Protein AF-A0A6C0JRA5-F1 (afdb_monomer_lite)

Foldseek 3Di:
DDPPPDPPFDAAQNFGWDADPPQRWTWLCSLCVSLVHDVVVQCPDPVNVVVLVVCCVVVVHDSVVQWDWDDPDPPDIIITGDPVVSLVSNVVSDVVVVVVVVQQVLCCVQPVHADPPPRDDPVVSVVSVVVVVVVVVVVVVVVVVVVVVVVVVVVVVVVVVLVVQAQADDFAWKKWKKFQDPDDDDKGWIFIDIDRGVVVVVVVVCVVRLRIATDWMKHFPCNVVLVVVLLVVQVVQADPPPSGTGTDDDPVVSVVVSVVVCVVVVTDMDIDDPVSSVSNNVSRPPPPDPPPPPVPPPDDPDDDDDDDDDDDDDDDQDFAFAPAPPAPDSVSRGHGQVQFDQDPVDPVRTDNHGPVSVVVCVVCVLPPVLVPPDDDDPVFWDAASADPAPDSVSRTGGQVQFDADPVDPSRTDNHGPVRVVCVVQPPVPVPDPPPDDDQDPDDPPVFWAAAPPPRDIGGQVQFDADPPDPSRTDNHGPVSVVVVVVD

pLDDT: mean 78.83, std 16.72, range [27.39, 95.75]

InterPro domains:
  IPR017880 KilA, N-terminal [PS51301] (6-108)
  IPR018004 KilA/APSES-type HTH, DNA-binding [PF04383] (13-108)
  IPR018004 KilA/APSES-type HTH, DNA-binding [SM01252] (14-111)
  IPR018306 Bacteriophage T5, Orf172 DNA-binding [PF10544] (174-262)
  IPR036887 HTH APSES-type DNA-binding domain superfamily [SSF54616] (12-109)

Sequence (487 aa):
MSIITTKETLCIDDITITSRKLDGYVNATQLCQAGKRLFSTYFRRKRTKDFFNELSLQAQICTSTFVKFEQKTSRNKVTWVHPQVAINIAQWISPKFDLMVSRWIYELMLFGNVTLGKERSNEELEEKLKDANKMIETLNEKLSTMNIEYKKLRKCHRGVLKRKSVHYFKKGKCFYIISNTQEINHDTRVKIGISTDINTRLKNHRTAMPYLKLHYLVFLDKFTLLENIMKEHFNPNLDPNNHEFISGISIQDIIKKVKECIHFIKSPYTEETYDELTKYNVDTNTEEVNDTIIDEELVEEKEEILEQPVIPEPIEEYIKRCAGKFHETEEDRMLDSSMFHKNRACKDGFATYCKECASKARYKDKNNLERKKLEYDREKFKYCPGTTHACPEDRIISLDDFHSNKAAKDGKSPYCKECIGVRKYGEKRKKRKIVYKDPPKNVNSDIHKWCSTCENVLERKMFHNSNSSNDGLQNRCKKCAKNKRLK

Organism: NCBI:txid1070528

Secondary structure (DSSP, 8-state):
---------EEETTEEE-B-TTT--EEHHHHHHHTT--HHHHHT-HHHHHHHHHHHHHHT--GGGSEEEEESSSS-EEEEE-HHHHHHHHHHH-HHHHHHHHHHHHHHHHHS---TTSPPPHHHHHHHHHHHHHHHHHHHHHHHHHHHHHHHHHHHHHHHHHHHS---PPPSSEEEEEEE---SSS---EEEEEES-HHHHHHHHHHH-TTEEEEEEEEETTHHHHHHHHHHHTGGGB-TTTSS-B-SS-HHHHHHHHHHHHHHHT--EEEPPHHHHHHHHHHHH--SSSSSSSSSTT--------------------EEE---TT-SSSGGGEEEGGGEEE-TTSTTSEEEEEHHHHHHHHHHHHHHHHHTS----TTTEEE---TT-SSSGGGEEEGGGEEE-TTSTTSEEEEEHHHHHHHHHGGGGGG-----PPPPSS--TTTEEE-TTT--EEEGGGEEE-TTSTTSEEEEEHHHHHHHH--

Radius of gyration: 43.38 Å; chains: 1; bounding box: 88×84×123 Å

Structure (mmCIF, N/CA/C/O backbone):
data_AF-A0A6C0JRA5-F1
#
_entry.id   AF-A0A6C0JRA5-F1
#
loop_
_atom_site.group_PDB
_atom_site.id
_atom_site.type_symbol
_atom_site.label_atom_id
_atom_site.label_alt_id
_atom_site.label_comp_id
_atom_site.label_asym_id
_atom_site.label_entity_id
_atom_site.label_seq_id
_atom_site.pdbx_PDB_ins_code
_atom_site.Cartn_x
_atom_site.Cartn_y
_atom_site.Cartn_z
_atom_site.occupancy
_atom_site.B_iso_or_equiv
_atom_site.auth_seq_id
_atom_site.auth_comp_id
_atom_site.auth_asym_id
_atom_site.auth_atom_id
_atom_site.pdbx_PDB_model_num
ATOM 1 N N . MET A 1 1 ? 5.735 -0.028 -72.565 1.00 34.50 1 MET A N 1
ATOM 2 C CA . MET A 1 1 ? 5.889 0.053 -71.096 1.00 34.50 1 MET A CA 1
ATOM 3 C C . MET A 1 1 ? 7.371 0.125 -70.789 1.00 34.50 1 MET A C 1
ATOM 5 O O . MET A 1 1 ? 8.037 -0.900 -70.749 1.00 34.50 1 MET A O 1
ATOM 9 N N . SER A 1 2 ? 7.902 1.337 -70.679 1.00 27.41 2 SER A N 1
ATOM 10 C CA . SER A 1 2 ? 9.341 1.568 -70.558 1.00 27.41 2 SER A CA 1
ATOM 11 C C . SER A 1 2 ? 9.651 1.931 -69.112 1.00 27.41 2 SER A C 1
ATOM 13 O O . SER A 1 2 ? 9.692 3.104 -68.760 1.00 27.41 2 SER A O 1
ATOM 15 N N . ILE A 1 3 ? 9.817 0.921 -68.256 1.00 27.39 3 ILE A N 1
ATOM 16 C CA . ILE A 1 3 ? 10.357 1.133 -66.910 1.00 27.39 3 ILE A CA 1
ATOM 17 C C . ILE A 1 3 ? 11.875 1.194 -67.065 1.00 27.39 3 ILE A C 1
ATOM 19 O O . ILE A 1 3 ? 12.572 0.182 -67.014 1.00 27.39 3 ILE A O 1
ATOM 23 N N . ILE A 1 4 ? 12.377 2.403 -67.308 1.00 30.47 4 ILE A N 1
ATOM 24 C CA . ILE A 1 4 ? 13.790 2.727 -67.142 1.00 30.47 4 ILE A CA 1
ATOM 25 C C . ILE A 1 4 ? 14.061 2.636 -65.637 1.00 30.47 4 ILE A C 1
ATOM 27 O O . ILE A 1 4 ? 13.825 3.579 -64.892 1.00 30.47 4 ILE A O 1
ATOM 31 N N . THR A 1 5 ? 14.494 1.469 -65.168 1.00 30.81 5 THR A N 1
ATOM 32 C CA . THR A 1 5 ? 15.070 1.321 -63.829 1.00 30.81 5 THR A CA 1
ATOM 33 C C . THR A 1 5 ? 16.542 1.686 -63.947 1.00 30.81 5 THR A C 1
ATOM 35 O O . THR A 1 5 ? 17.372 0.880 -64.376 1.00 30.81 5 THR A O 1
ATOM 38 N N . THR A 1 6 ? 16.875 2.933 -63.624 1.00 35.34 6 THR A N 1
ATOM 39 C CA . THR A 1 6 ? 18.259 3.345 -63.398 1.00 35.34 6 THR A CA 1
ATOM 40 C C . THR A 1 6 ? 18.841 2.452 -62.305 1.00 35.34 6 THR A C 1
ATOM 42 O O . THR A 1 6 ? 18.384 2.458 -61.167 1.00 35.34 6 THR A O 1
ATOM 45 N N . LYS A 1 7 ? 19.818 1.617 -62.673 1.00 49.47 7 LYS A N 1
ATOM 46 C CA . LYS A 1 7 ? 20.645 0.857 -61.731 1.00 49.47 7 LYS A CA 1
ATOM 47 C C . LYS A 1 7 ? 21.381 1.855 -60.840 1.00 49.47 7 LYS A C 1
ATOM 49 O O . LYS A 1 7 ? 22.411 2.387 -61.243 1.00 49.47 7 LYS A O 1
ATOM 54 N N . GLU A 1 8 ? 20.878 2.082 -59.638 1.00 58.09 8 GLU A N 1
ATOM 55 C CA . GLU A 1 8 ? 21.639 2.749 -58.588 1.00 58.09 8 GLU A CA 1
ATOM 56 C C . GLU A 1 8 ? 22.733 1.782 -58.123 1.00 58.09 8 GLU A C 1
ATOM 58 O O . GLU A 1 8 ? 22.492 0.790 -57.436 1.00 58.09 8 GLU A O 1
ATOM 63 N N . THR A 1 9 ? 23.956 2.001 -58.596 1.00 63.50 9 THR A N 1
ATOM 64 C CA . THR A 1 9 ? 25.136 1.306 -58.085 1.00 63.50 9 THR A CA 1
ATOM 65 C C . THR A 1 9 ? 25.465 1.856 -56.702 1.00 63.50 9 THR A C 1
ATOM 67 O O . THR A 1 9 ? 25.752 3.044 -56.570 1.00 63.50 9 THR A O 1
ATOM 70 N N . LEU A 1 10 ? 25.455 1.000 -55.678 1.00 71.69 10 LEU A N 1
ATOM 71 C CA . LEU A 1 10 ? 25.857 1.375 -54.323 1.00 71.69 10 LEU A CA 1
ATOM 72 C C . LEU A 1 10 ? 27.374 1.606 -54.287 1.00 71.69 10 LEU A C 1
ATOM 74 O O . LEU A 1 10 ? 28.141 0.662 -54.467 1.00 71.69 10 LEU A O 1
ATOM 78 N N . CYS A 1 11 ? 27.805 2.844 -54.054 1.00 73.38 11 CYS A N 1
ATOM 79 C CA . CYS A 1 11 ? 29.212 3.201 -53.875 1.00 73.38 11 CYS A CA 1
ATOM 80 C C . CYS A 1 11 ? 29.456 3.616 -52.419 1.00 73.38 11 CYS A C 1
ATOM 82 O O . CYS A 1 11 ? 28.719 4.445 -51.889 1.00 73.38 11 CYS A O 1
ATOM 84 N N . ILE A 1 12 ? 30.463 3.030 -51.770 1.00 76.00 12 ILE A N 1
ATOM 85 C CA . ILE A 1 12 ? 30.872 3.361 -50.398 1.00 76.00 12 ILE A CA 1
ATOM 86 C C . ILE A 1 12 ? 32.375 3.631 -50.423 1.00 76.00 12 ILE A C 1
ATOM 88 O O . ILE A 1 12 ? 33.129 2.745 -50.819 1.00 76.00 12 ILE A O 1
ATOM 92 N N . ASP A 1 13 ? 32.797 4.831 -50.011 1.00 69.81 13 ASP A N 1
ATOM 93 C CA . ASP A 1 13 ? 34.204 5.269 -49.992 1.00 69.81 13 ASP A CA 1
ATOM 94 C C . ASP A 1 13 ? 34.949 4.941 -51.305 1.00 69.81 13 ASP A C 1
ATOM 96 O O . ASP A 1 13 ? 35.993 4.291 -51.306 1.00 69.81 13 ASP A O 1
ATOM 100 N N . ASP A 1 14 ? 34.352 5.344 -52.434 1.00 77.69 14 ASP A N 1
ATOM 101 C CA . ASP A 1 14 ? 34.830 5.129 -53.812 1.00 77.69 14 ASP A CA 1
ATOM 102 C C . ASP A 1 14 ? 34.884 3.662 -54.287 1.00 77.69 14 ASP A C 1
ATOM 104 O O . ASP A 1 14 ? 35.374 3.361 -55.379 1.00 77.69 14 ASP A O 1
ATOM 108 N N . ILE A 1 15 ? 34.320 2.728 -53.515 1.00 82.88 15 ILE A N 1
ATOM 109 C CA . ILE A 1 15 ? 34.200 1.316 -53.887 1.00 82.88 15 ILE A CA 1
ATOM 110 C C . ILE A 1 15 ? 32.766 1.000 -54.303 1.00 82.88 15 ILE A C 1
ATOM 112 O O . ILE A 1 15 ? 31.824 1.096 -53.517 1.00 82.88 15 ILE A O 1
ATOM 116 N N . THR A 1 16 ? 32.601 0.532 -55.541 1.00 85.88 16 THR A N 1
ATOM 117 C CA . THR A 1 16 ? 31.311 0.029 -56.028 1.00 85.88 16 THR A CA 1
ATOM 118 C C . THR A 1 16 ? 31.016 -1.351 -55.438 1.00 85.88 16 THR A C 1
ATOM 120 O O . THR A 1 16 ? 31.698 -2.335 -55.742 1.00 85.88 16 THR A O 1
ATOM 123 N N . ILE A 1 17 ? 29.974 -1.431 -54.614 1.00 86.62 17 ILE A N 1
ATOM 124 C CA . ILE A 1 17 ? 29.488 -2.664 -54.001 1.00 86.62 17 ILE A CA 1
ATOM 125 C C . ILE A 1 17 ? 28.576 -3.391 -54.986 1.00 86.62 17 ILE A C 1
ATOM 127 O O . ILE A 1 17 ? 27.546 -2.880 -55.427 1.00 86.62 17 ILE A O 1
ATOM 131 N N . THR A 1 18 ? 28.947 -4.621 -55.318 1.00 88.44 18 THR A N 1
ATOM 132 C CA . THR A 1 18 ? 28.170 -5.479 -56.213 1.00 88.44 18 THR A CA 1
ATOM 133 C C . THR A 1 18 ? 27.188 -6.349 -55.432 1.00 88.44 18 THR A C 1
ATOM 135 O O . THR A 1 18 ? 27.516 -6.907 -54.381 1.00 88.44 18 THR A O 1
ATOM 138 N N . SER A 1 19 ? 25.977 -6.495 -55.971 1.00 87.88 19 SER A N 1
ATOM 139 C CA . SER A 1 19 ? 24.965 -7.440 -55.497 1.00 87.88 19 SER A CA 1
ATOM 140 C C . SER A 1 19 ? 24.523 -8.367 -56.630 1.00 87.88 19 SER A C 1
ATOM 142 O O . SER A 1 19 ? 24.493 -7.990 -57.808 1.00 87.88 19 SER A O 1
ATOM 144 N N . ARG A 1 20 ? 24.206 -9.619 -56.293 1.00 86.19 20 ARG A N 1
ATOM 145 C CA . ARG A 1 20 ? 23.697 -10.596 -57.260 1.00 86.19 20 ARG A CA 1
ATOM 146 C C . ARG A 1 20 ? 22.209 -10.372 -57.476 1.00 86.19 20 ARG A C 1
ATOM 148 O O . ARG A 1 20 ? 21.428 -10.417 -56.537 1.00 86.19 20 ARG A O 1
ATOM 155 N N . LYS A 1 21 ? 21.805 -10.202 -58.735 1.00 82.25 21 LYS A N 1
ATOM 156 C CA . LYS A 1 21 ? 20.399 -9.966 -59.100 1.00 82.25 21 LYS A CA 1
ATOM 157 C C . LYS A 1 21 ? 19.461 -11.138 -58.790 1.00 82.25 21 LYS A C 1
ATOM 159 O O . LYS A 1 21 ? 18.274 -10.906 -58.625 1.00 82.25 21 LYS A O 1
ATOM 164 N N . LEU A 1 22 ? 19.978 -12.370 -58.763 1.00 83.19 22 LEU A N 1
ATOM 165 C CA . LEU A 1 22 ? 19.162 -13.579 -58.596 1.00 83.19 22 LEU A CA 1
ATOM 166 C C . LEU A 1 22 ? 18.752 -13.827 -57.141 1.00 83.19 22 LEU A C 1
ATOM 168 O O . LEU A 1 22 ? 17.602 -14.153 -56.889 1.00 83.19 22 LEU A O 1
ATOM 172 N N . ASP A 1 23 ? 19.685 -13.688 -56.195 1.00 82.50 23 ASP A N 1
ATOM 173 C CA . ASP A 1 23 ? 19.454 -14.024 -54.783 1.00 82.50 23 ASP A CA 1
ATOM 174 C C . ASP A 1 23 ? 19.709 -12.858 -53.818 1.00 82.50 23 ASP A C 1
ATOM 176 O O . ASP A 1 23 ? 19.620 -13.021 -52.605 1.00 82.50 23 ASP A O 1
ATOM 180 N N . GLY A 1 24 ? 20.046 -11.676 -54.339 1.00 85.62 24 GLY A N 1
ATOM 181 C CA . GLY A 1 24 ? 20.269 -10.468 -53.547 1.00 85.62 24 GLY A CA 1
ATOM 182 C C . GLY A 1 24 ? 21.561 -10.468 -52.730 1.00 85.62 24 GLY A C 1
ATOM 183 O O . GLY A 1 24 ? 21.814 -9.500 -52.018 1.00 85.62 24 GLY A O 1
ATOM 184 N N . TYR A 1 25 ? 22.403 -11.506 -52.815 1.00 90.62 25 TYR A N 1
ATOM 185 C CA . TYR A 1 25 ? 23.621 -11.569 -52.003 1.00 90.62 25 TYR A CA 1
ATOM 186 C C . TYR A 1 25 ? 24.569 -10.432 -52.359 1.00 90.62 25 TYR A C 1
ATOM 188 O O . TYR A 1 25 ? 24.763 -10.095 -53.530 1.00 90.62 25 TYR A O 1
ATOM 196 N N . VAL A 1 26 ? 25.207 -9.891 -51.331 1.00 91.19 26 VAL A N 1
ATOM 197 C CA . VAL A 1 26 ? 26.078 -8.724 -51.423 1.00 91.19 26 VAL A CA 1
ATOM 198 C C . VAL A 1 26 ? 27.531 -9.159 -51.287 1.00 91.19 26 VAL A C 1
ATOM 200 O O . VAL A 1 26 ? 27.852 -10.085 -50.539 1.00 91.19 26 VAL A O 1
ATOM 203 N N . ASN A 1 27 ? 28.425 -8.508 -52.023 1.00 91.12 27 ASN A N 1
ATOM 204 C CA . ASN A 1 27 ? 29.853 -8.774 -51.951 1.00 91.12 27 ASN A CA 1
ATOM 205 C C . ASN A 1 27 ? 30.446 -8.223 -50.640 1.00 91.12 27 ASN A C 1
ATOM 207 O O . ASN A 1 27 ? 30.704 -7.025 -50.498 1.00 91.12 27 ASN A O 1
ATOM 211 N N . ALA A 1 28 ? 30.687 -9.110 -49.672 1.00 90.19 28 ALA A N 1
ATOM 212 C CA . ALA A 1 28 ? 31.256 -8.755 -48.375 1.00 90.19 28 ALA A CA 1
ATOM 213 C C . ALA A 1 28 ? 32.722 -8.326 -48.468 1.00 90.19 28 ALA A C 1
ATOM 215 O O . ALA A 1 28 ? 33.164 -7.525 -47.646 1.00 90.19 28 ALA A O 1
ATOM 216 N N . THR A 1 29 ? 33.477 -8.831 -49.450 1.00 89.12 29 THR A N 1
ATOM 217 C CA . THR A 1 29 ? 34.874 -8.431 -49.653 1.00 89.12 29 THR A CA 1
ATOM 218 C C . THR A 1 29 ? 34.956 -6.948 -50.007 1.00 89.12 29 THR A C 1
ATOM 220 O O . THR A 1 29 ? 35.738 -6.230 -49.393 1.00 89.12 29 THR A O 1
ATOM 223 N N . GLN A 1 30 ? 34.100 -6.477 -50.919 1.00 89.25 30 GLN A N 1
ATOM 224 C CA . GLN A 1 30 ? 34.016 -5.060 -51.296 1.00 89.25 30 GLN A CA 1
ATOM 225 C C . GLN A 1 30 ? 33.528 -4.181 -50.135 1.00 89.25 30 GLN A C 1
ATOM 227 O O . GLN A 1 30 ? 34.113 -3.133 -49.878 1.00 89.25 30 GLN A O 1
ATOM 232 N N . LEU A 1 31 ? 32.524 -4.635 -49.371 1.00 87.94 31 LEU A N 1
ATOM 233 C CA . LEU A 1 31 ? 32.051 -3.926 -48.171 1.00 87.94 31 LEU A CA 1
ATOM 234 C C . LEU A 1 31 ? 33.162 -3.765 -47.125 1.00 87.94 31 LEU A C 1
ATOM 236 O O . LEU A 1 31 ? 33.385 -2.685 -46.585 1.00 87.94 31 LEU A O 1
ATOM 240 N N . CYS A 1 32 ? 33.882 -4.849 -46.843 1.00 89.88 32 CYS A N 1
ATOM 241 C CA . CYS A 1 32 ? 34.978 -4.853 -45.881 1.00 89.88 32 CYS A CA 1
ATOM 242 C C . CYS A 1 32 ? 36.166 -3.999 -46.359 1.00 89.88 32 CYS A C 1
ATOM 244 O O . CYS A 1 32 ? 36.786 -3.321 -45.540 1.00 89.88 32 CYS A O 1
ATOM 246 N N . GLN A 1 33 ? 36.448 -3.981 -47.668 1.00 88.50 33 GLN A N 1
ATOM 247 C CA . GLN A 1 33 ? 37.444 -3.090 -48.272 1.00 88.50 33 GLN A CA 1
ATOM 248 C C . GLN A 1 33 ? 37.078 -1.616 -48.080 1.00 88.50 33 GLN A C 1
ATOM 250 O O . GLN A 1 33 ? 37.944 -0.851 -47.661 1.00 88.50 33 GLN A O 1
ATOM 255 N N . ALA A 1 34 ? 35.810 -1.244 -48.294 1.00 86.75 34 ALA A N 1
ATOM 256 C CA . ALA A 1 34 ? 35.339 0.128 -48.086 1.00 86.75 34 ALA A CA 1
ATOM 257 C C . ALA A 1 34 ? 35.546 0.548 -46.623 1.00 86.75 34 ALA A C 1
ATOM 259 O O . ALA A 1 34 ? 36.132 1.581 -46.324 1.00 86.75 34 ALA A O 1
ATOM 260 N N . GLY A 1 35 ? 35.218 -0.353 -45.695 1.00 85.56 35 GLY A N 1
ATOM 261 C CA . GLY A 1 35 ? 35.467 -0.180 -44.267 1.00 85.56 35 GLY A CA 1
ATOM 262 C C . GLY A 1 35 ? 36.916 -0.342 -43.794 1.00 85.56 35 GLY A C 1
ATOM 263 O O . GLY A 1 35 ? 37.145 -0.324 -42.583 1.00 85.56 35 GLY A O 1
ATOM 264 N N . LYS A 1 36 ? 37.882 -0.581 -44.696 1.00 89.44 36 LYS A N 1
ATOM 265 C CA . LYS A 1 36 ? 39.301 -0.869 -44.394 1.00 89.44 36 LYS A CA 1
ATOM 266 C C . LYS A 1 36 ? 39.497 -1.960 -43.327 1.00 89.44 36 LYS A C 1
ATOM 268 O O . LYS A 1 36 ? 40.380 -1.876 -42.472 1.00 89.44 36 LYS A O 1
ATOM 273 N N . ARG A 1 37 ? 38.660 -3.000 -43.351 1.00 89.12 37 ARG A N 1
ATOM 274 C CA . ARG A 1 37 ? 38.669 -4.118 -42.392 1.00 89.12 37 ARG A CA 1
ATOM 275 C C . ARG A 1 37 ? 38.666 -5.460 -43.112 1.00 89.12 37 ARG A C 1
ATOM 277 O O . ARG A 1 37 ? 38.261 -5.574 -44.259 1.00 89.12 37 ARG A O 1
ATOM 284 N N . LEU A 1 38 ? 39.117 -6.509 -42.427 1.00 89.12 38 LEU A N 1
ATOM 285 C CA . LEU A 1 38 ? 39.116 -7.870 -42.968 1.00 89.12 38 LEU A CA 1
ATOM 286 C C . LEU A 1 38 ? 37.845 -8.622 -42.562 1.00 89.12 38 LEU A C 1
ATOM 288 O O . LEU A 1 38 ? 37.486 -8.641 -41.383 1.00 89.12 38 LEU A O 1
ATOM 292 N N . PHE A 1 39 ? 37.222 -9.323 -43.513 1.00 89.25 39 PHE A N 1
ATOM 293 C CA . PHE A 1 39 ? 36.049 -10.168 -43.253 1.00 89.25 39 PHE A CA 1
ATOM 294 C C . PHE A 1 39 ? 36.337 -11.278 -42.228 1.00 89.25 39 PHE A C 1
ATOM 296 O O . PHE A 1 39 ? 35.494 -11.587 -41.392 1.00 89.25 39 PHE A O 1
ATOM 303 N N . SER A 1 40 ? 37.551 -11.838 -42.217 1.00 88.62 40 SER A N 1
ATOM 304 C CA . SER A 1 40 ? 37.968 -12.827 -41.210 1.00 88.62 40 SER A CA 1
ATOM 305 C C . SER A 1 40 ? 37.873 -12.284 -39.778 1.00 88.62 40 SER A C 1
ATOM 307 O O . SER A 1 40 ? 37.494 -13.010 -38.858 1.00 88.62 40 SER A O 1
ATOM 309 N N . THR A 1 41 ? 38.152 -10.991 -39.587 1.00 90.44 41 THR A N 1
ATOM 310 C CA . THR A 1 41 ? 38.029 -10.312 -38.292 1.00 90.44 41 THR A CA 1
ATOM 311 C C . THR A 1 41 ? 36.575 -10.143 -37.867 1.00 90.44 41 THR A C 1
ATOM 313 O O . THR A 1 41 ? 36.303 -10.205 -36.670 1.00 90.44 41 THR A O 1
ATOM 316 N N . TYR A 1 42 ? 35.653 -9.945 -38.810 1.00 90.75 42 TYR A N 1
ATOM 317 C CA . TYR A 1 42 ? 34.213 -9.951 -38.542 1.00 90.75 42 TYR A CA 1
ATOM 318 C C . TYR A 1 42 ? 33.749 -11.354 -38.154 1.00 90.75 42 TYR A C 1
ATOM 320 O O . TYR A 1 42 ? 33.233 -11.559 -37.060 1.00 90.75 42 TYR A O 1
ATOM 328 N N . PHE A 1 43 ? 34.031 -12.334 -39.010 1.00 90.38 43 PHE A N 1
ATOM 329 C CA . PHE A 1 43 ? 33.517 -13.695 -38.888 1.00 90.38 43 PHE A CA 1
ATOM 330 C C . PHE A 1 43 ? 33.959 -14.408 -37.597 1.00 90.38 43 PHE A C 1
ATOM 332 O O . PHE A 1 43 ? 33.220 -15.214 -37.039 1.00 90.38 43 PHE A O 1
ATOM 339 N N . ARG A 1 44 ? 35.150 -14.089 -37.068 1.00 91.62 44 ARG A N 1
ATOM 340 C CA . ARG A 1 44 ? 35.657 -14.698 -35.824 1.00 91.62 44 ARG A CA 1
ATOM 341 C C . ARG A 1 44 ? 35.024 -14.155 -34.536 1.00 91.62 44 ARG A C 1
ATOM 343 O O . ARG A 1 44 ? 35.209 -14.766 -33.485 1.00 91.62 44 ARG A O 1
ATOM 350 N N . ARG A 1 45 ? 34.343 -13.002 -34.570 1.00 93.19 45 ARG A N 1
ATOM 351 C CA . ARG A 1 45 ? 33.820 -12.345 -33.359 1.00 93.19 45 ARG A CA 1
ATOM 352 C C . ARG A 1 45 ? 32.687 -13.155 -32.741 1.00 93.19 45 ARG A C 1
ATOM 354 O O . ARG A 1 45 ? 31.804 -13.620 -33.452 1.00 93.19 45 ARG A O 1
ATOM 361 N N . LYS A 1 46 ? 32.667 -13.231 -31.404 1.00 94.00 46 LYS A N 1
ATOM 362 C CA . LYS A 1 46 ? 31.583 -13.879 -30.650 1.00 94.00 46 LYS A CA 1
ATOM 363 C C . LYS A 1 46 ? 30.211 -13.298 -31.024 1.00 94.00 46 LYS A C 1
ATOM 365 O O . LYS A 1 46 ? 29.378 -14.035 -31.521 1.00 94.00 46 LYS A O 1
ATOM 370 N N . ARG A 1 47 ? 30.054 -11.967 -30.952 1.00 92.88 47 ARG A N 1
ATOM 371 C CA . ARG A 1 47 ? 28.815 -11.257 -31.342 1.00 92.88 47 ARG A CA 1
ATOM 372 C C . ARG A 1 47 ? 28.325 -11.619 -32.748 1.00 92.88 47 ARG A C 1
ATOM 374 O O . ARG A 1 47 ? 27.127 -11.696 -32.975 1.00 92.88 47 ARG A O 1
ATOM 381 N N . THR A 1 48 ? 29.245 -11.826 -33.689 1.00 92.62 48 THR A N 1
ATOM 382 C CA . THR A 1 48 ? 28.892 -12.245 -35.046 1.00 92.62 48 THR A CA 1
ATOM 383 C C . THR A 1 48 ? 28.375 -13.680 -35.041 1.00 92.62 48 THR A C 1
ATOM 385 O O . THR A 1 48 ? 27.313 -13.924 -35.585 1.00 92.62 48 THR A O 1
ATOM 388 N N . LYS A 1 49 ? 29.054 -14.623 -34.381 1.00 92.44 49 LYS A N 1
ATOM 389 C CA . LYS A 1 49 ? 28.558 -16.005 -34.261 1.00 92.44 49 LYS A CA 1
ATOM 390 C C . LYS A 1 49 ? 27.169 -16.067 -33.619 1.00 92.44 49 LYS A C 1
ATOM 392 O O . LYS A 1 49 ? 26.302 -16.757 -34.142 1.00 92.44 49 LYS A O 1
ATOM 397 N N . ASP A 1 50 ? 26.956 -15.292 -32.559 1.00 93.81 50 ASP A N 1
ATOM 398 C CA . ASP A 1 50 ? 25.664 -15.199 -31.875 1.00 93.81 50 ASP A CA 1
ATOM 399 C C . ASP A 1 50 ? 24.579 -14.663 -32.832 1.00 93.81 50 ASP A C 1
ATOM 401 O O . ASP A 1 50 ? 23.529 -15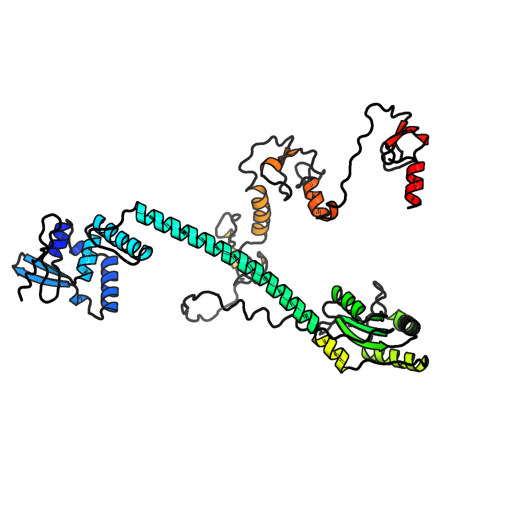.279 -32.982 1.00 93.81 50 ASP A O 1
ATOM 405 N N . PHE A 1 51 ? 24.870 -13.592 -33.586 1.00 93.56 51 PHE A N 1
ATOM 406 C CA . PHE A 1 51 ? 23.968 -13.061 -34.619 1.00 93.56 51 PHE A CA 1
ATOM 407 C C . PHE A 1 51 ? 23.615 -14.093 -35.702 1.00 93.56 51 PHE A C 1
ATOM 409 O O . PHE A 1 51 ? 22.467 -14.169 -36.127 1.00 93.56 51 PHE A O 1
ATOM 416 N N . PHE A 1 52 ? 24.581 -14.895 -36.155 1.00 92.06 52 PHE A N 1
ATOM 417 C CA . PHE A 1 52 ? 24.335 -15.939 -37.153 1.00 92.06 52 PHE A CA 1
ATOM 418 C C . PHE A 1 52 ? 23.431 -17.056 -36.618 1.00 92.06 52 PHE A C 1
ATOM 420 O O . PHE A 1 52 ? 22.595 -17.554 -37.370 1.00 92.06 52 PHE A O 1
ATOM 427 N N . ASN A 1 53 ? 23.590 -17.440 -35.349 1.00 92.06 53 ASN A N 1
ATOM 428 C CA . ASN A 1 53 ? 22.733 -18.436 -34.708 1.00 92.06 53 ASN A CA 1
ATOM 429 C C . ASN A 1 53 ? 21.291 -17.927 -34.604 1.00 92.06 53 ASN A C 1
ATOM 431 O O . ASN A 1 53 ? 20.378 -18.614 -35.052 1.00 92.06 53 ASN A O 1
ATOM 435 N N . GLU A 1 54 ? 21.097 -16.700 -34.117 1.00 93.38 54 GLU A N 1
ATOM 436 C CA . GLU A 1 54 ? 19.770 -16.072 -34.041 1.00 93.38 54 GLU A CA 1
ATOM 437 C C . GLU A 1 54 ? 19.121 -15.941 -35.419 1.00 93.38 54 GLU A C 1
ATOM 439 O O . GLU A 1 54 ? 17.963 -16.308 -35.620 1.00 93.38 54 GLU A O 1
ATOM 444 N N . LEU A 1 55 ? 19.891 -15.492 -36.414 1.00 91.06 55 LEU A N 1
ATOM 445 C CA . LEU A 1 55 ? 19.389 -15.369 -37.776 1.00 91.06 55 LEU A CA 1
ATOM 446 C C . LEU A 1 55 ? 19.007 -16.729 -38.379 1.00 91.06 55 LEU A C 1
ATOM 448 O O . LEU A 1 55 ? 18.022 -16.825 -39.107 1.00 91.06 55 LEU A O 1
ATOM 452 N N . SER A 1 56 ? 19.766 -17.783 -38.070 1.00 92.00 56 SER A N 1
ATOM 453 C CA . SER A 1 56 ? 19.467 -19.154 -38.495 1.00 92.00 56 SER A CA 1
ATOM 454 C C . SER A 1 56 ? 18.158 -19.658 -37.895 1.00 92.00 56 SER A C 1
ATOM 456 O O . SER A 1 56 ? 17.341 -20.221 -38.624 1.00 92.00 56 SER A O 1
ATOM 458 N N . LEU A 1 57 ? 17.941 -19.401 -36.601 1.00 91.81 57 LEU A N 1
ATOM 459 C CA . LEU A 1 57 ? 16.722 -19.773 -35.884 1.00 91.81 57 LEU A CA 1
ATOM 460 C C . LEU A 1 57 ? 15.494 -19.056 -36.453 1.00 91.81 57 LEU A C 1
ATOM 462 O O . LEU A 1 57 ? 14.499 -19.705 -36.768 1.00 91.81 57 LEU A O 1
ATOM 466 N N . GLN A 1 58 ? 15.577 -17.736 -36.647 1.00 89.56 58 GLN A N 1
ATOM 467 C CA . GLN A 1 58 ? 14.461 -16.935 -37.159 1.00 89.56 58 GLN A CA 1
ATOM 468 C C . GLN A 1 58 ? 14.126 -17.242 -38.620 1.00 89.56 58 GLN A C 1
ATOM 470 O O . GLN A 1 58 ? 12.956 -17.349 -38.977 1.00 89.56 58 GLN A O 1
ATOM 475 N N . ALA A 1 59 ? 15.142 -17.376 -39.475 1.00 84.69 59 ALA A N 1
ATOM 476 C CA . ALA A 1 59 ? 14.935 -17.625 -40.898 1.00 84.69 59 ALA A CA 1
ATOM 477 C C . ALA A 1 59 ? 14.683 -19.107 -41.225 1.00 84.69 59 ALA A C 1
ATOM 479 O O . ALA A 1 59 ? 14.353 -19.409 -42.368 1.00 84.69 59 ALA A O 1
ATOM 480 N N . GLN A 1 60 ? 14.871 -20.022 -40.262 1.00 86.88 60 GLN A N 1
ATOM 481 C CA . GLN A 1 60 ? 14.846 -21.481 -40.456 1.00 86.88 60 GLN A CA 1
ATOM 482 C C . GLN A 1 60 ? 15.794 -21.959 -41.573 1.00 86.88 60 GLN A C 1
ATOM 484 O O . GLN A 1 60 ? 15.519 -22.910 -42.304 1.00 86.88 60 GLN A O 1
ATOM 489 N N . ILE A 1 61 ? 16.940 -21.289 -41.714 1.00 86.50 61 ILE A N 1
ATOM 490 C CA . ILE A 1 61 ? 17.951 -21.572 -42.739 1.00 86.50 61 ILE A CA 1
ATOM 491 C C . ILE A 1 61 ? 19.271 -21.902 -42.049 1.00 86.50 61 ILE A C 1
ATOM 493 O O . ILE A 1 61 ? 19.664 -21.236 -41.095 1.00 86.50 61 ILE A O 1
ATOM 497 N N . CYS A 1 62 ? 19.996 -22.905 -42.552 1.00 84.44 62 CYS A N 1
ATOM 498 C CA . CYS A 1 62 ? 21.316 -23.278 -42.037 1.00 84.44 62 CYS A CA 1
ATOM 499 C C . CYS A 1 62 ? 22.316 -22.114 -42.131 1.00 84.44 62 CYS A C 1
ATOM 501 O O . CYS A 1 62 ? 22.433 -21.480 -43.184 1.00 84.44 62 CYS A O 1
ATOM 503 N N . THR A 1 63 ? 23.112 -21.905 -41.076 1.00 81.56 63 THR A N 1
ATOM 504 C CA . THR A 1 63 ? 24.138 -20.843 -40.986 1.00 81.56 63 THR A CA 1
ATOM 505 C C . THR A 1 63 ? 25.135 -20.839 -42.148 1.00 81.56 63 THR A C 1
ATOM 507 O O . THR A 1 63 ? 25.590 -19.775 -42.570 1.00 81.56 63 THR A O 1
ATOM 510 N N . SER A 1 64 ? 25.437 -22.013 -42.710 1.00 82.12 64 SER A N 1
ATOM 511 C CA . SER A 1 64 ? 26.299 -22.193 -43.886 1.00 82.12 64 SER A CA 1
ATOM 512 C C . SER A 1 64 ? 25.756 -21.529 -45.155 1.00 82.12 64 SER A C 1
ATOM 514 O O . SER A 1 64 ? 26.524 -21.230 -46.064 1.00 82.12 64 SER A O 1
ATOM 516 N N . THR A 1 65 ? 24.452 -21.254 -45.221 1.00 87.31 65 THR A N 1
ATOM 517 C CA . THR A 1 65 ? 23.810 -20.625 -46.382 1.00 87.31 65 THR A CA 1
ATOM 518 C C . THR A 1 65 ? 24.104 -19.129 -46.437 1.00 87.31 65 THR A C 1
ATOM 520 O O . THR A 1 65 ? 24.223 -18.564 -47.520 1.00 87.31 65 THR A O 1
ATOM 523 N N . PHE A 1 66 ? 24.277 -18.481 -45.280 1.00 87.81 66 PHE A N 1
ATOM 524 C CA . PHE A 1 66 ? 24.411 -17.028 -45.177 1.00 87.81 66 PHE A CA 1
ATOM 525 C C . PHE A 1 66 ? 25.715 -16.465 -45.756 1.00 87.81 66 PHE A C 1
ATOM 527 O O . PHE A 1 66 ? 25.774 -15.266 -46.041 1.00 87.81 66 PHE A O 1
ATOM 534 N N . VAL A 1 67 ? 26.744 -17.300 -45.941 1.00 89.50 67 VAL A N 1
ATOM 535 C CA . VAL A 1 67 ? 28.033 -16.925 -46.537 1.00 89.50 67 VAL A CA 1
ATOM 536 C C . VAL A 1 67 ? 28.395 -17.922 -47.630 1.00 89.50 67 VAL A C 1
ATOM 538 O O . VAL A 1 67 ? 28.514 -19.114 -47.371 1.00 89.50 67 VAL A O 1
ATOM 541 N N . LYS A 1 68 ? 28.632 -17.436 -48.848 1.00 88.25 68 LYS A N 1
ATOM 542 C CA . LYS A 1 68 ? 29.081 -18.245 -49.985 1.00 88.25 68 LYS A CA 1
ATOM 543 C C . LYS A 1 68 ? 30.452 -17.764 -50.440 1.00 88.25 68 LYS A C 1
ATOM 545 O O . LYS A 1 68 ? 30.656 -16.574 -50.676 1.00 88.25 68 LYS A O 1
ATOM 550 N N . PHE A 1 69 ? 31.387 -18.694 -50.579 1.00 86.19 69 PHE A N 1
ATOM 551 C CA . PHE A 1 69 ? 32.724 -18.411 -51.089 1.00 86.19 69 PHE A CA 1
ATOM 552 C C . PHE A 1 69 ? 32.782 -18.766 -52.571 1.00 86.19 69 PHE A C 1
ATOM 554 O O . PHE A 1 69 ? 32.455 -19.886 -52.954 1.00 86.19 69 PHE A O 1
ATOM 561 N N . GLU A 1 70 ? 33.204 -17.819 -53.403 1.00 83.25 70 GLU A N 1
ATOM 562 C CA . GLU A 1 70 ? 33.423 -18.037 -54.830 1.00 83.25 70 GLU A CA 1
ATOM 563 C C . GLU A 1 70 ? 34.906 -17.821 -55.141 1.00 83.25 70 GLU A C 1
ATOM 565 O O . GLU A 1 70 ? 35.489 -16.786 -54.800 1.00 83.25 70 GLU A O 1
ATOM 570 N N . GLN A 1 71 ? 35.532 -18.807 -55.779 1.00 73.12 71 GLN A N 1
ATOM 571 C CA . GLN A 1 71 ? 36.926 -18.732 -56.193 1.00 73.12 71 GLN A CA 1
ATOM 572 C C . GLN A 1 71 ? 36.988 -18.604 -57.714 1.00 73.12 71 GLN A C 1
ATOM 574 O O . GLN A 1 71 ? 36.669 -19.550 -58.425 1.00 73.12 71 GLN A O 1
ATOM 579 N N . LYS A 1 72 ? 37.394 -17.429 -58.212 1.00 61.59 72 LYS A N 1
ATOM 580 C CA . LYS A 1 72 ? 37.527 -17.188 -59.661 1.00 61.59 72 LYS A CA 1
ATOM 581 C C . LYS A 1 72 ? 38.930 -17.512 -60.190 1.00 61.59 72 LYS A C 1
ATOM 583 O O . LYS A 1 72 ? 39.060 -17.921 -61.334 1.00 61.59 72 LYS A O 1
ATOM 588 N N . THR A 1 73 ? 39.972 -17.372 -59.361 1.00 59.50 73 THR A N 1
ATOM 589 C CA . THR A 1 73 ? 41.374 -17.770 -59.635 1.00 59.50 73 THR A CA 1
ATOM 590 C C . THR A 1 73 ? 42.111 -18.094 -58.322 1.00 59.50 73 THR A C 1
ATOM 592 O O . THR A 1 73 ? 41.574 -17.869 -57.235 1.00 59.50 73 THR A O 1
ATOM 595 N N . SER A 1 74 ? 43.359 -18.588 -58.377 1.00 58.25 74 SER A N 1
ATOM 596 C CA . SER A 1 74 ? 44.172 -18.909 -57.183 1.00 58.25 74 SER A CA 1
ATOM 597 C C . SER A 1 74 ? 44.389 -17.723 -56.226 1.00 58.25 74 SER A C 1
ATOM 599 O O . SER A 1 74 ? 44.615 -17.942 -55.037 1.00 58.25 74 SER A O 1
ATOM 601 N N . ARG A 1 75 ? 44.258 -16.476 -56.711 1.00 57.31 75 ARG A N 1
ATOM 602 C CA . ARG A 1 75 ? 44.455 -15.238 -55.931 1.00 57.31 75 ARG A CA 1
ATOM 603 C C . ARG A 1 75 ? 43.178 -14.435 -55.641 1.00 57.31 75 ARG A C 1
ATOM 605 O O . ARG A 1 75 ? 43.218 -13.578 -54.767 1.00 57.31 75 ARG A O 1
ATOM 612 N N . ASN A 1 76 ? 42.046 -14.724 -56.294 1.00 61.91 76 ASN A N 1
ATOM 613 C CA . ASN A 1 76 ? 40.807 -13.947 -56.137 1.00 61.91 76 ASN A CA 1
ATOM 614 C C . ASN A 1 76 ? 39.689 -14.781 -55.497 1.00 61.91 76 ASN A C 1
ATOM 616 O O . ASN A 1 76 ? 38.913 -15.447 -56.190 1.00 61.91 76 ASN A O 1
ATOM 620 N N . LYS A 1 77 ? 39.608 -14.716 -54.162 1.00 79.75 77 LYS A N 1
ATOM 621 C CA . LYS A 1 77 ? 38.488 -15.243 -53.367 1.00 79.75 77 LYS A CA 1
ATOM 622 C C . LYS A 1 77 ? 37.489 -14.120 -53.092 1.00 79.75 77 LYS A C 1
ATOM 624 O O . LYS A 1 77 ? 37.853 -13.101 -52.504 1.00 79.75 77 LYS A O 1
ATOM 629 N N . VAL A 1 78 ? 36.240 -14.309 -53.505 1.00 85.94 78 VAL A N 1
ATOM 630 C CA . VAL A 1 78 ? 35.142 -13.370 -53.250 1.00 85.94 78 VAL A CA 1
ATOM 631 C C . VAL A 1 78 ? 34.189 -13.992 -52.243 1.00 85.94 78 VAL A C 1
ATOM 633 O O . VAL A 1 78 ? 33.796 -15.151 -52.379 1.00 85.94 78 VAL A O 1
ATOM 636 N N . THR A 1 79 ? 33.820 -13.215 -51.229 1.00 91.06 79 THR A N 1
ATOM 637 C CA . THR A 1 79 ? 32.857 -13.632 -50.213 1.00 91.06 79 THR A CA 1
ATOM 638 C C . THR A 1 79 ? 31.524 -12.949 -50.480 1.00 91.06 79 THR A C 1
ATOM 640 O O . THR A 1 79 ? 31.436 -11.721 -50.472 1.00 91.06 79 THR A O 1
ATOM 643 N N . TRP A 1 80 ? 30.482 -13.745 -50.683 1.00 91.81 80 TRP A N 1
ATOM 644 C CA . TRP A 1 80 ? 29.104 -13.296 -50.847 1.00 91.81 80 TRP A CA 1
ATOM 645 C C . TRP A 1 80 ? 28.325 -13.549 -49.564 1.00 91.81 80 TRP A C 1
ATOM 647 O O . TRP A 1 80 ? 28.412 -14.637 -49.001 1.00 91.81 80 TRP A O 1
ATOM 657 N N . VAL A 1 81 ? 27.537 -12.575 -49.117 1.00 93.25 81 VAL A N 1
ATOM 658 C CA . VAL A 1 81 ? 26.745 -12.687 -47.886 1.00 93.25 81 VAL A CA 1
ATOM 659 C C . VAL A 1 81 ? 25.280 -12.341 -48.109 1.00 93.25 81 VAL A C 1
ATOM 661 O O . VAL A 1 81 ? 24.941 -11.555 -48.995 1.00 93.25 81 VAL A O 1
ATOM 664 N N . HIS A 1 82 ? 24.418 -12.920 -47.279 1.00 91.88 82 HIS A N 1
ATOM 665 C CA . HIS A 1 82 ? 22.994 -12.599 -47.228 1.00 91.88 82 HIS A CA 1
ATOM 666 C C . HIS A 1 82 ? 22.756 -11.098 -46.922 1.00 91.88 82 HIS A C 1
ATOM 668 O O . HIS A 1 82 ? 23.523 -10.526 -46.142 1.00 91.88 82 HIS A O 1
ATOM 674 N N . PRO A 1 83 ? 21.701 -10.441 -47.451 1.00 90.06 83 PRO A N 1
ATOM 675 C CA . PRO A 1 83 ? 21.444 -9.009 -47.230 1.00 90.06 83 PRO A CA 1
ATOM 676 C C . PRO A 1 83 ? 21.411 -8.565 -45.761 1.00 90.06 83 PRO A C 1
ATOM 678 O O . PRO A 1 83 ? 22.005 -7.549 -45.410 1.00 90.06 83 PRO A O 1
ATOM 681 N N . GLN A 1 84 ? 20.788 -9.342 -44.871 1.00 90.19 84 GLN A N 1
ATOM 682 C CA . GLN A 1 84 ? 20.759 -9.016 -43.435 1.00 90.19 84 GLN A CA 1
ATOM 683 C C . GLN A 1 84 ? 22.156 -9.076 -42.798 1.00 90.19 84 GLN A C 1
ATOM 685 O O . GLN A 1 84 ? 22.500 -8.244 -41.960 1.00 90.19 84 GLN A O 1
ATOM 690 N N . VAL A 1 85 ? 22.997 -10.014 -43.245 1.00 92.31 85 VAL A N 1
ATOM 691 C CA . VAL A 1 85 ? 24.405 -10.085 -42.834 1.00 92.31 85 VAL A CA 1
ATOM 692 C C . VAL A 1 85 ? 25.179 -8.898 -43.405 1.00 92.31 85 VAL A C 1
ATOM 694 O O . VAL A 1 85 ? 26.000 -8.317 -42.703 1.00 92.31 85 VAL A O 1
ATOM 697 N N . ALA A 1 86 ? 24.893 -8.480 -44.641 1.00 91.44 86 ALA A N 1
ATOM 698 C CA . ALA A 1 86 ? 25.506 -7.301 -45.249 1.00 91.44 86 ALA A CA 1
ATOM 699 C C . ALA A 1 86 ? 25.211 -6.020 -44.448 1.00 91.44 86 ALA A C 1
ATOM 701 O O . ALA A 1 86 ? 26.128 -5.242 -44.197 1.00 91.44 86 ALA A O 1
ATOM 702 N N . ILE A 1 87 ? 23.970 -5.837 -43.983 1.00 91.50 87 ILE A N 1
ATOM 703 C CA . ILE A 1 87 ? 23.574 -4.711 -43.120 1.00 91.50 87 ILE A CA 1
ATOM 704 C C . ILE A 1 87 ? 24.315 -4.761 -41.776 1.00 91.50 87 ILE A C 1
ATOM 706 O O . ILE A 1 87 ? 24.813 -3.738 -41.303 1.00 91.50 87 ILE A O 1
ATOM 710 N N . ASN A 1 88 ? 24.441 -5.945 -41.171 1.00 93.88 88 ASN A N 1
ATOM 711 C CA . ASN A 1 88 ? 25.192 -6.110 -39.926 1.00 93.88 88 ASN A CA 1
ATOM 712 C C . ASN A 1 88 ? 26.697 -5.828 -40.109 1.00 93.88 88 ASN A C 1
ATOM 714 O O . ASN A 1 88 ? 27.319 -5.186 -39.262 1.00 93.88 88 ASN A O 1
ATOM 718 N N . ILE A 1 89 ? 27.282 -6.250 -41.235 1.00 92.31 89 ILE A N 1
ATOM 719 C CA . ILE A 1 89 ? 28.660 -5.904 -41.609 1.00 92.31 89 ILE A CA 1
ATOM 720 C C . ILE A 1 89 ? 28.790 -4.393 -41.802 1.00 92.31 89 ILE A C 1
ATOM 722 O O . ILE A 1 89 ? 29.751 -3.822 -41.298 1.00 92.31 89 ILE A O 1
ATOM 726 N N . ALA A 1 90 ? 27.836 -3.745 -42.478 1.00 90.31 90 ALA A N 1
ATOM 727 C CA . ALA A 1 90 ? 27.834 -2.301 -42.705 1.00 90.31 90 ALA A CA 1
ATOM 728 C C . ALA A 1 90 ? 27.842 -1.505 -41.384 1.00 90.31 90 ALA A C 1
ATOM 730 O O . ALA A 1 90 ? 28.644 -0.583 -41.227 1.00 90.31 90 ALA A O 1
ATOM 731 N N . GLN A 1 91 ? 27.027 -1.912 -40.404 1.00 91.69 91 GLN A N 1
ATOM 732 C CA . GLN A 1 91 ? 27.051 -1.358 -39.040 1.00 91.69 91 GLN A CA 1
ATOM 733 C C . GLN A 1 91 ? 28.411 -1.586 -38.369 1.00 91.69 91 GLN A C 1
ATOM 735 O O . GLN A 1 91 ? 29.008 -0.681 -37.794 1.00 91.69 91 GLN A O 1
ATOM 740 N N . TRP A 1 92 ? 28.965 -2.793 -38.501 1.00 92.50 92 TRP A N 1
ATOM 741 C CA . TRP A 1 92 ? 30.251 -3.125 -37.896 1.00 92.50 92 TRP A CA 1
ATOM 742 C C . TRP A 1 92 ? 31.434 -2.330 -38.473 1.00 92.50 92 TRP A C 1
ATOM 744 O O . TRP A 1 92 ? 32.347 -1.956 -37.723 1.00 92.50 92 TRP A O 1
ATOM 754 N N . ILE A 1 93 ? 31.474 -2.116 -39.791 1.00 90.00 93 ILE A N 1
ATOM 755 C CA . ILE A 1 93 ? 32.595 -1.435 -40.451 1.00 90.00 93 ILE A CA 1
ATOM 756 C C . ILE A 1 93 ? 32.582 0.078 -40.229 1.00 90.00 93 ILE A C 1
ATOM 758 O O . ILE A 1 93 ? 33.659 0.664 -40.133 1.00 90.00 93 ILE A O 1
ATOM 762 N N . SER A 1 94 ? 31.401 0.692 -40.104 1.00 87.88 94 SER A N 1
ATOM 763 C CA . SER A 1 94 ? 31.241 2.141 -39.992 1.00 87.88 94 SER A CA 1
ATOM 764 C C . SER A 1 94 ? 30.456 2.510 -38.732 1.00 87.88 94 SER A C 1
ATOM 766 O O . SER A 1 94 ? 29.227 2.443 -38.734 1.00 87.88 94 SER A O 1
ATOM 768 N N . PRO A 1 95 ? 31.137 2.985 -37.670 1.00 88.69 95 PRO A N 1
ATOM 769 C CA . PRO A 1 95 ? 30.466 3.499 -36.476 1.00 88.69 95 PRO A CA 1
ATOM 770 C C . PRO A 1 95 ? 29.484 4.638 -36.784 1.00 88.69 95 PRO A C 1
ATOM 772 O O . PRO A 1 95 ? 28.459 4.772 -36.127 1.00 88.69 95 PRO A O 1
ATOM 775 N N . LYS A 1 96 ? 29.768 5.447 -37.817 1.00 86.88 96 LYS A N 1
ATOM 776 C CA . LYS A 1 96 ? 28.860 6.506 -38.277 1.00 86.88 96 LYS A CA 1
ATOM 777 C C . LYS A 1 96 ? 27.544 5.920 -38.792 1.00 86.88 96 LYS A C 1
ATOM 779 O O . LYS A 1 96 ? 26.484 6.437 -38.460 1.00 86.88 96 LYS A O 1
ATOM 784 N N . PHE A 1 97 ? 27.608 4.843 -39.573 1.00 86.31 97 PHE A N 1
ATOM 785 C CA . PHE A 1 97 ? 26.413 4.162 -40.066 1.00 86.31 97 PHE A CA 1
ATOM 786 C C . PHE A 1 97 ? 25.654 3.447 -38.938 1.00 86.31 97 PHE A C 1
ATOM 788 O O . PHE A 1 97 ? 24.432 3.522 -38.891 1.00 86.31 97 PHE A O 1
ATOM 795 N N . ASP A 1 98 ? 26.363 2.831 -37.989 1.00 88.06 98 ASP A N 1
ATOM 796 C CA . ASP A 1 98 ? 25.773 2.207 -36.792 1.00 88.06 98 ASP A CA 1
ATOM 797 C C . ASP A 1 98 ? 24.929 3.203 -35.969 1.00 88.06 98 ASP A C 1
ATOM 799 O O . ASP A 1 98 ? 23.781 2.936 -35.601 1.00 88.06 98 ASP A O 1
ATOM 803 N N . LEU A 1 99 ? 25.460 4.414 -35.770 1.00 87.69 99 LEU A N 1
ATOM 804 C CA . LEU A 1 99 ? 24.731 5.510 -35.130 1.00 87.69 99 LEU A CA 1
ATOM 805 C C . LEU A 1 99 ? 23.529 5.982 -35.957 1.00 87.69 99 LEU A C 1
ATOM 807 O O . LEU A 1 99 ? 22.481 6.275 -35.386 1.00 87.69 99 LEU A O 1
ATOM 811 N N . MET A 1 100 ? 23.641 6.029 -37.289 1.00 86.19 100 MET A N 1
ATOM 812 C CA . MET A 1 100 ? 22.509 6.390 -38.153 1.00 86.19 100 MET A CA 1
ATOM 813 C C . MET A 1 100 ? 21.363 5.382 -38.053 1.00 86.19 100 MET A C 1
ATOM 815 O O . MET A 1 100 ? 20.214 5.796 -37.918 1.00 86.19 100 MET A O 1
ATOM 819 N N . VAL A 1 101 ? 21.666 4.079 -38.054 1.00 86.75 101 VAL A N 1
ATOM 820 C CA . VAL A 1 101 ? 20.657 3.021 -37.882 1.00 86.75 101 VAL A CA 1
ATOM 821 C C . VAL A 1 101 ? 19.979 3.146 -36.519 1.00 86.75 101 VAL A C 1
ATOM 823 O O . VAL A 1 101 ? 18.754 3.088 -36.436 1.00 86.75 101 VAL A O 1
ATOM 826 N N . SER A 1 102 ? 20.757 3.395 -35.462 1.00 89.06 102 SER A N 1
ATOM 827 C CA . SER A 1 102 ? 20.216 3.628 -34.118 1.00 89.06 102 SER A CA 1
ATOM 828 C C . SER A 1 102 ? 19.278 4.840 -34.091 1.00 89.06 102 SER A C 1
ATOM 830 O O . SER A 1 102 ? 18.192 4.775 -33.518 1.00 89.06 102 SER A O 1
ATOM 832 N N . ARG A 1 103 ? 19.650 5.932 -34.769 1.00 87.94 103 ARG A N 1
ATOM 833 C CA . ARG A 1 103 ? 18.824 7.141 -34.873 1.00 87.94 103 ARG A CA 1
ATOM 834 C C . ARG A 1 103 ? 17.517 6.897 -35.624 1.00 87.94 103 ARG A C 1
ATOM 836 O O . ARG A 1 103 ? 16.481 7.376 -35.176 1.00 87.94 103 ARG A O 1
ATOM 843 N N . TRP A 1 104 ? 17.539 6.125 -36.712 1.00 90.38 104 TRP A N 1
ATOM 844 C CA . TRP A 1 104 ? 16.311 5.738 -37.413 1.00 90.38 104 TRP A CA 1
ATOM 845 C C . TRP A 1 104 ? 15.360 4.964 -36.496 1.00 90.38 104 TRP A C 1
ATOM 847 O O . TRP A 1 104 ? 14.158 5.196 -36.524 1.00 90.38 104 TRP A O 1
ATOM 857 N N . ILE A 1 105 ? 15.881 4.090 -35.632 1.00 90.81 105 ILE A N 1
ATOM 858 C CA . ILE A 1 105 ? 15.048 3.372 -34.658 1.00 90.81 105 ILE A CA 1
ATOM 859 C C . ILE A 1 105 ? 14.413 4.350 -33.658 1.00 90.81 105 ILE A C 1
ATOM 861 O O . ILE A 1 105 ? 13.210 4.267 -33.419 1.00 90.81 105 ILE A O 1
ATOM 865 N N . TYR A 1 106 ? 15.174 5.307 -33.117 1.00 89.38 106 TYR A N 1
ATOM 866 C CA . TYR A 1 106 ? 14.624 6.331 -32.217 1.00 89.38 106 TYR A CA 1
ATOM 867 C C . TYR A 1 106 ? 13.542 7.183 -32.884 1.00 89.38 106 TYR A C 1
ATOM 869 O O . TYR A 1 106 ? 12.486 7.418 -32.297 1.00 89.38 106 TYR A O 1
ATOM 877 N N . GLU A 1 107 ? 13.772 7.616 -34.120 1.00 91.19 107 GLU A N 1
ATOM 878 C CA . GLU A 1 107 ? 12.788 8.375 -34.888 1.00 91.19 107 GLU A CA 1
ATOM 879 C C . GLU A 1 107 ? 11.518 7.547 -35.147 1.00 91.19 107 GLU A C 1
ATOM 881 O O . GLU A 1 107 ? 10.406 8.035 -34.947 1.00 91.19 107 GLU A O 1
ATOM 886 N N . LEU A 1 108 ? 11.665 6.262 -35.484 1.00 91.44 108 LEU A N 1
ATOM 887 C CA . LEU A 1 108 ? 10.540 5.345 -35.647 1.00 91.44 108 LEU A CA 1
ATOM 888 C C . LEU A 1 108 ? 9.734 5.192 -34.349 1.00 91.44 108 LEU A C 1
ATOM 890 O O . LEU A 1 108 ? 8.508 5.208 -34.395 1.00 91.44 108 LEU A O 1
ATOM 894 N N . MET A 1 109 ? 10.395 5.079 -33.195 1.00 88.88 109 MET A N 1
ATOM 895 C CA . MET A 1 109 ? 9.718 4.972 -31.897 1.00 88.88 109 MET A CA 1
ATOM 896 C C . MET A 1 109 ? 8.955 6.248 -31.523 1.00 88.88 109 MET A C 1
ATOM 898 O O . MET A 1 109 ? 7.875 6.164 -30.944 1.00 88.88 109 MET A O 1
ATOM 902 N N . LEU A 1 110 ? 9.505 7.422 -31.842 1.00 88.94 110 LEU A N 1
ATOM 903 C CA . LEU A 1 110 ? 8.917 8.712 -31.469 1.00 88.94 110 LEU A CA 1
ATOM 904 C C . LEU A 1 110 ? 7.828 9.188 -32.442 1.00 88.94 110 LEU A C 1
ATOM 906 O O . LEU A 1 110 ? 6.877 9.845 -32.019 1.00 88.94 110 LEU A O 1
ATOM 910 N N . PHE A 1 111 ? 7.954 8.874 -33.734 1.00 87.44 111 PHE A N 1
ATOM 911 C CA . PHE A 1 111 ? 7.094 9.422 -34.791 1.00 87.44 111 PHE A CA 1
ATOM 912 C C . PHE A 1 111 ? 6.350 8.361 -35.609 1.00 87.44 111 PHE A C 1
ATOM 914 O O . PHE A 1 111 ? 5.472 8.709 -36.398 1.00 87.44 111 PHE A O 1
ATOM 921 N N . GLY A 1 112 ? 6.691 7.079 -35.461 1.00 89.50 112 GLY A N 1
ATOM 922 C CA . GLY A 1 112 ? 6.074 5.970 -36.194 1.00 89.50 112 GLY A CA 1
ATOM 923 C C . GLY A 1 112 ? 6.553 5.804 -37.641 1.00 89.50 112 GLY A C 1
ATOM 924 O O . GLY A 1 112 ? 6.069 4.914 -38.336 1.00 89.50 112 GLY A O 1
ATOM 925 N N . ASN A 1 113 ? 7.495 6.626 -38.120 1.00 88.75 113 ASN A N 1
ATOM 926 C CA . ASN A 1 113 ? 8.093 6.506 -39.454 1.00 88.75 113 ASN A CA 1
ATOM 927 C C . ASN A 1 113 ? 9.508 7.101 -39.524 1.00 88.75 113 ASN A C 1
ATOM 929 O O . ASN A 1 113 ? 9.882 7.920 -38.690 1.00 88.75 113 ASN A O 1
ATOM 933 N N . VAL A 1 114 ? 10.257 6.699 -40.558 1.00 89.38 114 VAL A N 1
ATOM 934 C CA . VAL A 1 114 ? 11.559 7.265 -40.948 1.00 89.38 114 VAL A CA 1
ATOM 935 C C . VAL A 1 114 ? 11.574 7.436 -42.464 1.00 89.38 114 VAL A C 1
ATOM 937 O O . VAL A 1 114 ? 11.241 6.502 -43.197 1.00 89.38 114 VAL A O 1
ATOM 940 N N . THR A 1 115 ? 12.004 8.600 -42.945 1.00 87.69 115 THR A N 1
ATOM 941 C CA . THR A 1 115 ? 12.232 8.854 -44.375 1.00 87.69 115 THR A CA 1
ATOM 942 C C . THR A 1 115 ? 13.717 9.046 -44.657 1.00 87.69 115 THR A C 1
ATOM 944 O O . THR A 1 115 ? 14.310 10.029 -44.218 1.00 87.69 115 THR A O 1
ATOM 947 N N . LEU A 1 116 ? 14.315 8.116 -45.409 1.00 82.06 116 LEU A N 1
ATOM 948 C CA . LEU A 1 116 ? 15.735 8.165 -45.776 1.00 82.06 116 LEU A CA 1
ATOM 949 C C . LEU A 1 116 ? 16.055 9.447 -46.567 1.00 82.06 116 LEU A C 1
ATOM 951 O O . LEU A 1 116 ? 15.326 9.803 -47.494 1.00 82.06 116 LEU A O 1
ATOM 955 N N . GLY A 1 117 ? 17.132 10.143 -46.194 1.00 80.62 117 GLY A N 1
ATOM 956 C CA . GLY A 1 117 ? 17.548 11.420 -46.791 1.00 80.62 117 GLY A CA 1
ATOM 957 C C . GLY A 1 117 ? 16.753 12.647 -46.325 1.00 80.62 117 GLY A C 1
ATOM 958 O O . GLY A 1 117 ? 17.045 13.766 -46.746 1.00 80.62 117 GLY A O 1
ATOM 959 N N . LYS A 1 118 ? 15.746 12.447 -45.470 1.00 86.62 118 LYS A N 1
ATOM 960 C CA . LYS A 1 118 ? 15.000 13.493 -44.759 1.00 86.62 118 LYS A CA 1
ATOM 961 C C . LYS A 1 118 ? 14.913 13.135 -43.276 1.00 86.62 118 LYS A C 1
ATOM 963 O O . LYS A 1 118 ? 13.845 13.219 -42.678 1.00 86.62 118 LYS A O 1
ATOM 968 N N . GLU A 1 119 ? 16.018 12.644 -42.719 1.00 85.94 119 GLU A N 1
ATOM 969 C CA . GLU A 1 119 ? 16.100 12.304 -41.304 1.00 85.94 119 GLU A CA 1
ATOM 970 C C . GLU A 1 119 ? 15.937 13.556 -40.443 1.00 85.94 119 GLU A C 1
ATOM 972 O O . GLU A 1 119 ? 16.491 14.614 -40.758 1.00 85.94 119 GLU A O 1
ATOM 977 N N . ARG A 1 120 ? 15.223 13.408 -39.328 1.00 85.56 120 ARG A N 1
ATOM 978 C CA . ARG A 1 120 ? 15.024 14.493 -38.364 1.00 85.56 120 ARG A CA 1
ATOM 979 C C . ARG A 1 120 ? 16.321 14.879 -37.656 1.00 85.56 120 ARG A C 1
ATOM 981 O O . ARG A 1 120 ? 17.247 14.065 -37.516 1.00 85.56 120 ARG A O 1
ATOM 988 N N . SER A 1 121 ? 16.397 16.137 -37.224 1.00 87.38 121 SER A N 1
ATOM 989 C CA . SER A 1 121 ? 17.551 16.620 -36.462 1.00 87.38 121 SER A CA 1
ATOM 990 C C . SER A 1 121 ? 17.548 16.032 -35.049 1.00 87.38 121 SER A C 1
ATOM 992 O O . SER A 1 121 ? 16.514 15.607 -34.535 1.00 87.38 121 SER A O 1
ATOM 994 N N . ASN A 1 122 ? 18.712 15.996 -34.397 1.00 86.06 122 ASN A N 1
ATOM 995 C CA . ASN A 1 122 ? 18.776 15.511 -33.018 1.00 86.06 122 ASN A CA 1
ATOM 996 C C . ASN A 1 122 ? 17.983 16.422 -32.069 1.00 86.06 122 ASN A C 1
ATOM 998 O O . ASN A 1 122 ? 17.360 15.908 -31.144 1.00 86.06 122 ASN A O 1
ATOM 1002 N N . GLU A 1 123 ? 17.944 17.737 -32.324 1.00 88.75 123 GLU A N 1
ATOM 1003 C CA . GLU A 1 123 ? 17.149 18.660 -31.510 1.00 88.75 123 GLU A CA 1
ATOM 1004 C C . GLU A 1 123 ? 15.648 18.331 -31.586 1.00 88.75 123 GLU A C 1
ATOM 1006 O O . GLU A 1 123 ? 14.976 18.297 -30.557 1.00 88.75 123 GLU A O 1
ATOM 1011 N N . GLU A 1 124 ? 15.132 18.007 -32.779 1.00 88.69 124 GLU A N 1
ATOM 1012 C CA . GLU A 1 124 ? 13.724 17.626 -32.975 1.00 88.69 124 GLU A CA 1
ATOM 1013 C C . GLU A 1 124 ? 13.362 16.327 -32.233 1.00 88.69 124 GLU A C 1
ATOM 1015 O O . GLU A 1 124 ? 12.267 16.2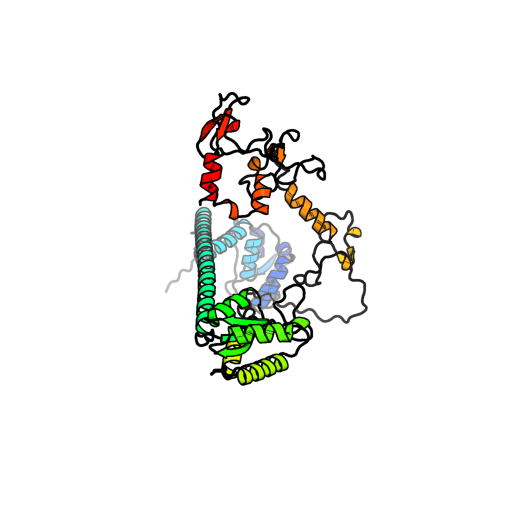00 -31.673 1.00 88.69 124 GLU A O 1
ATOM 1020 N N . LEU A 1 125 ? 14.276 15.348 -32.213 1.00 88.62 125 LEU A N 1
ATOM 1021 C CA . LEU A 1 125 ? 14.086 14.098 -31.470 1.00 88.62 125 LEU A CA 1
ATOM 1022 C C . LEU A 1 125 ? 14.077 14.350 -29.953 1.00 88.62 125 LEU A C 1
ATOM 1024 O O . LEU A 1 125 ? 13.221 13.819 -29.240 1.00 88.62 125 LEU A O 1
ATOM 1028 N N . GLU A 1 126 ? 15.011 15.164 -29.458 1.00 90.69 126 GLU A N 1
ATOM 1029 C CA . GLU A 1 126 ? 15.140 15.501 -28.035 1.00 90.69 126 GLU A CA 1
ATOM 1030 C C . GLU A 1 126 ? 13.938 16.298 -27.514 1.00 90.69 126 GLU A C 1
ATOM 1032 O O . GLU A 1 126 ? 13.445 16.029 -26.413 1.00 90.69 126 GLU A O 1
ATOM 1037 N N . GLU A 1 127 ? 13.418 17.236 -28.308 1.00 93.06 127 GLU A N 1
ATOM 1038 C CA . GLU A 1 127 ? 12.221 18.005 -27.966 1.00 93.06 127 GLU A CA 1
ATOM 1039 C C . GLU A 1 127 ? 10.997 17.092 -27.809 1.00 93.06 127 GLU A C 1
ATOM 1041 O O . GLU A 1 127 ? 10.306 17.139 -26.787 1.00 93.06 127 GLU A O 1
ATOM 1046 N N . LYS A 1 128 ? 10.777 16.170 -28.756 1.00 91.12 128 LYS A N 1
ATOM 1047 C CA . LYS A 1 128 ? 9.672 15.206 -28.661 1.00 91.12 128 LYS A CA 1
ATOM 1048 C C . LYS A 1 128 ? 9.796 14.253 -27.485 1.00 91.12 128 LYS A C 1
ATOM 1050 O O . LYS A 1 128 ? 8.791 13.940 -26.845 1.00 91.12 128 LYS A O 1
ATOM 1055 N N . LEU A 1 129 ? 11.010 13.802 -27.184 1.00 91.75 129 LEU A N 1
ATOM 1056 C CA . LEU A 1 129 ? 11.264 12.962 -26.018 1.00 91.75 129 LEU A CA 1
ATOM 1057 C C . LEU A 1 129 ? 10.918 13.709 -24.719 1.00 91.75 129 LEU A C 1
ATOM 1059 O O . LEU A 1 129 ? 10.298 13.146 -23.815 1.00 91.75 129 LEU A O 1
ATOM 1063 N N . LYS A 1 130 ? 11.269 14.996 -24.635 1.00 93.19 130 LYS A N 1
ATOM 1064 C CA . LYS A 1 130 ? 10.938 15.855 -23.493 1.00 93.19 130 LYS A CA 1
ATOM 1065 C C . LYS A 1 130 ? 9.428 16.046 -23.335 1.00 93.19 130 LYS A C 1
ATOM 1067 O O . LYS A 1 130 ? 8.924 15.942 -22.215 1.00 93.19 130 LYS A O 1
ATOM 1072 N N . ASP A 1 131 ? 8.708 16.265 -24.432 1.00 92.94 131 ASP A N 1
ATOM 1073 C CA . ASP A 1 131 ? 7.245 16.368 -24.424 1.00 92.94 131 ASP A CA 1
ATOM 1074 C C . ASP A 1 131 ? 6.578 15.071 -23.949 1.00 92.94 131 ASP A C 1
ATOM 1076 O O . ASP A 1 131 ? 5.680 15.105 -23.103 1.00 92.94 131 ASP A O 1
ATOM 1080 N N . ALA A 1 132 ? 7.044 13.921 -24.447 1.00 90.62 132 ALA A N 1
ATOM 1081 C CA . ALA A 1 132 ? 6.539 12.613 -24.042 1.00 90.62 132 ALA A CA 1
ATOM 1082 C C . ALA A 1 132 ? 6.758 12.360 -22.542 1.00 90.62 132 ALA A C 1
ATOM 1084 O O . ALA A 1 132 ? 5.829 11.959 -21.838 1.00 90.62 132 ALA A O 1
ATOM 1085 N N . ASN A 1 133 ? 7.950 12.669 -22.026 1.00 92.81 133 ASN A N 1
ATOM 1086 C CA . ASN A 1 133 ? 8.260 12.526 -20.603 1.00 92.81 133 ASN A CA 1
ATOM 1087 C C . ASN A 1 133 ? 7.373 13.419 -19.730 1.00 92.81 133 ASN A C 1
ATOM 1089 O O . ASN A 1 133 ? 6.805 12.951 -18.744 1.00 92.81 133 ASN A O 1
ATOM 1093 N N . LYS A 1 134 ? 7.164 14.676 -20.133 1.00 95.50 134 LYS A N 1
ATOM 1094 C CA . LYS A 1 134 ? 6.255 15.590 -19.432 1.00 95.50 134 LYS A CA 1
ATOM 1095 C C . LYS A 1 134 ? 4.819 15.057 -19.415 1.00 95.50 134 LYS A C 1
ATOM 1097 O O . LYS A 1 134 ? 4.129 15.152 -18.401 1.00 95.50 134 LYS A O 1
ATOM 1102 N N . MET A 1 135 ? 4.354 14.468 -20.517 1.00 94.50 135 MET A N 1
ATOM 1103 C CA . MET A 1 135 ? 3.029 13.848 -20.573 1.00 94.50 135 MET A CA 1
ATOM 1104 C C . MET A 1 135 ? 2.918 12.662 -19.604 1.00 94.50 135 MET A C 1
ATOM 1106 O O . MET A 1 135 ? 1.933 12.574 -18.867 1.00 94.50 135 MET A O 1
ATOM 1110 N N . ILE A 1 136 ? 3.936 11.802 -19.543 1.00 95.06 136 ILE A N 1
ATOM 1111 C CA . ILE A 1 136 ? 4.002 10.675 -18.601 1.00 95.06 136 ILE A CA 1
ATOM 1112 C C . ILE A 1 136 ? 3.953 11.164 -17.148 1.00 95.06 136 ILE A C 1
ATOM 1114 O O . ILE A 1 136 ? 3.178 10.632 -16.354 1.00 95.06 136 ILE A O 1
ATOM 1118 N N . GLU A 1 137 ? 4.714 12.204 -16.801 1.00 94.81 137 GLU A N 1
ATOM 1119 C CA . GLU A 1 137 ? 4.687 12.804 -15.460 1.00 94.81 137 GLU A CA 1
ATOM 1120 C C . GLU A 1 137 ? 3.274 13.269 -15.086 1.00 94.81 137 GLU A C 1
ATOM 1122 O O . GLU A 1 137 ? 2.743 12.869 -14.047 1.00 94.81 137 GLU A O 1
ATOM 1127 N N . THR A 1 138 ? 2.605 14.014 -15.973 1.00 95.25 138 THR A N 1
ATOM 1128 C CA . THR A 1 138 ? 1.231 14.480 -15.711 1.00 95.25 138 THR A CA 1
ATOM 1129 C C . THR A 1 138 ? 0.218 13.338 -15.583 1.00 95.25 138 THR A C 1
ATOM 1131 O O . THR A 1 138 ? -0.731 13.433 -14.800 1.00 95.25 138 THR A O 1
ATOM 1134 N N . LEU A 1 139 ? 0.389 12.246 -16.334 1.00 95.00 139 LEU A N 1
ATOM 1135 C CA . LEU A 1 139 ? -0.458 11.055 -16.230 1.00 95.00 139 LEU A CA 1
ATOM 1136 C C . LEU A 1 139 ? -0.242 10.331 -14.899 1.00 95.00 139 LEU A C 1
ATOM 1138 O O . LEU A 1 139 ? -1.216 9.959 -14.245 1.00 95.00 139 LEU A O 1
ATOM 1142 N N . ASN A 1 140 ? 1.009 10.193 -14.461 1.00 92.62 140 ASN A N 1
ATOM 1143 C CA . ASN A 1 140 ? 1.348 9.572 -13.182 1.00 92.62 140 ASN A CA 1
ATOM 1144 C C . ASN A 1 140 ? 0.789 10.365 -11.995 1.00 92.62 140 ASN A C 1
ATOM 1146 O O . ASN A 1 140 ? 0.237 9.778 -11.061 1.00 92.62 140 ASN A O 1
ATOM 1150 N N . GLU A 1 141 ? 0.845 11.696 -12.051 1.00 93.56 141 GLU A N 1
ATOM 1151 C CA . GLU A 1 141 ? 0.213 12.553 -11.047 1.00 93.56 141 GLU A CA 1
ATOM 1152 C C . GLU A 1 141 ? -1.305 12.335 -10.994 1.00 93.56 141 GLU A C 1
ATOM 1154 O O . GLU A 1 141 ? -1.852 12.111 -9.910 1.00 93.56 141 GLU A O 1
ATOM 1159 N N . LYS A 1 142 ? -1.988 12.304 -12.147 1.00 95.38 142 LYS A N 1
ATOM 1160 C CA . LYS A 1 142 ? -3.434 12.017 -12.227 1.00 95.38 142 LYS A CA 1
ATOM 1161 C C . LYS A 1 142 ? -3.792 10.624 -11.705 1.00 95.38 142 LYS A C 1
ATOM 1163 O O . LYS A 1 142 ? -4.785 10.468 -10.999 1.00 95.38 142 LYS A O 1
ATOM 1168 N N . LEU A 1 143 ? -2.989 9.607 -12.011 1.00 94.25 143 LEU A N 1
ATOM 1169 C CA . LEU A 1 143 ? -3.192 8.257 -11.479 1.00 94.25 143 LEU A CA 1
ATOM 1170 C C . LEU A 1 143 ? -3.034 8.231 -9.957 1.00 94.25 143 LEU A C 1
ATOM 1172 O O . LEU A 1 143 ? -3.816 7.584 -9.259 1.00 94.25 143 LEU A O 1
ATOM 1176 N N . SER A 1 144 ? -2.064 8.972 -9.416 1.00 88.56 144 SER A N 1
ATOM 1177 C CA . SER A 1 144 ? -1.848 9.049 -7.970 1.00 88.56 144 SER A CA 1
ATOM 1178 C C . SER A 1 144 ? -3.049 9.660 -7.234 1.00 88.56 144 SER A C 1
ATOM 1180 O O . SER A 1 144 ? -3.478 9.131 -6.204 1.00 88.56 144 SER A O 1
ATOM 1182 N N . THR A 1 145 ? -3.645 10.724 -7.781 1.00 91.69 145 THR A N 1
ATOM 1183 C CA . THR A 1 145 ? -4.801 11.398 -7.175 1.00 91.69 145 THR A CA 1
ATOM 1184 C C . THR A 1 145 ? -6.055 10.533 -7.258 1.00 91.69 145 THR A C 1
ATOM 1186 O O . THR A 1 145 ? -6.726 10.344 -6.239 1.00 91.69 145 THR A O 1
ATOM 1189 N N . MET A 1 146 ? -6.304 9.913 -8.415 1.00 91.00 146 MET A N 1
ATOM 1190 C CA . MET A 1 146 ? -7.389 8.947 -8.617 1.00 91.00 146 MET A CA 1
ATOM 1191 C C . MET A 1 146 ? -7.296 7.764 -7.645 1.00 91.00 146 MET A C 1
ATOM 1193 O O . MET A 1 146 ? -8.286 7.386 -7.020 1.00 91.00 146 MET A O 1
ATOM 1197 N N . ASN A 1 147 ? -6.095 7.217 -7.437 1.00 86.00 147 ASN A N 1
ATOM 1198 C CA . ASN A 1 147 ? -5.877 6.111 -6.503 1.00 86.00 147 ASN A CA 1
ATOM 1199 C C . ASN A 1 147 ? -6.196 6.494 -5.049 1.00 86.00 147 ASN A C 1
ATOM 1201 O O . ASN A 1 147 ? -6.760 5.697 -4.292 1.00 86.00 147 ASN A O 1
ATOM 1205 N N . ILE A 1 148 ? -5.858 7.719 -4.637 1.00 88.56 148 ILE A N 1
ATOM 1206 C CA . ILE A 1 148 ? -6.197 8.230 -3.302 1.00 88.56 148 ILE A CA 1
ATOM 1207 C C . ILE A 1 148 ? -7.714 8.377 -3.152 1.00 88.56 148 ILE A C 1
ATOM 1209 O O . ILE A 1 148 ? -8.269 8.018 -2.109 1.00 88.56 148 ILE A O 1
ATOM 1213 N N . GLU A 1 149 ? -8.390 8.903 -4.170 1.00 90.88 149 GLU A N 1
ATOM 1214 C CA . GLU A 1 149 ? -9.842 9.073 -4.166 1.00 90.88 149 GLU A CA 1
ATOM 1215 C C . GLU A 1 149 ? -10.574 7.729 -4.112 1.00 90.88 149 GLU A C 1
ATOM 1217 O O . GLU A 1 149 ? -11.433 7.529 -3.249 1.00 90.88 149 GLU A O 1
ATOM 1222 N N . TYR A 1 150 ? -10.152 6.763 -4.927 1.00 88.50 150 TYR A N 1
ATOM 1223 C CA . TYR A 1 150 ? -10.702 5.411 -4.925 1.00 88.50 150 TYR A CA 1
ATOM 1224 C C . TYR A 1 150 ? -10.574 4.735 -3.553 1.00 88.50 150 TYR A C 1
ATOM 1226 O O . TYR A 1 150 ? -11.546 4.186 -3.028 1.00 88.50 150 TYR A O 1
ATOM 1234 N N . LYS A 1 151 ? -9.409 4.850 -2.894 1.00 83.81 151 LYS A N 1
ATOM 1235 C CA . LYS A 1 151 ? -9.209 4.335 -1.526 1.00 83.81 151 LYS A CA 1
ATOM 1236 C C . LYS A 1 151 ? -10.184 4.961 -0.522 1.00 83.81 151 LYS A C 1
ATOM 1238 O O . LYS A 1 151 ? -10.724 4.256 0.336 1.00 83.81 151 LYS A O 1
ATOM 1243 N N . LYS A 1 152 ? -10.441 6.271 -0.622 1.00 86.12 152 LYS A N 1
ATOM 1244 C CA . LYS A 1 152 ? -11.424 6.962 0.233 1.00 86.12 152 LYS A CA 1
ATOM 1245 C C . LYS A 1 152 ? -12.840 6.457 -0.039 1.00 86.12 152 LYS A C 1
ATOM 1247 O O . LYS A 1 152 ? -13.549 6.120 0.911 1.00 86.12 152 LYS A O 1
ATOM 1252 N N . LEU A 1 153 ? -13.230 6.357 -1.309 1.00 90.00 153 LEU A N 1
ATOM 1253 C CA . LEU A 1 153 ? -14.552 5.885 -1.712 1.00 90.00 153 LEU A CA 1
ATOM 1254 C C . LEU A 1 153 ? -14.800 4.448 -1.240 1.00 90.00 153 LEU A C 1
ATOM 1256 O O . LEU A 1 153 ? -15.830 4.181 -0.623 1.00 90.00 153 LEU A O 1
ATOM 1260 N N . ARG A 1 154 ? -13.825 3.547 -1.418 1.00 81.81 154 ARG A N 1
ATOM 1261 C CA . ARG A 1 154 ? -13.891 2.150 -0.954 1.00 81.81 154 ARG A CA 1
ATOM 1262 C C . ARG A 1 154 ? -14.106 2.066 0.559 1.00 81.81 154 ARG A C 1
ATOM 1264 O O . ARG A 1 154 ? -14.958 1.305 1.023 1.00 81.81 154 ARG A O 1
ATOM 1271 N N . LYS A 1 155 ? -13.403 2.893 1.343 1.00 78.38 155 LYS A N 1
ATOM 1272 C CA . LYS A 1 155 ? -13.592 2.976 2.803 1.00 78.38 155 LYS A CA 1
ATOM 1273 C C . LYS A 1 155 ? -14.998 3.459 3.174 1.00 78.38 155 LYS A C 1
ATOM 1275 O O . LYS A 1 155 ? -15.629 2.877 4.058 1.00 78.38 155 LYS A O 1
ATOM 1280 N N . CYS A 1 156 ? -15.499 4.496 2.503 1.00 79.69 156 CYS A N 1
ATOM 1281 C CA . CYS A 1 156 ? -16.858 4.998 2.706 1.00 79.69 156 CYS A CA 1
ATOM 1282 C C . CYS A 1 156 ? -17.907 3.937 2.357 1.00 79.69 156 CYS A C 1
ATOM 1284 O O . CYS A 1 156 ? -18.797 3.684 3.167 1.00 79.69 156 CYS A O 1
ATOM 1286 N N . HIS A 1 157 ? -17.760 3.273 1.210 1.00 79.69 157 HIS A N 1
ATOM 1287 C CA . HIS A 1 157 ? -18.646 2.209 0.749 1.00 79.69 157 HIS A CA 1
ATOM 1288 C C . HIS A 1 157 ? -18.714 1.054 1.756 1.00 79.69 157 HIS A C 1
ATOM 1290 O O . HIS A 1 157 ? -19.801 0.698 2.211 1.00 79.69 157 HIS A O 1
ATOM 1296 N N . ARG A 1 158 ? -17.559 0.554 2.226 1.00 71.94 158 ARG A N 1
ATOM 1297 C CA . ARG A 1 158 ? -17.502 -0.470 3.287 1.00 71.94 158 ARG A CA 1
ATOM 1298 C C . ARG A 1 158 ? -18.184 0.014 4.570 1.00 71.94 158 ARG A C 1
ATOM 1300 O O . ARG A 1 158 ? -18.898 -0.746 5.212 1.00 71.94 158 ARG A O 1
ATOM 1307 N N . GLY A 1 159 ? -18.022 1.290 4.925 1.00 72.31 159 GLY A N 1
ATOM 1308 C CA . GLY A 1 159 ? -18.700 1.900 6.071 1.00 72.31 159 GLY A CA 1
ATOM 1309 C C . GLY A 1 159 ? -20.222 2.032 5.920 1.00 72.31 159 GLY A C 1
ATOM 1310 O O . GLY A 1 159 ? -20.923 2.045 6.933 1.00 72.31 159 GLY A O 1
ATOM 1311 N N . VAL A 1 160 ? -20.741 2.146 4.695 1.00 74.50 160 VAL A N 1
ATOM 1312 C CA . VAL A 1 160 ? -22.185 2.130 4.404 1.00 74.50 160 VAL A CA 1
ATOM 1313 C C . VAL A 1 160 ? -22.718 0.704 4.470 1.00 74.50 160 VAL A C 1
ATOM 1315 O O . VAL A 1 160 ? -23.726 0.481 5.136 1.00 74.50 160 VAL A O 1
ATOM 1318 N N . LEU A 1 161 ? -22.021 -0.260 3.859 1.00 70.94 161 LEU A N 1
ATOM 1319 C CA . LEU A 1 161 ? -22.382 -1.678 3.933 1.00 70.94 161 LEU A CA 1
ATOM 1320 C C . LEU A 1 161 ? -22.432 -2.160 5.386 1.00 70.94 161 LEU A C 1
ATOM 1322 O O . LEU A 1 161 ? -23.466 -2.668 5.808 1.00 70.94 161 LEU A O 1
ATOM 1326 N N . LYS A 1 162 ? -21.390 -1.860 6.182 1.00 67.75 162 LYS A N 1
ATOM 1327 C CA . LYS A 1 162 ? -21.361 -2.165 7.622 1.00 67.75 162 LYS A CA 1
ATOM 1328 C C . LYS A 1 162 ? -22.550 -1.563 8.373 1.00 67.75 162 LYS A C 1
ATOM 1330 O O . LYS A 1 162 ? -23.003 -2.166 9.326 1.00 67.75 162 LYS A O 1
ATOM 1335 N N . ARG A 1 163 ? -23.047 -0.375 7.999 1.00 67.19 163 ARG A N 1
ATOM 1336 C CA . ARG A 1 163 ? -24.205 0.263 8.662 1.00 67.19 163 ARG A CA 1
ATOM 1337 C C . ARG A 1 163 ? -25.540 -0.361 8.266 1.00 67.19 163 ARG A C 1
ATOM 1339 O O . ARG A 1 163 ? -26.436 -0.396 9.098 1.00 67.19 163 ARG A O 1
ATOM 1346 N N . LYS A 1 164 ? -25.675 -0.815 7.018 1.00 63.19 164 LYS A N 1
ATOM 1347 C CA . LYS A 1 164 ? -26.890 -1.479 6.530 1.00 63.19 164 LYS A CA 1
ATOM 1348 C C . LYS A 1 164 ? -27.048 -2.891 7.091 1.00 63.19 164 LYS A C 1
ATOM 1350 O O . LYS A 1 164 ? -28.177 -3.337 7.233 1.00 63.19 164 LYS A O 1
ATOM 1355 N N . SER A 1 165 ? -25.942 -3.568 7.397 1.00 64.38 165 SER A N 1
ATOM 1356 C CA . SER A 1 165 ? -25.959 -4.956 7.855 1.00 64.38 165 SER A CA 1
ATOM 1357 C C . SER A 1 165 ? -26.069 -5.129 9.368 1.00 64.38 165 SER A C 1
ATOM 1359 O O . SER A 1 165 ? -26.174 -6.261 9.793 1.00 64.38 165 SER A O 1
ATOM 1361 N N . VAL A 1 166 ? -26.016 -4.079 10.203 1.00 71.06 166 VAL A N 1
ATOM 1362 C CA . VAL A 1 166 ? -26.093 -4.280 11.665 1.00 71.06 166 VAL A CA 1
ATOM 1363 C C . VAL A 1 166 ? -27.523 -4.602 12.082 1.00 71.06 166 VAL A C 1
ATOM 1365 O O . VAL A 1 166 ? -28.416 -3.777 11.893 1.00 71.06 166 VAL A O 1
ATOM 1368 N N . HIS A 1 167 ? -27.721 -5.743 12.733 1.00 83.56 167 HIS A N 1
ATOM 1369 C CA . HIS A 1 167 ? -28.964 -6.051 13.427 1.00 83.56 167 HIS A CA 1
ATOM 1370 C C . HIS A 1 167 ? -29.266 -5.068 14.581 1.00 83.56 167 HIS A C 1
ATOM 1372 O O . HIS A 1 167 ? -28.398 -4.775 15.411 1.00 83.56 167 HIS A O 1
ATOM 1378 N N . TYR A 1 168 ? -30.508 -4.573 14.650 1.00 86.50 168 TYR A N 1
ATOM 1379 C CA . TYR A 1 168 ? -30.978 -3.632 15.675 1.00 86.50 168 TYR A CA 1
ATOM 1380 C C . TYR A 1 168 ? -32.090 -4.248 16.524 1.00 86.50 168 TYR A C 1
ATOM 1382 O O . TYR A 1 168 ? -33.123 -4.654 15.997 1.00 86.50 168 TYR A O 1
ATOM 1390 N N . PHE A 1 169 ? -31.926 -4.196 17.844 1.00 90.75 169 PHE A N 1
ATOM 1391 C CA . PHE A 1 169 ? -32.956 -4.610 18.797 1.00 90.75 169 PHE A CA 1
ATOM 1392 C C . PHE A 1 169 ? -33.937 -3.473 19.106 1.00 90.75 169 PHE A C 1
ATOM 1394 O O . PHE A 1 169 ? -33.644 -2.288 18.895 1.00 90.75 169 PHE A O 1
ATOM 1401 N N . LYS A 1 170 ? -35.094 -3.815 19.680 1.00 90.94 170 LYS A N 1
ATOM 1402 C CA . LYS A 1 170 ? -36.070 -2.829 20.168 1.00 90.94 170 LYS A CA 1
ATOM 1403 C C . LYS A 1 170 ? -35.464 -1.957 21.276 1.00 90.94 170 LYS A C 1
ATOM 1405 O O . LYS A 1 170 ? -34.610 -2.391 22.049 1.00 90.94 170 LYS A O 1
ATOM 1410 N N . LYS A 1 171 ? -35.905 -0.698 21.363 1.00 91.06 171 LYS A N 1
ATOM 1411 C CA . LYS A 1 171 ? -35.523 0.198 22.465 1.00 91.06 171 LYS A CA 1
ATOM 1412 C C . LYS A 1 171 ? -36.407 -0.068 23.673 1.00 91.06 171 LYS A C 1
ATOM 1414 O O . LYS A 1 171 ? -37.617 -0.218 23.534 1.00 91.06 171 LYS A O 1
ATOM 1419 N N . GLY A 1 172 ? -35.804 -0.083 24.853 1.00 92.00 172 GLY A N 1
ATOM 1420 C CA . GLY A 1 172 ? -36.517 -0.366 26.083 1.00 92.00 172 GLY A CA 1
ATOM 1421 C C . GLY A 1 172 ? -35.576 -0.623 27.247 1.00 92.00 172 GLY A C 1
ATOM 1422 O O . GLY A 1 172 ? -34.381 -0.866 27.078 1.00 92.00 172 GLY A O 1
ATOM 1423 N N . LYS A 1 173 ? -36.152 -0.565 28.444 1.00 94.62 173 LYS A N 1
ATOM 1424 C CA . LYS A 1 173 ? -35.507 -0.971 29.688 1.00 94.62 173 LYS A CA 1
ATOM 1425 C C . LYS A 1 173 ? -35.169 -2.459 29.615 1.00 94.62 173 LYS A C 1
ATOM 1427 O O . LYS A 1 173 ? -36.067 -3.295 29.540 1.00 94.62 173 LYS A O 1
ATOM 1432 N N . CYS A 1 174 ? -33.885 -2.779 29.601 1.00 95.00 174 CYS A N 1
ATOM 1433 C CA . CYS A 1 174 ? -33.406 -4.134 29.393 1.00 95.00 174 CYS A CA 1
ATOM 1434 C C . CYS A 1 174 ? -32.240 -4.487 30.309 1.00 95.00 174 CYS A C 1
ATOM 1436 O O . CYS A 1 174 ? -31.480 -3.627 30.767 1.00 95.00 174 CYS A O 1
ATOM 1438 N N . PHE A 1 175 ? -32.112 -5.788 30.527 1.00 95.75 175 PHE A N 1
ATOM 1439 C CA . PHE A 1 175 ? -30.982 -6.452 31.146 1.00 95.75 175 PHE A CA 1
ATOM 1440 C C . PHE A 1 175 ? -30.319 -7.351 30.098 1.00 95.75 175 PHE A C 1
ATOM 1442 O O . PHE A 1 175 ? -31.009 -8.021 29.327 1.00 95.75 175 PHE A O 1
ATOM 1449 N N . TYR A 1 176 ? -28.990 -7.359 30.053 1.00 95.06 176 TYR A N 1
ATOM 1450 C CA . TYR A 1 176 ? -28.222 -8.125 29.076 1.00 95.06 176 TYR A CA 1
ATOM 1451 C C . TYR A 1 176 ? -27.004 -8.807 29.692 1.00 95.06 176 TYR A C 1
ATOM 1453 O O . TYR A 1 176 ? -26.456 -8.363 30.704 1.00 95.06 176 TYR A O 1
ATOM 1461 N N . ILE A 1 177 ? -26.559 -9.869 29.022 1.00 93.50 177 ILE A N 1
ATOM 1462 C CA . ILE A 1 177 ? -25.372 -10.651 29.365 1.00 93.50 177 ILE A CA 1
ATOM 1463 C C . ILE A 1 177 ? -24.464 -10.711 28.140 1.00 93.50 177 ILE A C 1
ATOM 1465 O O . ILE A 1 177 ? -24.883 -11.155 27.070 1.00 93.50 177 ILE A O 1
ATOM 1469 N N . ILE A 1 178 ? -23.219 -10.271 28.299 1.00 91.81 178 ILE A N 1
ATOM 1470 C CA . ILE A 1 178 ? -22.209 -10.250 27.236 1.00 91.81 178 ILE A CA 1
ATOM 1471 C C . ILE A 1 178 ? -20.916 -10.930 27.692 1.00 91.81 178 ILE A C 1
ATOM 1473 O O . ILE A 1 178 ? -20.581 -10.927 28.877 1.00 91.81 178 ILE A O 1
ATOM 1477 N N . SER A 1 179 ? -20.155 -11.461 26.742 1.00 89.00 179 SER A N 1
ATOM 1478 C CA . SER A 1 179 ? -18.772 -11.908 26.947 1.00 89.00 179 SER A CA 1
ATOM 1479 C C . SER A 1 179 ? -17.862 -11.330 25.866 1.00 89.00 179 SER A C 1
ATOM 1481 O O . SER A 1 179 ? -18.338 -10.835 24.846 1.00 89.00 179 SER A O 1
ATOM 1483 N N . ASN A 1 180 ? -16.549 -11.394 26.080 1.00 85.00 180 ASN A N 1
ATOM 1484 C CA . ASN A 1 180 ? -15.541 -11.113 25.056 1.00 85.00 180 ASN A CA 1
ATOM 1485 C C . ASN A 1 180 ? -14.745 -12.397 24.802 1.00 85.00 180 ASN A C 1
ATOM 1487 O O . ASN A 1 180 ? -13.810 -12.684 25.544 1.00 85.00 180 ASN A O 1
ATOM 1491 N N . THR A 1 181 ? -15.151 -13.202 23.823 1.00 70.88 181 THR A N 1
ATOM 1492 C CA . THR A 1 181 ? -14.633 -14.572 23.640 1.00 70.88 181 THR A CA 1
ATOM 1493 C C . THR A 1 181 ? -14.210 -14.820 22.198 1.00 70.88 181 THR A C 1
ATOM 1495 O O . THR A 1 181 ? -15.056 -14.759 21.308 1.00 70.88 181 THR A O 1
ATOM 1498 N N . GLN A 1 182 ? -12.929 -15.158 22.002 1.00 63.44 182 GLN A N 1
ATOM 1499 C CA . GLN A 1 182 ? -12.365 -15.646 20.731 1.00 63.44 182 GLN A CA 1
ATOM 1500 C C . GLN A 1 182 ? -12.425 -17.185 20.576 1.00 63.44 182 GLN A C 1
ATOM 1502 O O . GLN A 1 182 ? -12.412 -17.640 19.442 1.00 63.44 182 GLN A O 1
ATOM 1507 N N . GLU A 1 183 ? -12.563 -17.939 21.690 1.00 51.66 183 GLU A N 1
ATOM 1508 C CA . GLU A 1 183 ? -12.453 -19.423 21.848 1.00 51.66 183 GLU A CA 1
ATOM 1509 C C . GLU A 1 183 ? -11.047 -19.975 21.489 1.00 51.66 183 GLU A C 1
ATOM 1511 O O . GLU A 1 183 ? -10.397 -19.456 20.595 1.00 51.66 183 GLU A O 1
ATOM 1516 N N . ILE A 1 184 ? -10.399 -20.946 22.152 1.00 43.28 184 ILE A N 1
ATOM 1517 C CA . ILE A 1 184 ? -10.705 -22.037 23.098 1.00 43.28 184 ILE A CA 1
ATOM 1518 C C . ILE A 1 184 ? -9.723 -21.884 24.295 1.00 43.28 184 ILE A C 1
ATOM 1520 O O . ILE A 1 184 ? -8.573 -21.513 24.085 1.00 43.28 184 ILE A O 1
ATOM 1524 N N . ASN A 1 185 ? -10.133 -22.185 25.532 1.00 49.91 185 ASN A N 1
ATOM 1525 C CA . ASN A 1 185 ? -9.283 -22.401 26.730 1.00 49.91 185 ASN A CA 1
ATOM 1526 C C . ASN A 1 185 ? -8.947 -21.330 27.787 1.00 49.91 185 ASN A C 1
ATOM 1528 O O . ASN A 1 185 ? -8.359 -21.750 28.777 1.00 49.91 185 ASN A O 1
ATOM 1532 N N . HIS A 1 186 ? -9.353 -20.055 27.771 1.00 50.72 186 HIS A N 1
ATOM 1533 C CA . HIS A 1 186 ? -9.102 -19.221 28.970 1.00 50.72 186 HIS A CA 1
ATOM 1534 C C . HIS A 1 186 ? -10.203 -18.198 29.288 1.00 50.72 186 HIS A C 1
ATOM 1536 O O . HIS A 1 186 ? -10.465 -17.279 28.521 1.00 50.72 186 HIS A O 1
ATOM 1542 N N . ASP A 1 187 ? -10.787 -18.376 30.479 1.00 54.34 187 ASP A N 1
ATOM 1543 C CA . ASP A 1 187 ? -11.497 -17.384 31.293 1.00 54.34 187 ASP A CA 1
ATOM 1544 C C . ASP A 1 187 ? -12.738 -16.734 30.642 1.00 54.34 187 ASP A C 1
ATOM 1546 O O . ASP A 1 187 ? -12.694 -15.620 30.111 1.00 54.34 187 ASP A O 1
ATOM 1550 N N . THR A 1 188 ? -13.888 -17.423 30.705 1.00 66.44 188 THR A N 1
ATOM 1551 C CA . THR A 1 188 ? -15.210 -16.859 30.370 1.00 66.44 188 THR A CA 1
ATOM 1552 C C . THR A 1 188 ? -15.605 -15.793 31.387 1.00 66.44 188 THR A C 1
ATOM 1554 O O . THR A 1 188 ? -16.422 -16.018 32.276 1.00 66.44 188 THR A O 1
ATOM 1557 N N . ARG A 1 189 ? -15.022 -14.603 31.241 1.00 81.88 189 ARG A N 1
ATOM 1558 C CA . ARG A 1 189 ? -15.443 -13.406 31.962 1.00 81.88 189 ARG A CA 1
ATOM 1559 C C . ARG A 1 189 ? -16.727 -12.883 31.345 1.00 81.88 189 ARG A C 1
ATOM 1561 O O . ARG A 1 189 ? -16.762 -12.458 30.186 1.00 81.88 189 ARG A O 1
ATOM 1568 N N . VAL A 1 190 ? -17.785 -12.923 32.137 1.00 88.25 190 VAL A N 1
ATOM 1569 C CA . VAL A 1 190 ? -19.123 -12.503 31.737 1.00 88.25 190 VAL A CA 1
ATOM 1570 C C . VAL A 1 190 ? -19.422 -11.156 32.368 1.00 88.25 190 VAL A C 1
ATOM 1572 O O . VAL A 1 190 ? -19.191 -10.955 33.556 1.00 88.25 190 VAL A O 1
ATOM 1575 N N . LYS A 1 191 ? -19.960 -10.226 31.583 1.00 90.12 191 LYS A N 1
ATOM 1576 C CA . LYS A 1 191 ? -20.458 -8.950 32.091 1.00 90.12 191 LYS A CA 1
ATOM 1577 C C . LYS A 1 191 ? -21.972 -8.922 31.990 1.00 90.12 191 LYS A C 1
ATOM 1579 O O . LYS A 1 191 ? -22.542 -9.095 30.912 1.00 90.12 191 LYS A O 1
ATOM 1584 N N . ILE A 1 192 ? -22.603 -8.666 33.127 1.00 92.88 192 ILE A N 1
ATOM 1585 C CA . ILE A 1 192 ? -24.024 -8.347 33.213 1.00 92.88 192 ILE A CA 1
ATOM 1586 C C . ILE A 1 192 ? -24.202 -6.832 33.177 1.00 92.88 192 ILE A C 1
ATOM 1588 O O . ILE A 1 192 ? -23.337 -6.076 33.628 1.00 92.88 192 ILE A O 1
ATOM 1592 N N . GLY A 1 193 ? -25.312 -6.363 32.626 1.00 92.62 193 GLY A N 1
ATOM 1593 C CA . GLY A 1 193 ? -25.591 -4.939 32.644 1.00 92.62 193 GLY A CA 1
ATOM 1594 C C . GLY A 1 193 ? -26.995 -4.586 32.213 1.00 92.62 193 GLY A C 1
ATOM 1595 O O . GLY A 1 193 ? -27.774 -5.419 31.759 1.00 92.62 193 GLY A O 1
ATOM 1596 N N . ILE A 1 194 ? -27.289 -3.298 32.345 1.00 94.44 194 ILE A N 1
ATOM 1597 C CA . ILE A 1 194 ? -28.591 -2.726 32.031 1.00 94.44 194 ILE A CA 1
ATOM 1598 C C . ILE A 1 194 ? -28.498 -1.582 31.027 1.00 94.44 194 ILE A C 1
ATOM 1600 O O . ILE A 1 194 ? -27.447 -0.947 30.872 1.00 94.44 194 ILE A O 1
ATOM 1604 N N . SER A 1 195 ? -29.588 -1.336 30.302 1.00 94.31 195 SER A N 1
ATOM 1605 C CA . SER A 1 195 ? -29.715 -0.184 29.409 1.00 94.31 195 SER A CA 1
ATOM 1606 C C . SER A 1 195 ? -31.173 0.171 29.123 1.00 94.31 195 SER A C 1
ATOM 1608 O O . SER A 1 195 ? -32.062 -0.662 29.237 1.00 94.31 195 SER A O 1
ATOM 1610 N N . THR A 1 196 ? -31.411 1.413 28.711 1.00 93.06 196 THR A N 1
ATOM 1611 C CA . THR A 1 196 ? -32.660 1.852 28.068 1.00 93.06 196 THR A CA 1
ATOM 1612 C C . THR A 1 196 ? -32.549 1.868 26.536 1.00 93.06 196 THR A C 1
ATOM 1614 O O . THR A 1 196 ? -33.561 1.859 25.838 1.00 93.06 196 THR A O 1
ATOM 1617 N N . ASP A 1 197 ? -31.320 1.873 26.005 1.00 93.12 197 ASP A N 1
ATOM 1618 C CA . ASP A 1 197 ? -31.003 1.783 24.577 1.00 93.12 197 ASP A CA 1
ATOM 1619 C C . ASP A 1 197 ? -29.855 0.786 24.373 1.00 93.12 197 ASP A C 1
ATOM 1621 O O . ASP A 1 197 ? -28.664 1.133 24.374 1.00 93.12 197 ASP A O 1
ATOM 1625 N N . ILE A 1 198 ? -30.243 -0.480 24.210 1.00 93.44 198 ILE A N 1
ATOM 1626 C CA . ILE A 1 198 ? -29.318 -1.601 24.063 1.00 93.44 198 ILE A CA 1
ATOM 1627 C C . ILE A 1 198 ? -28.386 -1.428 22.859 1.00 93.44 198 ILE A C 1
ATOM 1629 O O . ILE A 1 198 ? -27.199 -1.718 22.968 1.00 93.44 198 ILE A O 1
ATOM 1633 N N . ASN A 1 199 ? -28.863 -0.862 21.747 1.00 91.25 199 ASN A N 1
ATOM 1634 C CA . ASN A 1 199 ? -28.062 -0.703 20.531 1.00 91.25 199 ASN A CA 1
ATOM 1635 C C . ASN A 1 199 ? -26.890 0.261 20.755 1.00 91.25 199 ASN A C 1
ATOM 1637 O O . ASN A 1 199 ? -25.746 -0.031 20.395 1.00 91.25 199 ASN A O 1
ATOM 1641 N N . THR A 1 200 ? -27.153 1.396 21.408 1.00 89.81 200 THR A N 1
ATOM 1642 C CA . THR A 1 200 ? -26.106 2.359 21.779 1.00 89.81 200 THR A CA 1
ATOM 1643 C C . THR A 1 200 ? -25.142 1.750 22.799 1.00 89.81 200 THR A C 1
ATOM 1645 O O . THR A 1 200 ? -23.924 1.917 22.690 1.00 89.81 200 THR A O 1
ATOM 1648 N N . ARG A 1 201 ? -25.661 0.994 23.775 1.00 91.44 201 ARG A N 1
ATOM 1649 C CA . ARG A 1 201 ? -24.839 0.365 24.815 1.00 91.44 201 ARG A CA 1
ATOM 1650 C C . ARG A 1 201 ? -23.905 -0.703 24.253 1.00 91.44 201 ARG A C 1
ATOM 1652 O O . ARG A 1 201 ? -22.718 -0.691 24.571 1.00 91.44 201 ARG A O 1
ATOM 1659 N N . LEU A 1 202 ? -24.413 -1.575 23.392 1.00 89.94 202 LEU A N 1
ATOM 1660 C CA . LEU A 1 202 ? -23.633 -2.613 22.729 1.00 89.94 202 LEU A CA 1
ATOM 1661 C C . LEU A 1 202 ? -22.577 -2.020 21.791 1.00 89.94 202 LEU A C 1
ATOM 1663 O O . LEU A 1 202 ? -21.432 -2.471 21.798 1.00 89.94 202 LEU A O 1
ATOM 1667 N N . LYS A 1 203 ? -22.905 -0.942 21.064 1.00 85.56 203 LYS A N 1
ATOM 1668 C CA . LYS A 1 203 ? -21.927 -0.197 20.258 1.00 85.56 203 LYS A CA 1
ATOM 1669 C C . LYS A 1 203 ? -20.756 0.326 21.098 1.00 85.56 203 LYS A C 1
ATOM 1671 O O . LYS A 1 203 ? -19.615 0.234 20.657 1.00 85.56 203 LYS A O 1
ATOM 1676 N N . ASN A 1 204 ? -21.023 0.839 22.299 1.00 87.56 204 ASN A N 1
ATOM 1677 C CA . ASN A 1 204 ? -19.975 1.294 23.215 1.00 87.56 204 ASN A CA 1
ATOM 1678 C C . ASN A 1 204 ? -19.131 0.124 23.735 1.00 87.56 204 ASN A C 1
ATOM 1680 O O . ASN A 1 204 ? -17.906 0.220 23.730 1.00 87.56 204 ASN A O 1
ATOM 1684 N N . HIS A 1 205 ? -19.750 -0.997 24.119 1.00 87.12 205 HIS A N 1
ATOM 1685 C CA . HIS A 1 205 ? -19.001 -2.176 24.571 1.00 87.12 205 HIS A CA 1
ATOM 1686 C C . HIS A 1 205 ? -18.068 -2.714 23.484 1.00 87.12 205 HIS A C 1
ATOM 1688 O O . HIS A 1 205 ? -16.915 -3.007 23.779 1.00 87.12 205 HIS A O 1
ATOM 1694 N N . ARG A 1 206 ? -18.502 -2.729 22.216 1.00 79.56 206 ARG A N 1
ATOM 1695 C CA . ARG A 1 206 ? -17.660 -3.139 21.074 1.00 79.56 206 ARG A CA 1
ATOM 1696 C C . ARG A 1 206 ? -16.373 -2.321 20.922 1.00 79.56 206 ARG A C 1
ATOM 1698 O O . ARG A 1 206 ? -15.400 -2.824 20.379 1.00 79.56 206 ARG A O 1
ATOM 1705 N N . THR A 1 207 ? -16.335 -1.072 21.396 1.00 79.69 207 THR A N 1
ATOM 1706 C CA . THR A 1 207 ? -15.092 -0.273 21.343 1.00 79.69 207 THR A CA 1
ATOM 1707 C C . THR A 1 207 ? -14.017 -0.773 22.306 1.00 79.69 207 THR A C 1
ATOM 1709 O O . THR A 1 207 ? -12.837 -0.536 22.065 1.00 79.69 207 THR A O 1
ATOM 1712 N N . ALA A 1 208 ? -14.419 -1.469 23.373 1.00 77.88 208 ALA A N 1
ATOM 1713 C CA . ALA A 1 208 ? -13.526 -2.031 24.383 1.00 77.88 208 ALA A CA 1
ATOM 1714 C C . ALA A 1 208 ? -13.393 -3.565 24.286 1.00 77.88 208 ALA A C 1
ATOM 1716 O O . ALA A 1 208 ? -12.404 -4.120 24.755 1.00 77.88 208 ALA A O 1
ATOM 1717 N N . MET A 1 209 ? -14.378 -4.247 23.691 1.00 80.19 209 MET A N 1
ATOM 1718 C CA . MET A 1 209 ? -14.484 -5.706 23.582 1.00 80.19 209 MET A CA 1
ATOM 1719 C C . MET A 1 209 ? -14.628 -6.091 22.097 1.00 80.19 209 MET A C 1
ATOM 1721 O O . MET A 1 209 ? -15.753 -6.141 21.596 1.00 80.19 209 MET A O 1
ATOM 1725 N N . PRO A 1 210 ? -13.516 -6.317 21.371 1.00 73.12 210 PRO A N 1
ATOM 1726 C CA . PRO A 1 210 ? -13.552 -6.589 19.931 1.00 73.12 210 PRO A CA 1
ATOM 1727 C C . PRO A 1 210 ? -14.265 -7.901 19.565 1.00 73.12 210 PRO A C 1
ATOM 1729 O O . PRO A 1 210 ? -14.846 -7.986 18.491 1.00 73.12 210 PRO A O 1
ATOM 1732 N N . TYR A 1 211 ? -14.304 -8.883 20.470 1.00 80.00 211 TYR A N 1
ATOM 1733 C CA . TYR A 1 211 ? -14.934 -10.197 20.266 1.00 80.00 211 TYR A CA 1
ATOM 1734 C C . TYR A 1 211 ? -16.196 -10.347 21.121 1.00 80.00 211 TYR A C 1
ATOM 1736 O O . TYR A 1 211 ? -16.433 -11.372 21.769 1.00 80.00 211 TYR A O 1
ATOM 1744 N N . LEU A 1 212 ? -16.975 -9.265 21.188 1.00 86.12 212 LEU A N 1
ATOM 1745 C CA . LEU A 1 212 ? -18.189 -9.193 21.984 1.00 86.12 212 LEU A CA 1
ATOM 1746 C C . LEU A 1 212 ? -19.255 -10.157 21.450 1.00 86.12 212 LEU A C 1
ATOM 1748 O O . LEU A 1 212 ? -19.771 -9.958 20.354 1.00 86.12 212 LEU A O 1
ATOM 1752 N N . LYS A 1 213 ? -19.649 -11.129 22.276 1.00 88.81 213 LYS A N 1
ATOM 1753 C CA . LYS A 1 213 ? -20.827 -11.975 22.053 1.00 88.81 213 LYS A CA 1
ATOM 1754 C C . LYS A 1 213 ? -21.943 -11.563 23.012 1.00 88.81 213 LYS A C 1
ATOM 1756 O O . LYS A 1 213 ? -21.715 -11.426 24.217 1.00 88.81 213 LYS A O 1
ATOM 1761 N N . LEU A 1 214 ? -23.144 -11.358 22.480 1.00 91.56 214 LEU A N 1
ATOM 1762 C CA . LEU A 1 214 ? -24.366 -11.159 23.257 1.00 91.56 214 LEU A CA 1
ATOM 1763 C C . LEU A 1 214 ? -25.029 -12.518 23.501 1.00 91.56 214 LEU A C 1
ATOM 1765 O O . LEU A 1 214 ? -25.423 -13.184 22.546 1.00 91.56 214 LEU A O 1
ATOM 1769 N N . HIS A 1 215 ? -25.140 -12.919 24.770 1.00 91.06 215 HIS A N 1
ATOM 1770 C CA . HIS A 1 215 ? -25.658 -14.237 25.171 1.00 91.06 215 HIS A CA 1
ATOM 1771 C C . HIS A 1 215 ? -27.114 -14.207 25.609 1.00 91.06 215 HIS A C 1
ATOM 1773 O O . HIS A 1 215 ? -27.828 -15.190 25.445 1.00 91.06 215 HIS A O 1
ATOM 1779 N N . TYR A 1 216 ? -27.553 -13.098 26.202 1.00 94.06 216 TYR A N 1
ATOM 1780 C CA . TYR A 1 216 ? -28.907 -12.979 26.728 1.00 94.06 216 TYR A CA 1
ATOM 1781 C C . TYR A 1 216 ? -29.363 -11.524 26.742 1.00 94.06 216 TYR A C 1
ATOM 1783 O O . TYR A 1 216 ? -28.578 -10.632 27.077 1.00 94.06 216 TYR A O 1
ATOM 1791 N N . LEU A 1 217 ? -30.632 -11.297 26.404 1.00 95.75 217 LEU A N 1
ATOM 1792 C CA . LEU A 1 217 ? -31.272 -9.986 26.399 1.00 95.75 217 LEU A CA 1
ATOM 1793 C C . LEU A 1 217 ? -32.741 -10.133 26.804 1.00 95.75 217 LEU A C 1
ATOM 1795 O O . LEU A 1 217 ? -33.497 -10.880 26.185 1.00 95.75 217 LEU A O 1
ATOM 1799 N N . VAL A 1 218 ? -33.140 -9.402 27.842 1.00 94.94 218 VAL A N 1
ATOM 1800 C CA . VAL A 1 218 ? -34.514 -9.397 28.349 1.00 94.94 218 VAL A CA 1
ATOM 1801 C C . VAL A 1 218 ? -34.970 -7.975 28.648 1.00 94.94 218 VAL A C 1
ATOM 1803 O O . VAL A 1 218 ? -34.239 -7.179 29.240 1.00 94.94 218 VAL A O 1
ATOM 1806 N N . PHE A 1 219 ? -36.194 -7.654 28.246 1.00 94.81 219 PHE A N 1
ATOM 1807 C CA . PHE A 1 219 ? -36.845 -6.376 28.508 1.00 94.81 219 PHE A CA 1
ATOM 1808 C C . PHE A 1 219 ? -37.774 -6.501 29.711 1.00 94.81 219 PHE A C 1
ATOM 1810 O O . PHE A 1 219 ? -38.652 -7.364 29.724 1.00 94.81 219 PHE A O 1
ATOM 1817 N N . LEU A 1 220 ? -37.577 -5.645 30.716 1.00 93.44 220 LEU A N 1
ATOM 1818 C CA . LEU A 1 220 ? -38.388 -5.605 31.932 1.00 93.44 220 LEU A CA 1
ATOM 1819 C C . LEU A 1 220 ? -38.365 -4.213 32.575 1.00 93.44 220 LEU A C 1
ATOM 1821 O O . LEU A 1 220 ? -37.365 -3.497 32.515 1.00 93.44 220 LEU A O 1
ATOM 1825 N N . ASP A 1 221 ? -39.440 -3.848 33.274 1.00 90.62 221 ASP A N 1
ATOM 1826 C CA . ASP A 1 221 ? -39.514 -2.561 33.976 1.00 90.62 221 ASP A CA 1
ATOM 1827 C C . ASP A 1 221 ? -38.644 -2.502 35.235 1.00 90.62 221 ASP A C 1
ATOM 1829 O O . ASP A 1 221 ? -38.086 -1.449 35.549 1.00 90.62 221 ASP A O 1
ATOM 1833 N N . LYS A 1 222 ? -38.492 -3.631 35.939 1.00 91.12 222 LYS A N 1
ATOM 1834 C CA . LYS A 1 222 ? -37.710 -3.755 37.184 1.00 91.12 222 LYS A CA 1
ATOM 1835 C C . LYS A 1 222 ? -36.263 -4.219 36.951 1.00 91.12 222 LYS A C 1
ATOM 1837 O O . LYS A 1 222 ? -35.691 -4.947 37.758 1.00 91.12 222 LYS A O 1
ATOM 1842 N N . PHE A 1 223 ? -35.658 -3.801 35.844 1.00 91.25 223 PHE A N 1
ATOM 1843 C CA . PHE A 1 223 ? -34.306 -4.199 35.431 1.00 91.25 223 PHE A CA 1
ATOM 1844 C C . PHE A 1 223 ? -33.196 -3.752 36.402 1.00 91.25 223 PHE A C 1
ATOM 1846 O O . PHE A 1 223 ? -32.202 -4.457 36.547 1.00 91.25 223 PHE A O 1
ATOM 1853 N N . THR A 1 224 ? -33.370 -2.628 37.109 1.00 92.19 224 THR A N 1
ATOM 1854 C CA . THR A 1 224 ? -32.436 -2.167 38.155 1.00 92.19 224 THR A CA 1
ATOM 1855 C C . THR A 1 224 ? -32.447 -3.078 39.381 1.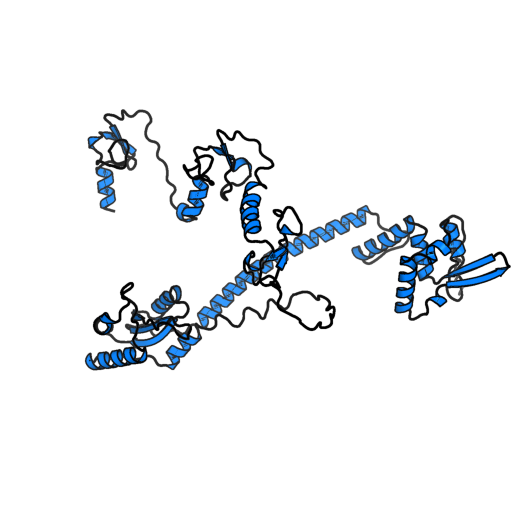00 92.19 224 THR A C 1
ATOM 1857 O O . THR A 1 224 ? -31.394 -3.415 39.912 1.00 92.19 224 THR A O 1
ATOM 1860 N N . LEU A 1 225 ? -33.636 -3.522 39.805 1.00 92.19 225 LEU A N 1
ATOM 1861 C CA . LEU A 1 225 ? -33.786 -4.485 40.895 1.00 92.19 225 LEU A CA 1
ATOM 1862 C C . LEU A 1 225 ? -33.139 -5.823 40.524 1.00 92.19 225 LEU A C 1
ATOM 1864 O O . LEU A 1 225 ? -32.414 -6.391 41.334 1.00 92.19 225 LEU A O 1
ATOM 1868 N N . LEU A 1 226 ? -33.367 -6.290 39.291 1.00 92.31 226 LEU A N 1
ATOM 1869 C CA . LEU A 1 226 ? -32.741 -7.505 38.780 1.00 92.31 226 LEU A CA 1
ATOM 1870 C C . LEU A 1 226 ? -31.211 -7.392 38.799 1.00 92.31 226 LEU A C 1
ATOM 1872 O O . LEU A 1 226 ? -30.556 -8.276 39.333 1.00 92.31 226 LEU A O 1
ATOM 1876 N N . GLU A 1 227 ? -30.637 -6.298 38.290 1.00 92.44 227 GLU A N 1
ATOM 1877 C CA . GLU A 1 227 ? -29.181 -6.103 38.294 1.00 92.44 227 GLU A CA 1
ATOM 1878 C C . GLU A 1 227 ? -28.588 -6.154 39.707 1.00 92.44 227 GLU A C 1
ATOM 1880 O O . GLU A 1 227 ? -27.579 -6.825 39.913 1.00 92.44 227 GLU A O 1
ATOM 1885 N N . ASN A 1 228 ? -29.228 -5.499 40.678 1.00 91.12 228 ASN A N 1
ATOM 1886 C CA . ASN A 1 228 ? -28.762 -5.498 42.063 1.00 91.12 228 ASN A CA 1
ATOM 1887 C C . ASN A 1 228 ? -28.799 -6.903 42.677 1.00 91.12 228 ASN A C 1
ATOM 1889 O O . ASN A 1 228 ? -27.816 -7.321 43.279 1.00 91.12 228 ASN A O 1
ATOM 1893 N N . ILE A 1 229 ? -29.884 -7.661 42.469 1.00 91.38 229 ILE A N 1
ATOM 1894 C CA . ILE A 1 229 ? -29.985 -9.051 42.946 1.00 91.38 229 ILE A CA 1
ATOM 1895 C C . ILE A 1 229 ? -28.875 -9.912 42.334 1.00 91.38 229 ILE A C 1
ATOM 1897 O O . ILE A 1 229 ? -28.225 -10.671 43.049 1.00 91.38 229 ILE A O 1
ATOM 1901 N N . MET A 1 230 ? -28.630 -9.782 41.026 1.00 91.19 230 MET A N 1
ATOM 1902 C CA . MET A 1 230 ? -27.596 -10.570 40.348 1.00 91.19 230 MET A CA 1
ATOM 1903 C C . MET A 1 230 ? -26.184 -10.193 40.815 1.00 91.19 230 MET A C 1
ATOM 1905 O O . MET A 1 230 ? -25.354 -11.080 40.996 1.00 91.19 230 MET A O 1
ATOM 1909 N N . LYS A 1 231 ? -25.905 -8.898 41.026 1.00 88.56 231 LYS A N 1
ATOM 1910 C CA . LYS A 1 231 ? -24.608 -8.424 41.539 1.00 88.56 231 LYS A CA 1
ATOM 1911 C C . LYS A 1 231 ? -24.345 -8.906 42.960 1.00 88.56 231 LYS A C 1
ATOM 1913 O O . LYS A 1 231 ? -23.241 -9.359 43.224 1.00 88.56 231 LYS A O 1
ATOM 1918 N N . GLU A 1 232 ? -25.345 -8.863 43.838 1.00 88.81 232 GLU A N 1
ATOM 1919 C CA . GLU A 1 232 ? -25.224 -9.390 45.204 1.00 88.81 232 GLU A CA 1
ATOM 1920 C C . GLU A 1 232 ? -25.028 -10.910 45.206 1.00 88.81 232 GLU A C 1
ATOM 1922 O O . GLU A 1 232 ? -24.149 -11.425 45.892 1.00 88.81 232 GLU A O 1
ATOM 1927 N N . HIS A 1 233 ? -25.794 -11.640 44.387 1.00 89.00 233 HIS A N 1
ATOM 1928 C CA . HIS A 1 233 ? -25.691 -13.097 44.311 1.00 89.00 233 HIS A CA 1
ATOM 1929 C C . HIS A 1 233 ? -24.320 -13.571 43.805 1.00 89.00 233 HIS A C 1
ATOM 1931 O O . HIS A 1 233 ? -23.786 -14.552 44.316 1.00 89.00 233 HIS A O 1
ATOM 1937 N N . PHE A 1 234 ? -23.743 -12.866 42.827 1.00 88.62 234 PHE A N 1
ATOM 1938 C CA . PHE A 1 234 ? -22.444 -13.200 42.239 1.00 88.62 234 PHE A CA 1
ATOM 1939 C C . PHE A 1 234 ? -21.281 -12.365 42.776 1.00 88.62 234 PHE A C 1
ATOM 1941 O O . PHE A 1 234 ? -20.186 -12.441 42.225 1.00 88.62 234 PHE A O 1
ATOM 1948 N N . ASN A 1 235 ? -21.478 -11.614 43.862 1.00 85.94 235 ASN A N 1
ATOM 1949 C CA . ASN A 1 235 ? -20.428 -10.820 44.496 1.00 85.94 235 ASN A CA 1
ATOM 1950 C C . ASN A 1 235 ? -19.144 -11.630 44.799 1.00 85.94 235 ASN A C 1
ATOM 1952 O O . ASN A 1 235 ? -18.058 -11.133 44.507 1.00 85.94 235 ASN A O 1
ATOM 1956 N N . PRO A 1 236 ? -19.217 -12.899 45.266 1.00 84.12 236 PRO A N 1
ATOM 1957 C CA . PRO A 1 236 ? -18.022 -13.723 45.487 1.00 84.12 236 PRO A CA 1
ATOM 1958 C C . PRO A 1 236 ? -17.240 -14.064 44.209 1.00 84.12 236 PRO A C 1
ATOM 1960 O O . PRO A 1 236 ? -16.078 -14.450 44.280 1.00 84.12 236 PRO A O 1
ATOM 1963 N N . ASN A 1 237 ? -17.885 -13.956 43.046 1.00 84.69 237 ASN A N 1
ATOM 1964 C CA . ASN A 1 237 ? -17.357 -14.332 41.736 1.00 84.69 237 ASN A CA 1
ATOM 1965 C C . ASN A 1 237 ? -16.982 -13.116 40.878 1.00 84.69 237 ASN A C 1
ATOM 1967 O O . ASN A 1 237 ? -16.613 -13.281 39.713 1.00 84.69 237 ASN A O 1
ATOM 1971 N N . LEU A 1 238 ? -17.109 -11.900 41.419 1.00 82.00 238 LEU A N 1
ATOM 1972 C CA . LEU A 1 238 ? -16.684 -10.683 40.742 1.00 82.00 238 LEU A CA 1
ATOM 1973 C C . LEU A 1 238 ? -15.157 -10.563 40.765 1.00 82.00 238 LEU A C 1
ATOM 1975 O O . LEU A 1 238 ? -14.514 -10.785 41.788 1.00 82.00 238 LEU A O 1
ATOM 1979 N N . ASP A 1 239 ? -14.578 -10.171 39.630 1.00 70.56 239 ASP A N 1
ATOM 1980 C CA . ASP A 1 239 ? -13.145 -9.892 39.518 1.00 70.56 239 ASP A CA 1
ATOM 1981 C C . ASP A 1 239 ? -12.739 -8.810 40.542 1.00 70.56 239 ASP A C 1
ATOM 1983 O O . ASP A 1 239 ? -13.269 -7.692 40.477 1.00 70.56 239 ASP A O 1
ATOM 1987 N N . PRO A 1 240 ? -11.779 -9.087 41.445 1.00 62.84 240 PRO A N 1
ATOM 1988 C CA . PRO A 1 240 ? -11.392 -8.167 42.513 1.00 62.84 240 PRO A CA 1
ATOM 1989 C C . PRO A 1 240 ? -10.805 -6.841 42.005 1.00 62.84 240 PRO A C 1
ATOM 1991 O O . PRO A 1 240 ? -10.797 -5.853 42.738 1.00 62.84 240 PRO A O 1
ATOM 1994 N N . ASN A 1 241 ? -10.324 -6.780 40.758 1.00 64.88 241 ASN A N 1
ATOM 1995 C CA . ASN A 1 241 ? -9.725 -5.563 40.208 1.00 64.88 241 ASN A CA 1
ATOM 1996 C C . ASN A 1 241 ? -10.743 -4.623 39.555 1.00 64.88 241 ASN A C 1
ATOM 1998 O O . ASN A 1 241 ? -10.540 -3.410 39.565 1.00 64.88 241 ASN A O 1
ATOM 2002 N N . ASN A 1 242 ? -11.814 -5.159 38.961 1.00 67.69 242 ASN A N 1
ATOM 2003 C CA . ASN A 1 242 ? -12.746 -4.360 38.157 1.00 67.69 242 ASN A CA 1
ATOM 2004 C C . ASN A 1 242 ? -14.195 -4.412 38.668 1.00 67.69 242 ASN A C 1
ATOM 2006 O O . ASN A 1 242 ? -14.972 -3.540 38.310 1.00 67.69 242 ASN A O 1
ATOM 2010 N N . HIS A 1 243 ? -14.579 -5.401 39.487 1.00 73.31 243 HIS A N 1
ATOM 2011 C CA . HIS A 1 243 ? -15.940 -5.615 40.022 1.00 73.31 243 HIS A CA 1
ATOM 2012 C C . HIS A 1 243 ? -17.074 -5.602 38.969 1.00 73.31 243 HIS A C 1
ATOM 2014 O O . HIS A 1 243 ? -18.254 -5.503 39.298 1.00 73.31 243 HIS A O 1
ATOM 2020 N N . GLU A 1 244 ? -16.732 -5.691 37.683 1.00 79.12 244 GLU A N 1
ATOM 2021 C CA . GLU A 1 244 ? -17.672 -5.624 36.560 1.00 79.12 244 GLU A CA 1
ATOM 2022 C C . GLU A 1 244 ? -17.856 -6.971 35.852 1.00 79.12 244 GLU A C 1
ATOM 2024 O O . GLU A 1 244 ? -18.823 -7.144 35.107 1.00 79.12 244 GLU A O 1
ATOM 2029 N N . PHE A 1 245 ? -16.914 -7.896 36.036 1.00 85.88 245 PHE A N 1
ATOM 2030 C CA . PHE A 1 245 ? -16.879 -9.183 35.351 1.00 85.88 245 PHE A CA 1
ATOM 2031 C C . PHE A 1 245 ? -17.023 -10.315 36.356 1.00 85.88 245 PHE A C 1
ATOM 2033 O O . PHE A 1 245 ? -16.357 -10.312 37.385 1.00 85.88 245 PHE A O 1
ATOM 2040 N N . ILE A 1 246 ? -17.870 -11.279 36.016 1.00 86.12 246 ILE A N 1
ATOM 2041 C CA . ILE A 1 246 ? -18.076 -12.525 36.745 1.00 86.12 246 ILE A CA 1
ATOM 2042 C C . ILE A 1 246 ? -17.173 -13.583 36.107 1.00 86.12 246 ILE A C 1
ATOM 2044 O O . ILE A 1 246 ? -17.223 -13.767 34.886 1.00 86.12 246 ILE A O 1
ATOM 2048 N N . SER A 1 247 ? -16.360 -14.263 36.910 1.00 84.56 247 SER A N 1
ATOM 2049 C CA . SER A 1 247 ? -15.491 -15.365 36.481 1.00 84.56 247 SER A CA 1
ATOM 2050 C C . SER A 1 247 ? -15.818 -16.663 37.232 1.00 84.56 247 SER A C 1
ATOM 2052 O O . SER A 1 247 ? -16.433 -16.663 38.299 1.00 84.56 247 SER A O 1
ATOM 2054 N N . GLY A 1 248 ? -15.449 -17.803 36.641 1.00 79.75 248 GLY A N 1
ATOM 2055 C CA . GLY A 1 248 ? -15.614 -19.122 37.267 1.00 79.75 248 GLY A CA 1
ATOM 2056 C C . GLY A 1 248 ? -17.038 -19.696 37.280 1.00 79.75 248 GLY A C 1
ATOM 2057 O O . GLY A 1 248 ? -17.255 -20.722 37.915 1.00 79.75 248 GLY A O 1
ATOM 2058 N N . ILE A 1 249 ? -17.999 -19.077 36.583 1.00 84.06 249 ILE A N 1
ATOM 2059 C CA . ILE A 1 249 ? -19.384 -19.568 36.456 1.00 84.06 249 ILE A CA 1
ATOM 2060 C C . ILE A 1 249 ? -19.738 -19.723 34.975 1.00 84.06 249 ILE A C 1
ATOM 2062 O O . ILE A 1 249 ? -19.350 -18.896 34.146 1.00 84.06 249 ILE A O 1
ATOM 2066 N N . SER A 1 250 ? -20.487 -20.776 34.632 1.00 86.75 250 SER A N 1
ATOM 2067 C CA . SER A 1 250 ? -20.958 -20.976 33.263 1.00 86.75 250 SER A CA 1
ATOM 2068 C C . SER A 1 250 ? -22.022 -19.938 32.877 1.00 86.75 250 SER A C 1
ATOM 2070 O O . SER A 1 250 ? -22.864 -19.531 33.678 1.00 86.75 250 SER A O 1
ATOM 2072 N N . ILE A 1 251 ? -22.027 -19.520 31.610 1.00 87.88 251 ILE A N 1
ATOM 2073 C CA . ILE A 1 251 ? -23.016 -18.558 31.092 1.00 87.88 251 ILE A CA 1
ATOM 2074 C C . ILE A 1 251 ? -24.447 -19.100 31.251 1.00 87.88 251 ILE A C 1
ATOM 2076 O O . ILE A 1 251 ? -25.371 -18.340 31.545 1.00 87.88 251 ILE A O 1
ATOM 2080 N N . GLN A 1 252 ? -24.628 -20.414 31.094 1.00 88.69 252 GLN A N 1
ATOM 2081 C CA . GLN A 1 252 ? -25.927 -21.073 31.221 1.00 88.69 252 GLN A CA 1
ATOM 2082 C C . GLN A 1 252 ? -26.472 -20.987 32.652 1.00 88.69 252 GLN A C 1
ATOM 2084 O O . GLN A 1 252 ? -27.656 -20.696 32.827 1.00 88.69 252 GLN A O 1
ATOM 2089 N N . ASP A 1 253 ? -25.618 -21.147 33.666 1.00 89.06 253 ASP A N 1
ATOM 2090 C CA . ASP A 1 253 ? -26.021 -21.030 35.072 1.00 89.06 253 ASP A CA 1
ATOM 2091 C C . ASP A 1 253 ? -26.448 -19.600 35.421 1.00 89.06 253 ASP A C 1
ATOM 2093 O O . ASP A 1 253 ? -27.453 -19.393 36.105 1.00 89.06 253 ASP A O 1
ATOM 2097 N N . ILE A 1 254 ? -25.738 -18.600 34.887 1.00 90.12 254 ILE A N 1
ATOM 2098 C CA . ILE A 1 254 ? -26.105 -17.187 35.054 1.00 90.12 254 ILE A CA 1
ATOM 2099 C C . ILE A 1 254 ? -27.481 -16.928 34.429 1.00 90.12 254 ILE A C 1
ATOM 2101 O O . ILE A 1 254 ? -28.348 -16.346 35.083 1.00 90.12 254 ILE A O 1
ATOM 2105 N N . ILE A 1 255 ? -27.716 -17.388 33.194 1.00 91.81 255 ILE A N 1
ATOM 2106 C CA . ILE A 1 255 ? -29.012 -17.234 32.509 1.00 91.81 255 ILE A CA 1
ATOM 2107 C C . ILE A 1 255 ? -30.127 -17.920 33.300 1.00 91.81 255 ILE A C 1
ATOM 2109 O O . ILE A 1 255 ? -31.185 -17.325 33.516 1.00 91.81 255 ILE A O 1
ATOM 2113 N N . LYS A 1 256 ? -29.891 -19.148 33.775 1.00 92.94 256 LYS A N 1
ATOM 2114 C CA . LYS A 1 256 ? -30.849 -19.883 34.604 1.00 92.94 256 LYS A CA 1
ATOM 2115 C C . LYS A 1 256 ? -31.219 -19.079 35.848 1.00 92.94 256 LYS A C 1
ATOM 2117 O O . LYS A 1 256 ? -32.404 -18.919 36.139 1.00 92.94 256 LYS A O 1
ATOM 2122 N N . LYS A 1 257 ? -30.228 -18.499 36.532 1.00 92.69 257 LYS A N 1
ATOM 2123 C CA . LYS A 1 257 ? -30.478 -17.709 37.738 1.00 92.69 257 LYS A CA 1
ATOM 2124 C C . LYS A 1 257 ? -31.267 -16.435 37.459 1.00 92.69 257 LYS A C 1
ATOM 2126 O O . LYS A 1 257 ? -32.178 -16.103 38.213 1.00 92.69 257 LYS A O 1
ATOM 2131 N N . VAL A 1 258 ? -30.985 -15.763 36.342 1.00 92.69 258 VAL A N 1
ATOM 2132 C CA . VAL A 1 258 ? -31.768 -14.601 35.898 1.00 92.69 258 VAL A CA 1
ATOM 2133 C C . VAL A 1 258 ? -33.240 -14.975 35.715 1.00 92.69 258 VAL A C 1
ATOM 2135 O O . VAL A 1 258 ? -34.113 -14.254 36.197 1.00 92.69 258 VAL A O 1
ATOM 2138 N N . LYS A 1 259 ? -33.529 -16.115 35.078 1.00 92.25 259 LYS A N 1
ATOM 2139 C CA . LYS A 1 259 ? -34.907 -16.590 34.875 1.00 92.25 259 LYS A CA 1
ATOM 2140 C C . LYS A 1 259 ? -35.621 -16.890 36.195 1.00 92.25 259 LYS A C 1
ATOM 2142 O O . LYS A 1 259 ? -36.766 -16.472 36.370 1.00 92.25 259 LYS A O 1
ATOM 2147 N N . GLU A 1 260 ? -34.939 -17.526 37.148 1.00 92.50 260 GLU A N 1
ATOM 2148 C CA . GLU A 1 260 ? -35.464 -17.744 38.506 1.00 92.50 260 GLU A CA 1
ATOM 2149 C C . GLU A 1 260 ? -35.801 -16.417 39.207 1.00 92.50 260 GLU A C 1
ATOM 2151 O O . GLU A 1 260 ? -36.886 -16.264 39.771 1.00 92.50 260 GLU A O 1
ATOM 2156 N N . CYS A 1 261 ? -34.908 -15.424 39.128 1.00 91.19 261 CYS A N 1
ATOM 2157 C CA . CYS A 1 261 ? -35.125 -14.106 39.722 1.00 91.19 261 CYS A CA 1
ATOM 2158 C C . CYS A 1 261 ? -36.300 -13.362 39.079 1.00 91.19 261 CYS A C 1
ATOM 2160 O O . CYS A 1 261 ? -37.104 -12.754 39.785 1.00 91.19 261 CYS A O 1
ATOM 2162 N N . ILE A 1 262 ? -36.439 -13.421 37.754 1.00 90.62 262 ILE A N 1
ATOM 2163 C CA . ILE A 1 262 ? -37.567 -12.804 37.044 1.00 90.62 262 ILE A CA 1
ATOM 2164 C C . ILE A 1 262 ? -38.891 -13.444 37.480 1.00 90.62 262 ILE A C 1
ATOM 2166 O O . ILE A 1 262 ? -39.850 -12.723 37.770 1.00 90.62 262 ILE A O 1
ATOM 2170 N N . HIS A 1 263 ? -38.927 -14.777 37.595 1.00 89.69 263 HIS A N 1
ATOM 2171 C CA . HIS A 1 263 ? -40.099 -15.501 38.084 1.00 89.69 263 HIS A CA 1
ATOM 2172 C C . HIS A 1 263 ? -40.460 -15.092 39.521 1.00 89.69 263 HIS A C 1
ATOM 2174 O O . HIS A 1 263 ? -41.626 -14.829 39.817 1.00 89.69 263 HIS A O 1
ATOM 2180 N N . PHE A 1 264 ? -39.457 -14.942 40.390 1.00 90.00 264 PHE A N 1
ATOM 2181 C CA . PHE A 1 264 ? -39.639 -14.473 41.765 1.00 90.00 264 PHE A CA 1
ATOM 2182 C C . PHE A 1 264 ? -40.184 -13.037 41.844 1.00 90.00 264 PHE A C 1
ATOM 2184 O O . PHE A 1 264 ? -41.090 -12.759 42.629 1.00 90.00 264 PHE A O 1
ATOM 2191 N N . ILE A 1 265 ? -39.679 -12.124 41.006 1.00 87.88 265 ILE A N 1
ATOM 2192 C CA . ILE A 1 265 ? -40.112 -10.717 40.975 1.00 87.88 265 ILE A CA 1
ATOM 2193 C C . ILE A 1 265 ? -41.566 -10.577 40.473 1.00 87.88 265 ILE A C 1
ATOM 2195 O O . ILE A 1 265 ? -42.208 -9.558 40.752 1.00 87.88 265 ILE A O 1
ATOM 2199 N N . LYS A 1 266 ? -42.094 -11.578 39.746 1.00 86.06 266 LYS A N 1
ATOM 2200 C CA . LYS A 1 266 ? -43.427 -11.567 39.111 1.00 86.06 266 LYS A CA 1
ATOM 2201 C C . LYS A 1 266 ? -43.660 -10.333 38.223 1.00 86.06 266 LYS A C 1
ATOM 2203 O O . LYS A 1 266 ? -44.758 -9.783 38.177 1.00 86.06 266 LYS A O 1
ATOM 2208 N N . SER A 1 267 ? -42.615 -9.861 37.541 1.00 79.50 267 SER A N 1
ATOM 2209 C CA . SER A 1 267 ? -42.717 -8.751 36.583 1.00 79.50 267 SER A CA 1
ATOM 2210 C C . SER A 1 267 ? -43.086 -9.280 35.198 1.00 79.50 267 SER A C 1
ATOM 2212 O O . SER A 1 267 ? -42.553 -10.321 34.813 1.00 79.50 267 SER A O 1
ATOM 2214 N N . PRO A 1 268 ? -43.899 -8.558 34.403 1.00 88.62 268 PRO A N 1
ATOM 2215 C CA . PRO A 1 268 ? -43.966 -8.819 32.971 1.00 88.62 268 PRO A CA 1
ATOM 2216 C C . PRO A 1 268 ? -42.575 -8.614 32.361 1.00 88.62 268 PRO A C 1
ATOM 2218 O O . PRO A 1 268 ? -41.845 -7.691 32.751 1.00 88.62 268 PRO A O 1
ATOM 2221 N N . TYR A 1 269 ? -42.202 -9.496 31.441 1.00 91.62 269 TYR A N 1
ATOM 2222 C CA . TYR A 1 269 ? -40.934 -9.442 30.730 1.00 91.62 269 TYR A CA 1
ATOM 2223 C C . TYR A 1 269 ? -41.095 -9.979 29.307 1.00 91.62 269 TYR A C 1
ATOM 2225 O O . TYR A 1 269 ? -42.003 -10.756 29.017 1.00 91.62 269 TYR A O 1
ATOM 2233 N N . THR A 1 270 ? -40.187 -9.567 28.430 1.00 93.12 270 THR A N 1
ATOM 2234 C CA . THR A 1 270 ? -40.072 -10.069 27.054 1.00 93.12 270 THR A CA 1
ATOM 2235 C C . THR A 1 270 ? -38.622 -10.453 26.806 1.00 93.12 270 THR A C 1
ATOM 2237 O O . THR A 1 270 ? -37.742 -9.596 26.882 1.00 93.12 270 THR A O 1
ATOM 2240 N N . GLU A 1 271 ? -38.369 -11.737 26.558 1.00 92.44 271 GLU A N 1
ATOM 2241 C CA . GLU A 1 271 ? -37.052 -12.257 26.169 1.00 92.44 271 GLU A CA 1
ATOM 2242 C C . GLU A 1 271 ? -36.869 -12.143 24.654 1.00 92.44 271 GLU A C 1
ATOM 2244 O O . GLU A 1 271 ? -37.806 -12.394 23.894 1.00 92.44 271 GLU A O 1
ATOM 2249 N N . GLU A 1 272 ? -35.665 -11.776 24.215 1.00 93.50 272 GLU A N 1
ATOM 2250 C CA . GLU A 1 272 ? -35.307 -11.867 22.798 1.00 93.50 272 GLU A CA 1
ATOM 2251 C C . GLU A 1 272 ? -34.967 -13.306 22.407 1.00 93.50 272 GLU A C 1
ATOM 2253 O O . GLU A 1 272 ? -34.490 -14.103 23.219 1.00 93.50 272 GLU A O 1
ATOM 2258 N N . THR A 1 273 ? -35.221 -13.643 21.143 1.00 90.44 273 THR A N 1
ATOM 2259 C CA . THR A 1 273 ? -35.025 -15.009 20.646 1.00 90.44 273 THR A CA 1
ATOM 2260 C C . THR A 1 273 ? -33.558 -15.298 20.338 1.00 90.44 273 THR A C 1
ATOM 2262 O O . THR A 1 273 ? -32.785 -14.406 19.985 1.00 90.44 273 THR A O 1
ATOM 2265 N N . TYR A 1 274 ? -33.178 -16.574 20.421 1.00 87.56 274 TYR A N 1
ATOM 2266 C CA . TYR A 1 274 ? -31.828 -17.027 20.085 1.00 87.56 274 TYR A CA 1
ATOM 2267 C C . TYR A 1 274 ? -31.411 -16.649 18.651 1.00 87.56 274 TYR A C 1
ATOM 2269 O O . TYR A 1 274 ? -30.260 -16.270 18.426 1.00 87.56 274 TYR A O 1
ATOM 2277 N N . ASP A 1 275 ? -32.346 -16.678 17.699 1.00 86.56 275 ASP A N 1
ATOM 2278 C CA . ASP A 1 275 ? -32.087 -16.336 16.297 1.00 86.56 275 ASP A CA 1
ATOM 2279 C C . ASP A 1 275 ? -31.707 -14.860 16.127 1.00 86.56 275 ASP A C 1
ATOM 2281 O O . ASP A 1 275 ? -30.765 -14.544 15.401 1.00 86.56 275 ASP A O 1
ATOM 2285 N N . GLU A 1 276 ? -32.380 -13.948 16.832 1.00 89.19 276 GLU A N 1
ATOM 2286 C CA . GLU A 1 276 ? -32.072 -12.511 16.785 1.00 89.19 276 GLU A CA 1
ATOM 2287 C C . GLU A 1 276 ? -30.711 -12.205 17.434 1.00 89.19 276 GLU A C 1
ATOM 2289 O O . GLU A 1 276 ? -29.913 -11.428 16.901 1.00 89.19 276 GLU A O 1
ATOM 2294 N N . LEU A 1 277 ? -30.385 -12.881 18.544 1.00 88.75 277 LEU A N 1
ATOM 2295 C CA . LEU A 1 277 ? -29.059 -12.794 19.169 1.00 88.75 277 LEU A CA 1
ATOM 2296 C C . LEU A 1 277 ? -27.961 -13.327 18.235 1.00 88.75 277 LEU A C 1
ATOM 2298 O O . LEU A 1 277 ? -26.883 -12.737 18.132 1.00 88.75 277 LEU A O 1
ATOM 2302 N N . THR A 1 278 ? -28.242 -14.419 17.522 1.00 85.25 278 THR A N 1
ATOM 2303 C CA . THR A 1 278 ? -27.316 -15.027 16.560 1.00 85.25 278 THR A CA 1
ATOM 2304 C C . THR A 1 278 ? -27.084 -14.112 15.363 1.00 85.25 278 THR A C 1
ATOM 2306 O O . THR A 1 278 ? -25.927 -13.878 15.020 1.00 85.25 278 THR A O 1
ATOM 2309 N N . LYS A 1 279 ? -28.137 -13.513 14.787 1.00 86.00 279 LYS A N 1
ATOM 2310 C CA . LYS A 1 279 ? -28.014 -12.507 13.713 1.00 86.00 279 LYS A CA 1
ATOM 2311 C C . LYS A 1 279 ? -27.068 -11.381 14.125 1.00 86.00 279 LYS A C 1
ATOM 2313 O O . LYS A 1 279 ? -26.094 -11.106 13.430 1.00 86.00 279 LYS A O 1
ATOM 2318 N N . TYR A 1 280 ? -27.277 -10.822 15.317 1.00 86.19 280 TYR A N 1
ATOM 2319 C CA . TYR A 1 280 ? -26.407 -9.780 15.861 1.00 86.19 280 TYR A CA 1
ATOM 2320 C C . TYR A 1 280 ? -24.941 -10.223 16.022 1.00 86.19 280 TYR A C 1
ATOM 2322 O O . TYR A 1 280 ? -24.037 -9.434 15.744 1.00 86.19 280 TYR A O 1
ATOM 2330 N N . ASN A 1 281 ? -24.695 -11.456 16.478 1.00 85.19 281 ASN A N 1
ATOM 2331 C CA . ASN A 1 281 ? -23.345 -11.991 16.694 1.00 85.19 281 ASN A CA 1
ATOM 2332 C C . ASN A 1 281 ? -22.633 -12.383 15.377 1.00 85.19 281 ASN A C 1
ATOM 2334 O O . ASN A 1 281 ? -21.402 -12.355 15.313 1.00 85.19 281 ASN A O 1
ATOM 2338 N N . VAL A 1 282 ? -23.378 -12.738 14.322 1.00 76.81 282 VAL A N 1
ATOM 2339 C CA . VAL A 1 282 ? -22.835 -13.045 12.984 1.00 76.81 282 VAL A CA 1
ATOM 2340 C C . VAL A 1 282 ? -22.404 -11.770 12.262 1.00 76.81 282 VAL A C 1
ATOM 2342 O O . VAL A 1 282 ? -21.287 -11.723 11.745 1.00 76.81 282 VAL A O 1
ATOM 2345 N N . ASP A 1 283 ? -23.216 -10.709 12.319 1.00 65.75 283 ASP A N 1
ATOM 2346 C CA . ASP A 1 283 ? -22.908 -9.398 11.720 1.00 65.75 283 ASP A CA 1
ATOM 2347 C C . ASP A 1 283 ? -21.588 -8.786 12.232 1.00 65.75 283 ASP A C 1
ATOM 2349 O O . ASP A 1 283 ? -21.045 -7.852 11.635 1.00 65.75 283 ASP A O 1
ATOM 2353 N N . THR A 1 284 ? -21.077 -9.276 13.366 1.00 58.75 284 THR A N 1
ATOM 2354 C CA . THR A 1 284 ? -19.876 -8.762 14.031 1.00 58.75 284 THR A CA 1
ATOM 2355 C C . THR A 1 284 ? -18.590 -9.542 13.784 1.00 58.75 284 THR A C 1
ATOM 2357 O O . THR A 1 284 ? -17.527 -8.956 13.963 1.00 58.75 284 THR A O 1
ATOM 2360 N N . ASN A 1 285 ? -18.648 -10.814 13.372 1.00 54.66 285 ASN A N 1
ATOM 2361 C CA . ASN A 1 285 ? -17.470 -11.702 13.344 1.00 54.66 285 ASN A CA 1
ATOM 2362 C C . ASN A 1 285 ? -16.797 -11.848 11.963 1.00 54.66 285 ASN A C 1
ATOM 2364 O O . ASN A 1 285 ? -15.801 -12.551 11.836 1.00 54.66 285 ASN A O 1
ATOM 2368 N N . THR A 1 286 ? -17.285 -11.182 10.915 1.00 51.25 286 THR A N 1
ATOM 2369 C CA . THR A 1 286 ? -16.774 -11.311 9.531 1.00 51.25 286 THR A CA 1
ATOM 2370 C C . THR A 1 286 ? -15.483 -10.523 9.237 1.00 51.25 286 THR A C 1
ATOM 2372 O O . THR A 1 286 ? -15.288 -10.064 8.111 1.00 51.25 286 THR A O 1
ATOM 2375 N N . GLU A 1 287 ? -14.605 -10.279 10.215 1.00 50.75 287 GLU A N 1
ATOM 2376 C CA . GLU A 1 287 ? -13.455 -9.379 10.009 1.00 50.75 287 GLU A CA 1
ATOM 2377 C C . GLU A 1 287 ? -12.255 -9.983 9.248 1.00 50.75 287 GLU A C 1
ATOM 2379 O O . GLU A 1 287 ? -11.393 -9.201 8.859 1.00 50.75 287 GLU A O 1
ATOM 2384 N N . GLU A 1 288 ? -12.202 -11.285 8.924 1.00 44.31 288 GLU A N 1
ATOM 2385 C CA . GLU A 1 288 ? -10.928 -11.889 8.457 1.00 44.31 288 GLU A CA 1
ATOM 2386 C C . GLU A 1 288 ? -10.859 -12.509 7.044 1.00 44.31 288 GLU A C 1
ATOM 2388 O O . GLU A 1 288 ? -9.752 -12.780 6.596 1.00 44.31 288 GLU A O 1
ATOM 2393 N N . VAL A 1 289 ? -11.941 -12.700 6.274 1.00 41.38 289 VAL A N 1
ATOM 2394 C CA . VAL A 1 289 ? -11.836 -13.597 5.086 1.00 41.38 289 VAL A CA 1
ATOM 2395 C C . VAL A 1 289 ? -11.525 -12.926 3.732 1.00 41.38 289 VAL A C 1
ATOM 2397 O O . VAL A 1 289 ? -11.017 -13.601 2.848 1.00 41.38 289 VAL A O 1
ATOM 2400 N N . ASN A 1 290 ? -11.736 -11.621 3.519 1.00 39.00 290 ASN A N 1
ATOM 2401 C CA . ASN A 1 290 ? -11.767 -11.091 2.134 1.00 39.00 290 ASN A CA 1
ATOM 2402 C C . ASN A 1 290 ? -10.714 -10.036 1.745 1.00 39.00 290 ASN A C 1
ATOM 2404 O O . ASN A 1 290 ? -10.844 -9.448 0.673 1.00 39.00 290 ASN A O 1
ATOM 2408 N N . ASP A 1 291 ? -9.684 -9.771 2.554 1.00 44.41 291 ASP A N 1
ATOM 2409 C CA . ASP A 1 291 ? -8.681 -8.741 2.209 1.00 44.41 291 ASP A CA 1
ATOM 2410 C C . ASP A 1 291 ? -7.417 -9.285 1.496 1.00 44.41 291 ASP A C 1
ATOM 2412 O O . ASP A 1 291 ? -6.547 -8.493 1.152 1.00 44.41 291 ASP A O 1
ATOM 2416 N N . THR A 1 292 ? -7.322 -10.586 1.184 1.00 40.38 292 THR A N 1
ATOM 2417 C CA . THR A 1 292 ? -6.199 -11.159 0.400 1.00 40.38 292 THR A CA 1
ATOM 2418 C C . THR A 1 292 ? -6.481 -11.364 -1.091 1.00 40.38 292 THR A C 1
ATOM 2420 O O . THR A 1 292 ? -5.537 -11.466 -1.860 1.00 40.38 292 THR A O 1
ATOM 2423 N N . ILE A 1 293 ? -7.740 -11.388 -1.541 1.00 43.62 293 ILE A N 1
ATOM 2424 C CA . ILE A 1 293 ? -8.065 -11.917 -2.885 1.00 43.62 293 ILE A CA 1
ATOM 2425 C C . ILE A 1 293 ? -7.883 -10.900 -4.032 1.00 43.62 293 ILE A C 1
ATOM 2427 O O . ILE A 1 293 ? -7.836 -11.303 -5.184 1.00 43.62 293 ILE A O 1
ATOM 2431 N N . ILE A 1 294 ? -7.758 -9.590 -3.779 1.00 44.56 294 ILE A N 1
ATOM 2432 C CA . ILE A 1 294 ? -7.767 -8.591 -4.881 1.00 44.56 294 ILE A CA 1
ATOM 2433 C C . ILE A 1 294 ? -6.430 -7.849 -5.051 1.00 44.56 294 ILE A C 1
ATOM 2435 O O . ILE A 1 294 ? -6.204 -7.230 -6.086 1.00 44.56 294 ILE A O 1
ATOM 2439 N N . ASP A 1 295 ? -5.507 -7.935 -4.090 1.00 38.25 295 ASP A N 1
ATOM 2440 C CA . ASP A 1 295 ? -4.193 -7.285 -4.230 1.00 38.25 295 ASP A CA 1
ATOM 2441 C C . ASP A 1 295 ? -3.162 -8.167 -4.984 1.00 38.25 295 ASP A C 1
ATOM 2443 O O . ASP A 1 295 ? -2.074 -7.686 -5.293 1.00 38.25 295 ASP A O 1
ATOM 2447 N N . GLU A 1 296 ? -3.498 -9.419 -5.335 1.00 38.34 296 GLU A N 1
ATOM 2448 C CA . GLU A 1 296 ? -2.624 -10.339 -6.096 1.00 38.34 296 GLU A CA 1
ATOM 2449 C C . GLU A 1 296 ? -2.772 -10.257 -7.629 1.00 38.34 296 GLU A C 1
ATOM 2451 O O . GLU A 1 296 ? -1.886 -10.716 -8.341 1.00 38.34 296 GLU A O 1
ATOM 2456 N N . GLU A 1 297 ? -3.807 -9.614 -8.180 1.00 36.28 297 GLU A N 1
ATOM 2457 C CA . GLU A 1 297 ? -4.031 -9.599 -9.643 1.00 36.28 297 GLU A CA 1
ATOM 2458 C C . GLU A 1 297 ? -3.189 -8.566 -10.428 1.00 36.28 297 GLU A C 1
ATOM 2460 O O . GLU A 1 297 ? -3.367 -8.404 -11.633 1.00 36.28 297 GLU A O 1
ATOM 2465 N N . LEU A 1 298 ? -2.244 -7.867 -9.786 1.00 39.03 298 LEU A N 1
ATOM 2466 C CA . LEU A 1 298 ? -1.346 -6.904 -10.454 1.00 39.03 298 LEU A CA 1
ATOM 2467 C C . LEU A 1 298 ? 0.136 -7.084 -10.089 1.00 39.03 298 LEU A C 1
ATOM 2469 O O . LEU A 1 298 ? 0.883 -6.105 -10.018 1.00 39.03 298 LEU A O 1
ATOM 2473 N N . VAL A 1 299 ? 0.586 -8.323 -9.879 1.00 37.34 299 VAL A N 1
ATOM 2474 C CA . VAL A 1 299 ? 2.017 -8.624 -9.728 1.00 37.34 299 VAL A CA 1
ATOM 2475 C C . VAL A 1 299 ? 2.528 -9.368 -10.958 1.00 37.34 299 VAL A C 1
ATOM 2477 O O . VAL A 1 299 ? 2.236 -10.538 -11.153 1.00 37.34 299 VAL A O 1
ATOM 2480 N N . GLU A 1 300 ? 3.281 -8.617 -11.763 1.00 34.16 300 GLU A N 1
ATOM 2481 C CA . GLU A 1 300 ? 4.450 -9.024 -12.553 1.00 34.16 300 GLU A CA 1
ATOM 2482 C C . GLU A 1 300 ? 4.458 -10.464 -13.094 1.00 34.16 300 GLU A C 1
ATOM 2484 O O . GLU A 1 300 ? 4.756 -11.414 -12.371 1.00 34.16 300 GLU A O 1
ATOM 2489 N N . GLU A 1 301 ? 4.304 -10.592 -14.416 1.00 34.28 301 GLU A N 1
ATOM 2490 C CA . GLU A 1 301 ? 4.929 -11.678 -15.176 1.00 34.28 301 GLU A CA 1
ATOM 2491 C C . GLU A 1 301 ? 6.431 -11.701 -14.842 1.00 34.28 301 GLU A C 1
ATOM 2493 O O . GLU A 1 301 ? 7.229 -10.923 -15.368 1.00 34.28 301 GLU A O 1
ATOM 2498 N N . LYS A 1 302 ? 6.823 -12.567 -13.909 1.00 36.59 302 LYS A N 1
ATOM 2499 C CA . LYS A 1 302 ? 8.209 -12.975 -13.704 1.00 36.59 302 LYS A CA 1
ATOM 2500 C C . LYS A 1 302 ? 8.339 -14.401 -14.195 1.00 36.59 302 LYS A C 1
ATOM 2502 O O . LYS A 1 302 ? 7.714 -15.308 -13.657 1.00 36.59 302 LYS A O 1
ATOM 2507 N N . GLU A 1 303 ? 9.147 -14.543 -15.238 1.00 35.56 303 GLU A N 1
ATOM 2508 C CA . GLU A 1 303 ? 9.529 -15.802 -15.862 1.00 35.56 303 GLU A CA 1
ATOM 2509 C C . GLU A 1 303 ? 9.985 -16.830 -14.818 1.00 35.56 303 GLU A C 1
ATOM 2511 O O . GLU A 1 303 ? 10.850 -16.580 -13.974 1.00 35.56 303 GLU A O 1
ATOM 2516 N N . GLU A 1 304 ? 9.370 -18.002 -14.902 1.00 34.69 304 GLU A N 1
ATOM 2517 C CA . GLU A 1 304 ? 9.611 -19.172 -14.076 1.00 34.69 304 GLU A CA 1
ATOM 2518 C C . GLU A 1 304 ? 10.866 -19.899 -14.594 1.00 34.69 304 GLU A C 1
ATOM 2520 O O . GLU A 1 304 ? 10.846 -20.539 -15.645 1.00 34.69 304 GLU A O 1
ATOM 2525 N N . ILE A 1 305 ? 11.990 -19.785 -13.878 1.00 34.25 305 ILE A N 1
ATOM 2526 C CA . ILE A 1 305 ? 13.170 -20.631 -14.106 1.00 34.25 305 ILE A CA 1
ATOM 2527 C C . ILE A 1 305 ? 13.052 -21.854 -13.191 1.00 34.25 305 ILE A C 1
ATOM 2529 O O . ILE A 1 305 ? 13.101 -21.735 -11.967 1.00 34.25 305 ILE A O 1
ATOM 2533 N N . LEU A 1 306 ? 12.892 -23.027 -13.807 1.00 39.59 306 LEU A N 1
ATOM 2534 C CA . LEU A 1 306 ? 12.929 -24.344 -13.168 1.00 39.59 306 LEU A CA 1
ATOM 2535 C C . LEU A 1 306 ? 14.306 -24.604 -12.528 1.00 39.59 306 LEU A C 1
ATOM 2537 O O . LEU A 1 306 ? 15.306 -24.679 -13.241 1.00 39.59 306 LEU A O 1
ATOM 2541 N N . GLU A 1 307 ? 14.349 -24.877 -11.223 1.00 36.91 307 GLU A N 1
ATOM 2542 C CA . GLU A 1 307 ? 15.489 -25.545 -10.579 1.00 36.91 307 GLU A CA 1
ATOM 2543 C C . GLU A 1 307 ? 15.051 -26.887 -9.971 1.00 36.91 307 GLU A C 1
ATOM 2545 O O . GLU A 1 307 ? 14.023 -27.000 -9.305 1.00 36.91 307 GLU A O 1
ATOM 2550 N N . GLN A 1 308 ? 15.834 -27.924 -10.278 1.00 33.69 308 GLN A N 1
ATOM 2551 C CA . GLN A 1 308 ? 15.624 -29.328 -9.911 1.00 33.69 308 GLN A CA 1
ATOM 2552 C C . GLN A 1 308 ? 15.896 -29.601 -8.414 1.00 33.69 308 GLN A C 1
ATOM 2554 O O . GLN A 1 308 ? 16.640 -28.853 -7.780 1.00 33.69 308 GLN A O 1
ATOM 2559 N N . PRO A 1 309 ? 15.333 -30.684 -7.835 1.00 37.56 309 PRO A N 1
ATOM 2560 C CA . PRO A 1 309 ? 15.347 -30.909 -6.393 1.00 37.56 309 PRO A CA 1
ATOM 2561 C C . PRO A 1 309 ? 16.664 -31.538 -5.918 1.00 37.56 309 PRO A C 1
ATOM 2563 O O . PRO A 1 309 ? 17.128 -32.530 -6.480 1.00 37.56 309 PRO A O 1
ATOM 2566 N N . VAL A 1 310 ? 17.225 -31.005 -4.829 1.00 34.50 310 VAL A N 1
ATOM 2567 C CA . VAL A 1 310 ? 18.355 -31.603 -4.100 1.00 34.50 310 VAL A CA 1
ATOM 2568 C C . VAL A 1 310 ? 17.861 -32.139 -2.751 1.00 34.50 310 VAL A C 1
ATOM 2570 O O . VAL A 1 310 ? 17.119 -31.473 -2.031 1.00 34.50 310 VAL A O 1
ATOM 2573 N N . ILE A 1 311 ? 18.247 -33.382 -2.466 1.00 33.91 311 ILE A N 1
ATOM 2574 C CA . ILE A 1 311 ? 17.899 -34.220 -1.306 1.00 33.91 311 ILE A CA 1
ATOM 2575 C C . ILE A 1 311 ? 18.507 -33.630 -0.010 1.00 33.91 311 ILE A C 1
ATOM 2577 O O . ILE A 1 311 ? 19.632 -33.135 -0.072 1.00 33.91 311 ILE A O 1
ATOM 2581 N N . PRO A 1 312 ? 17.823 -33.675 1.155 1.00 40.62 312 PRO A N 1
ATOM 2582 C CA . PRO A 1 312 ? 18.316 -33.049 2.381 1.00 40.62 312 PRO A CA 1
ATOM 2583 C C . PRO A 1 312 ? 19.187 -33.987 3.236 1.00 40.62 312 PRO A C 1
ATOM 258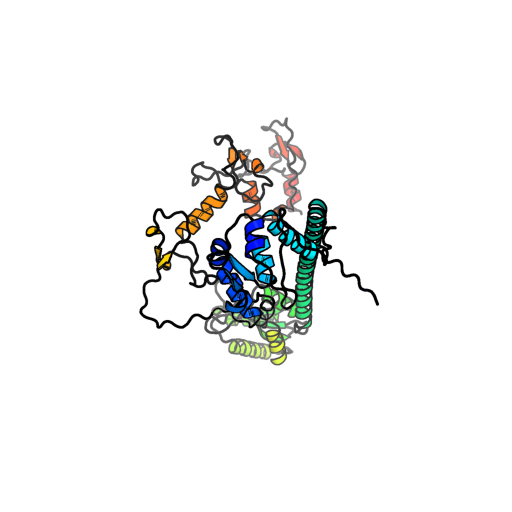5 O O . PRO A 1 312 ? 18.765 -35.087 3.584 1.00 40.62 312 PRO A O 1
ATOM 2588 N N . GLU A 1 313 ? 20.343 -33.487 3.672 1.00 34.38 313 GLU A N 1
ATOM 2589 C CA . GLU A 1 313 ? 21.074 -33.943 4.866 1.00 34.38 313 GLU A CA 1
ATOM 2590 C C . GLU A 1 313 ? 21.457 -32.715 5.735 1.00 34.38 313 GLU A C 1
ATOM 2592 O O . GLU A 1 313 ? 21.194 -31.580 5.337 1.00 34.38 313 GLU A O 1
ATOM 2597 N N . PRO A 1 314 ? 22.037 -32.922 6.929 1.00 42.06 314 PRO A N 1
ATOM 2598 C CA . PRO A 1 314 ? 21.457 -32.788 8.263 1.00 42.06 314 PRO A CA 1
ATOM 2599 C C . PRO A 1 314 ? 21.462 -31.342 8.805 1.00 42.06 314 PRO A C 1
ATOM 2601 O O . PRO A 1 314 ? 22.125 -30.453 8.287 1.00 42.06 314 PRO A O 1
ATOM 2604 N N . ILE A 1 315 ? 20.700 -31.112 9.880 1.00 49.22 315 ILE A N 1
ATOM 2605 C CA . ILE A 1 315 ? 20.457 -29.798 10.499 1.00 49.22 315 ILE A CA 1
ATOM 2606 C C . ILE A 1 315 ? 21.758 -29.231 11.094 1.00 49.22 315 ILE A C 1
ATOM 2608 O O . ILE A 1 315 ? 22.101 -29.515 12.240 1.00 49.22 315 ILE A O 1
ATOM 2612 N N . GLU A 1 316 ? 22.460 -28.415 10.311 1.00 44.16 316 GLU A N 1
ATOM 2613 C CA . GLU A 1 316 ? 23.505 -27.511 10.789 1.00 44.16 316 GLU A CA 1
ATOM 2614 C C . GLU A 1 316 ? 22.871 -26.261 11.416 1.00 44.16 316 GLU A C 1
ATOM 2616 O O . GLU A 1 316 ? 21.841 -25.755 10.954 1.00 44.16 316 GLU A O 1
ATOM 2621 N N . GLU A 1 317 ? 23.481 -25.762 12.493 1.00 57.88 317 GLU A N 1
ATOM 2622 C CA . GLU A 1 317 ? 23.158 -24.464 13.088 1.00 57.88 317 GLU A CA 1
ATOM 2623 C C . GLU A 1 317 ? 23.109 -23.402 11.980 1.00 57.88 317 GLU A C 1
ATOM 2625 O O . GLU A 1 317 ? 24.072 -23.205 11.240 1.00 57.88 317 GLU A O 1
ATOM 2630 N N . TYR A 1 318 ? 21.949 -22.758 11.805 1.00 71.19 318 TYR A N 1
ATOM 2631 C CA . TYR A 1 318 ? 21.712 -21.853 10.682 1.00 71.19 318 TYR A CA 1
ATOM 2632 C C . TYR A 1 318 ? 22.538 -20.570 10.851 1.00 71.19 318 TYR A C 1
ATOM 2634 O O . TYR A 1 318 ? 22.103 -19.596 11.474 1.00 71.19 318 TYR A O 1
ATOM 2642 N N . ILE A 1 319 ? 23.748 -20.576 10.293 1.00 80.44 319 ILE A N 1
ATOM 2643 C CA . ILE A 1 319 ? 24.646 -19.425 10.260 1.00 80.44 319 ILE A CA 1
ATOM 2644 C C . ILE A 1 319 ? 24.205 -18.493 9.130 1.00 80.44 319 ILE A C 1
ATOM 2646 O O . ILE A 1 319 ? 24.155 -18.855 7.954 1.00 80.44 319 ILE A O 1
ATOM 2650 N N . LYS A 1 320 ? 23.901 -17.248 9.493 1.00 84.31 320 LYS A N 1
ATOM 2651 C CA . LYS A 1 320 ? 23.454 -16.196 8.590 1.00 84.31 320 LYS A CA 1
ATOM 2652 C C . LYS A 1 320 ? 24.481 -15.074 8.508 1.00 84.31 320 LYS A C 1
ATOM 2654 O O . LYS A 1 320 ? 24.937 -14.528 9.512 1.00 84.31 320 LYS A O 1
ATOM 2659 N N . ARG A 1 321 ? 24.763 -14.639 7.280 1.00 87.69 321 ARG A N 1
ATOM 2660 C CA . ARG A 1 321 ? 25.596 -13.464 7.028 1.00 87.69 321 ARG A CA 1
ATOM 2661 C C . ARG A 1 321 ? 24.870 -12.167 7.398 1.00 87.69 321 ARG A C 1
ATOM 2663 O O . ARG A 1 321 ? 23.810 -11.850 6.857 1.00 87.69 321 ARG A O 1
ATOM 2670 N N . CYS A 1 322 ? 25.475 -11.361 8.260 1.00 85.00 322 CYS A N 1
ATOM 2671 C CA . CYS A 1 322 ? 25.030 -10.011 8.574 1.00 85.00 322 CYS A CA 1
ATOM 2672 C C . CYS A 1 322 ? 25.423 -9.032 7.457 1.00 85.00 322 CYS A C 1
ATOM 2674 O O . CYS A 1 322 ? 26.600 -8.859 7.146 1.00 85.00 322 CYS A O 1
ATOM 2676 N N . ALA A 1 323 ? 24.449 -8.305 6.900 1.00 80.94 323 ALA A N 1
ATOM 2677 C CA . ALA A 1 323 ? 24.698 -7.258 5.899 1.00 80.94 323 ALA A CA 1
ATOM 2678 C C . ALA A 1 323 ? 25.201 -5.922 6.501 1.00 80.94 323 ALA A C 1
ATOM 2680 O O . ALA A 1 323 ? 25.220 -4.886 5.832 1.00 80.94 323 ALA A O 1
ATOM 2681 N N . GLY A 1 324 ? 25.543 -5.907 7.792 1.00 78.75 324 GLY A N 1
ATOM 2682 C CA . GLY A 1 324 ? 25.930 -4.707 8.528 1.00 78.75 324 GLY A CA 1
ATOM 2683 C C . GLY A 1 324 ? 27.375 -4.278 8.270 1.00 78.75 324 GLY A C 1
ATOM 2684 O O . GLY A 1 324 ? 28.256 -5.092 8.030 1.00 78.75 324 GLY A O 1
ATOM 2685 N N . LYS A 1 325 ? 27.640 -2.970 8.369 1.00 73.31 325 LYS A N 1
ATOM 2686 C CA . LYS A 1 325 ? 28.974 -2.375 8.143 1.00 73.31 325 LYS A CA 1
ATOM 2687 C C . LYS A 1 325 ? 29.879 -2.375 9.384 1.00 73.31 325 LYS A C 1
ATOM 2689 O O . LYS A 1 325 ? 30.884 -1.675 9.390 1.00 73.31 325 LYS A O 1
ATOM 2694 N N . PHE A 1 326 ? 29.482 -3.058 10.456 1.00 74.56 326 PHE A N 1
ATOM 2695 C CA . PHE A 1 326 ? 30.151 -2.993 11.763 1.00 74.56 326 PHE A CA 1
ATOM 2696 C C . PHE A 1 326 ? 30.949 -4.260 12.099 1.00 74.56 326 PHE A C 1
ATOM 2698 O O . PHE A 1 326 ? 31.280 -4.461 13.260 1.00 74.56 326 PHE A O 1
ATOM 2705 N N . HIS A 1 327 ? 31.238 -5.076 11.087 1.00 79.31 327 HIS A N 1
ATOM 2706 C CA . HIS A 1 327 ? 32.097 -6.254 11.164 1.00 79.31 327 HIS A CA 1
ATOM 2707 C C . HIS A 1 327 ? 33.395 -5.968 10.406 1.00 79.31 327 HIS A C 1
ATOM 2709 O O . HIS A 1 327 ? 33.334 -5.436 9.287 1.00 79.31 327 HIS A O 1
ATOM 2715 N N . GLU A 1 328 ? 34.532 -6.285 11.025 1.00 75.44 328 GLU A N 1
ATOM 2716 C CA . GLU A 1 328 ? 35.870 -5.986 10.503 1.00 75.44 328 GLU A CA 1
ATOM 2717 C C . GLU A 1 328 ? 36.273 -6.975 9.407 1.00 75.44 328 GLU A C 1
ATOM 2719 O O . GLU A 1 328 ? 36.774 -6.554 8.364 1.00 75.44 328 GLU A O 1
ATOM 2724 N N . THR A 1 329 ? 35.950 -8.258 9.586 1.00 79.00 329 THR A N 1
ATOM 2725 C CA . THR A 1 329 ? 36.212 -9.323 8.607 1.00 79.00 329 THR A CA 1
ATOM 2726 C C . THR A 1 329 ? 34.917 -9.912 8.028 1.00 79.00 329 THR A C 1
ATOM 2728 O O . THR A 1 329 ? 33.810 -9.574 8.460 1.00 79.00 329 THR A O 1
ATOM 2731 N N . GLU A 1 330 ? 35.027 -10.753 6.991 1.00 76.75 330 GLU A N 1
ATOM 2732 C CA . GLU A 1 330 ? 33.881 -11.523 6.474 1.00 76.75 330 GLU A CA 1
ATOM 2733 C C . GLU A 1 330 ? 33.522 -12.709 7.376 1.00 76.75 330 GLU A C 1
ATOM 2735 O O . GLU A 1 330 ? 32.347 -13.055 7.472 1.00 76.75 330 GLU A O 1
ATOM 2740 N N . GLU A 1 331 ? 34.488 -13.266 8.106 1.00 78.81 331 GLU A N 1
ATOM 2741 C CA . GLU A 1 331 ? 34.247 -14.311 9.106 1.00 78.81 331 GLU A CA 1
ATOM 2742 C C . GLU A 1 331 ? 33.362 -13.780 10.244 1.00 78.81 331 GLU A C 1
ATOM 2744 O O . GLU A 1 331 ? 32.349 -14.393 10.574 1.00 78.81 331 GLU A O 1
ATOM 2749 N N . ASP A 1 332 ? 33.626 -12.563 10.735 1.00 79.62 332 ASP A N 1
ATOM 2750 C CA . ASP A 1 332 ? 32.825 -11.913 11.788 1.00 79.62 332 ASP A CA 1
ATOM 2751 C C . ASP A 1 332 ? 31.373 -11.622 11.377 1.00 79.62 332 ASP A C 1
ATOM 2753 O O . ASP A 1 332 ? 30.528 -11.303 12.221 1.00 79.62 332 ASP A O 1
ATOM 2757 N N . ARG A 1 333 ? 31.072 -11.648 10.072 1.00 86.81 333 ARG A N 1
ATOM 2758 C CA . ARG A 1 333 ? 29.717 -11.411 9.550 1.00 86.81 333 ARG A CA 1
ATOM 2759 C C . ARG A 1 333 ? 28.864 -12.662 9.594 1.00 86.81 333 ARG A C 1
ATOM 2761 O O . ARG A 1 333 ? 27.644 -12.530 9.515 1.00 86.81 333 ARG A O 1
ATOM 2768 N N . MET A 1 334 ? 29.472 -13.837 9.683 1.00 88.12 334 MET A N 1
ATOM 2769 C CA . MET A 1 334 ? 28.784 -15.120 9.698 1.00 88.12 334 MET A CA 1
ATOM 2770 C C . MET A 1 334 ? 28.364 -15.425 11.136 1.00 88.12 334 MET A C 1
ATOM 2772 O O . MET A 1 334 ? 29.171 -15.832 11.962 1.00 88.12 334 MET A O 1
ATOM 2776 N N . LEU A 1 335 ? 27.099 -15.157 11.459 1.00 84.12 335 LEU A N 1
ATOM 2777 C CA . LEU A 1 335 ? 26.582 -15.237 12.824 1.00 84.12 335 LEU A CA 1
ATOM 2778 C C . LEU A 1 335 ? 25.441 -16.239 12.917 1.00 84.12 335 LEU A C 1
ATOM 2780 O O . LEU A 1 335 ? 24.635 -16.355 11.998 1.00 84.12 335 LEU A O 1
ATOM 2784 N N . ASP A 1 336 ? 25.312 -16.888 14.067 1.00 86.44 336 ASP A N 1
ATOM 2785 C CA . ASP A 1 336 ? 24.164 -17.745 14.339 1.00 86.44 336 ASP A CA 1
ATOM 2786 C C . ASP A 1 336 ? 22.832 -16.973 14.232 1.00 86.44 336 ASP A C 1
ATOM 2788 O O . ASP A 1 336 ? 22.719 -15.798 14.606 1.00 86.44 336 ASP A O 1
ATOM 2792 N N . SER A 1 337 ? 21.799 -17.655 13.741 1.00 82.00 337 SER A N 1
ATOM 2793 C CA . SER A 1 337 ? 20.442 -17.127 13.573 1.00 82.00 337 SER A CA 1
ATOM 2794 C C . SER A 1 337 ? 19.860 -16.455 14.827 1.00 82.00 337 SER A C 1
ATOM 2796 O O . SER A 1 337 ? 19.123 -15.466 14.721 1.00 82.00 337 SER A O 1
ATOM 2798 N N . SER A 1 338 ? 20.236 -16.903 16.031 1.00 83.38 338 SER A N 1
ATOM 2799 C CA . SER A 1 338 ? 19.827 -16.301 17.307 1.00 83.38 338 SER A CA 1
ATOM 2800 C C . SER A 1 338 ? 20.311 -14.855 17.482 1.00 83.38 338 SER A C 1
ATOM 2802 O O . SER A 1 338 ? 19.699 -14.075 18.229 1.00 83.38 338 SER A O 1
ATOM 2804 N N . MET A 1 339 ? 21.350 -14.445 16.749 1.00 86.56 339 MET A N 1
ATOM 2805 C CA . MET A 1 339 ? 21.889 -13.082 16.743 1.00 86.56 339 MET A CA 1
ATOM 2806 C C . MET A 1 339 ? 21.073 -12.114 15.876 1.00 86.56 339 MET A C 1
ATOM 2808 O O . MET A 1 339 ? 21.342 -10.908 15.868 1.00 86.56 339 MET A O 1
ATOM 2812 N N . PHE A 1 340 ? 20.021 -12.594 15.206 1.00 89.56 340 PHE A N 1
ATOM 2813 C CA . PHE A 1 340 ? 19.113 -11.803 14.378 1.00 89.56 340 PHE A CA 1
ATOM 2814 C C . PHE A 1 340 ? 17.721 -11.686 15.018 1.00 89.56 340 PHE A C 1
ATOM 2816 O O . PHE A 1 340 ? 17.299 -12.488 15.851 1.00 89.56 340 PHE A O 1
ATOM 2823 N N . HIS A 1 341 ? 16.982 -10.630 14.674 1.00 85.94 341 HIS A N 1
ATOM 2824 C CA . HIS A 1 341 ? 15.568 -10.529 15.050 1.00 85.94 341 HIS A CA 1
ATOM 2825 C C . HIS A 1 341 ? 14.722 -11.399 14.118 1.00 85.94 341 HIS A C 1
ATOM 2827 O O . HIS A 1 341 ? 14.995 -11.441 12.923 1.00 85.94 341 HIS A O 1
ATOM 2833 N N . LYS A 1 342 ? 13.663 -12.035 14.629 1.00 82.75 342 LYS A N 1
ATOM 2834 C CA . LYS A 1 342 ? 12.696 -12.737 13.774 1.00 82.75 342 LYS A CA 1
ATOM 2835 C C . LYS A 1 342 ? 12.001 -11.732 12.853 1.00 82.75 342 LYS A C 1
ATOM 2837 O O . LYS A 1 342 ? 11.503 -10.709 13.324 1.00 82.75 342 LYS A O 1
ATOM 2842 N N . ASN A 1 343 ? 11.965 -12.025 11.560 1.00 81.75 343 ASN A N 1
ATOM 2843 C CA . ASN A 1 343 ? 11.298 -11.214 10.554 1.00 81.75 343 ASN A CA 1
ATOM 2844 C C . ASN A 1 343 ? 10.596 -12.118 9.538 1.00 81.75 343 ASN A C 1
ATOM 2846 O O . ASN A 1 343 ? 11.236 -12.680 8.656 1.00 81.75 343 ASN A O 1
ATOM 2850 N N . ARG A 1 344 ? 9.268 -12.215 9.643 1.00 77.88 344 ARG A N 1
ATOM 2851 C CA . ARG A 1 344 ? 8.444 -13.066 8.770 1.00 77.88 344 ARG A CA 1
ATOM 2852 C C . ARG A 1 344 ? 8.386 -12.585 7.315 1.00 77.88 344 ARG A C 1
ATOM 2854 O O . ARG A 1 344 ? 7.922 -13.329 6.468 1.00 77.88 344 ARG A O 1
ATOM 2861 N N . ALA A 1 345 ? 8.848 -11.365 7.031 1.00 73.12 345 ALA A N 1
ATOM 2862 C CA . ALA A 1 345 ? 8.946 -10.848 5.668 1.00 73.12 345 ALA A CA 1
ATOM 2863 C C . ALA A 1 345 ? 10.191 -11.358 4.916 1.00 73.12 345 ALA A C 1
ATOM 2865 O O . ALA A 1 345 ? 10.273 -11.204 3.702 1.00 73.12 345 ALA A O 1
ATOM 2866 N N . CYS A 1 346 ? 11.181 -11.922 5.617 1.00 73.06 346 CYS A N 1
ATOM 2867 C CA . CYS A 1 346 ? 12.381 -12.484 4.998 1.00 73.06 346 CYS A CA 1
ATOM 2868 C C . CYS A 1 346 ? 12.202 -13.990 4.767 1.00 73.06 346 CYS A C 1
ATOM 2870 O O . CYS A 1 346 ? 11.635 -14.676 5.615 1.00 73.06 346 CYS A O 1
ATOM 2872 N N . LYS A 1 347 ? 12.722 -14.503 3.642 1.00 74.00 347 LYS A N 1
ATOM 2873 C CA . LYS A 1 347 ? 12.596 -15.915 3.227 1.00 74.00 347 LYS A CA 1
ATOM 2874 C C . LYS A 1 347 ? 13.131 -16.903 4.274 1.00 74.00 347 LYS A C 1
ATOM 2876 O O . LYS A 1 347 ? 12.614 -18.003 4.397 1.00 74.00 347 LYS A O 1
ATOM 2881 N N . ASP A 1 348 ? 14.132 -16.487 5.045 1.00 77.62 348 ASP A N 1
ATOM 2882 C CA . ASP A 1 348 ? 14.750 -17.255 6.129 1.00 77.62 348 ASP A CA 1
ATOM 2883 C C . ASP A 1 348 ? 14.120 -17.007 7.514 1.00 77.62 348 ASP A C 1
ATOM 2885 O O . ASP A 1 348 ? 14.547 -17.588 8.507 1.00 77.62 348 ASP A O 1
ATOM 2889 N N . GLY A 1 349 ? 13.118 -16.130 7.619 1.00 78.81 349 GLY A N 1
ATOM 2890 C CA . GLY A 1 349 ? 12.455 -15.799 8.880 1.00 78.81 349 GLY A CA 1
ATOM 2891 C C . GLY A 1 349 ? 13.269 -14.912 9.833 1.00 78.81 349 GLY A C 1
ATOM 2892 O O . GLY A 1 349 ? 12.802 -14.640 10.947 1.00 78.81 349 GLY A O 1
ATOM 2893 N N . PHE A 1 350 ? 14.440 -14.408 9.423 1.00 86.12 350 PHE A N 1
ATOM 2894 C CA . PHE A 1 350 ? 15.328 -13.579 10.247 1.00 86.12 350 PHE A CA 1
ATOM 2895 C C . PHE A 1 350 ? 15.685 -12.253 9.557 1.00 86.12 350 PHE A C 1
ATOM 2897 O O . PHE A 1 350 ? 15.776 -12.142 8.341 1.00 86.12 350 PHE A O 1
ATOM 2904 N N . ALA A 1 351 ? 15.925 -11.195 10.330 1.00 85.25 351 ALA A N 1
ATOM 2905 C CA . ALA A 1 351 ? 16.297 -9.878 9.809 1.00 85.25 351 ALA A CA 1
ATOM 2906 C C . ALA A 1 351 ? 17.642 -9.906 9.054 1.00 85.25 351 ALA A C 1
ATOM 2908 O O . ALA A 1 351 ? 18.491 -10.745 9.328 1.00 85.25 351 ALA A O 1
ATOM 2909 N N . THR A 1 352 ? 17.860 -8.980 8.117 1.00 84.56 352 THR A N 1
ATOM 2910 C CA . THR A 1 352 ? 19.087 -8.892 7.290 1.00 84.56 352 THR A CA 1
ATOM 2911 C C . THR A 1 352 ? 20.328 -8.409 8.051 1.00 84.56 352 THR A C 1
ATOM 2913 O O . THR A 1 352 ? 21.459 -8.670 7.641 1.00 84.56 352 THR A O 1
ATOM 2916 N N . TYR A 1 353 ? 20.127 -7.708 9.166 1.00 87.00 353 TYR A N 1
ATOM 2917 C CA . TYR A 1 353 ? 21.181 -7.207 10.047 1.00 87.00 353 TYR A CA 1
ATOM 2918 C C . TYR A 1 353 ? 21.076 -7.880 11.417 1.00 87.00 353 TYR A C 1
ATOM 2920 O O . TYR A 1 353 ? 19.966 -8.052 11.934 1.00 87.00 353 TYR A O 1
ATOM 2928 N N . CYS A 1 354 ? 22.215 -8.201 12.034 1.00 87.50 354 CYS A N 1
ATOM 2929 C CA . CYS A 1 354 ? 22.243 -8.701 13.406 1.00 87.50 354 CYS A CA 1
ATOM 2930 C C . CYS A 1 354 ? 21.727 -7.634 14.388 1.00 87.50 354 CYS A C 1
ATOM 2932 O O . CYS A 1 354 ? 21.701 -6.434 14.084 1.00 87.50 354 CYS A O 1
ATOM 2934 N N . LYS A 1 355 ? 21.325 -8.062 15.589 1.00 85.75 355 LYS A N 1
ATOM 2935 C CA . LYS A 1 355 ? 20.783 -7.194 16.653 1.00 85.75 355 LYS A CA 1
ATOM 2936 C C . LYS A 1 355 ? 21.694 -5.997 16.950 1.00 85.75 355 LYS A C 1
ATOM 2938 O O . LYS A 1 355 ? 21.211 -4.884 17.166 1.00 85.75 355 LYS A O 1
ATOM 2943 N N . GLU A 1 356 ? 23.006 -6.205 16.901 1.00 83.00 356 GLU A N 1
ATOM 2944 C CA . GLU A 1 356 ? 24.000 -5.167 17.160 1.00 83.00 356 GLU A CA 1
ATOM 2945 C C . GLU A 1 356 ? 24.141 -4.172 15.998 1.00 83.00 356 GLU A C 1
ATOM 2947 O O . GLU A 1 356 ? 24.109 -2.957 16.200 1.00 83.00 356 GLU A O 1
ATOM 2952 N N . CYS A 1 357 ? 24.205 -4.651 14.754 1.00 82.19 357 CYS A N 1
ATOM 2953 C CA . CYS A 1 357 ? 24.218 -3.773 13.585 1.00 82.19 357 CYS A CA 1
ATOM 2954 C C . CYS A 1 357 ? 22.920 -2.960 13.472 1.00 82.19 357 CYS A C 1
ATOM 2956 O O . CYS A 1 357 ? 22.957 -1.772 13.146 1.00 82.19 357 CYS A O 1
ATOM 2958 N N . ALA A 1 358 ? 21.776 -3.562 13.808 1.00 79.19 358 ALA A N 1
ATOM 2959 C CA . ALA A 1 358 ? 20.479 -2.893 13.829 1.00 79.19 358 ALA A CA 1
ATOM 2960 C C . ALA A 1 358 ? 20.365 -1.819 14.931 1.00 79.19 358 ALA A C 1
ATOM 2962 O O . ALA A 1 358 ? 19.593 -0.864 14.779 1.00 79.19 358 ALA A O 1
ATOM 2963 N N . SER A 1 359 ? 21.104 -1.955 16.038 1.00 71.44 359 SER A N 1
ATOM 2964 C CA . SER A 1 359 ? 21.161 -0.942 17.101 1.00 71.44 359 SER A CA 1
ATOM 2965 C C . SER A 1 359 ? 22.100 0.210 16.718 1.00 71.44 359 SER A C 1
ATOM 2967 O O . SER A 1 359 ? 21.719 1.381 16.821 1.00 71.44 359 SER A O 1
ATOM 2969 N N . LYS A 1 360 ? 23.280 -0.107 16.168 1.00 69.31 360 LYS A N 1
ATOM 2970 C CA . LYS A 1 360 ? 24.288 0.866 15.722 1.00 69.31 360 LYS A CA 1
ATOM 2971 C C . LYS A 1 360 ? 23.819 1.686 14.511 1.00 69.31 360 LYS A C 1
ATOM 2973 O O . LYS A 1 360 ? 24.023 2.900 14.501 1.00 69.31 360 LYS A O 1
ATOM 2978 N N . ALA A 1 361 ? 23.129 1.084 13.537 1.00 60.19 361 ALA A N 1
ATOM 2979 C CA . ALA A 1 361 ? 22.552 1.793 12.385 1.00 60.19 361 ALA A CA 1
ATOM 2980 C C . ALA A 1 361 ? 21.473 2.807 12.808 1.00 60.19 361 ALA A C 1
ATOM 2982 O O . ALA A 1 361 ? 21.533 3.974 12.422 1.00 60.19 361 ALA A O 1
ATOM 2983 N N . ARG A 1 362 ? 20.565 2.416 13.718 1.00 53.91 362 ARG A N 1
ATOM 2984 C CA . ARG A 1 362 ? 19.546 3.320 14.289 1.00 53.91 362 ARG A CA 1
ATOM 2985 C C . ARG A 1 362 ? 20.146 4.513 15.041 1.00 53.91 362 ARG A C 1
ATOM 2987 O O . ARG A 1 362 ? 19.547 5.587 15.052 1.00 53.91 362 ARG A O 1
ATOM 2994 N N . TYR A 1 363 ? 21.316 4.340 15.655 1.00 50.91 363 TYR A N 1
ATOM 2995 C CA . TYR A 1 363 ? 22.032 5.411 16.352 1.00 50.91 363 TYR A CA 1
ATOM 2996 C C . TYR A 1 363 ? 22.812 6.336 15.395 1.00 50.91 363 TYR A C 1
ATOM 2998 O O . TYR A 1 363 ? 22.906 7.541 15.650 1.00 50.91 363 TYR A O 1
ATOM 3006 N N . LYS A 1 364 ? 23.350 5.794 14.288 1.00 48.72 364 LYS A N 1
ATOM 3007 C CA . LYS A 1 364 ? 24.155 6.536 13.303 1.00 48.72 364 LYS A CA 1
ATOM 3008 C C . LYS A 1 364 ? 23.299 7.285 12.282 1.00 48.72 364 LYS A C 1
ATOM 3010 O O . LYS A 1 364 ? 23.546 8.471 12.101 1.00 48.72 364 LYS A O 1
ATOM 3015 N N . ASP A 1 365 ? 22.278 6.678 11.677 1.00 51.50 365 ASP A N 1
ATOM 3016 C CA . ASP A 1 365 ? 21.514 7.315 10.584 1.00 51.50 365 ASP A CA 1
ATOM 3017 C C . ASP A 1 365 ? 20.780 8.584 11.033 1.00 51.50 365 ASP A C 1
ATOM 3019 O O . ASP A 1 365 ? 20.690 9.554 10.285 1.00 51.50 365 ASP A O 1
ATOM 3023 N N . LYS A 1 366 ? 20.368 8.639 12.305 1.00 48.00 366 LYS A N 1
ATOM 3024 C CA . LYS A 1 366 ? 19.722 9.819 12.891 1.00 48.00 366 LYS A CA 1
ATOM 3025 C C . LYS A 1 366 ? 20.691 10.947 13.282 1.00 48.00 366 LYS A C 1
ATOM 3027 O O . LYS A 1 366 ? 20.254 12.062 13.519 1.00 48.00 366 LYS A O 1
ATOM 3032 N N . ASN A 1 367 ? 21.990 10.664 13.402 1.00 49.34 367 ASN A N 1
ATOM 3033 C CA . ASN A 1 367 ? 23.005 11.643 13.818 1.00 49.34 367 ASN A CA 1
ATOM 3034 C C . ASN A 1 367 ? 23.984 12.010 12.688 1.00 49.34 367 ASN A C 1
ATOM 3036 O O . ASN A 1 367 ? 24.545 13.098 12.720 1.00 49.34 367 ASN A O 1
ATOM 3040 N N . ASN A 1 368 ? 24.235 11.131 11.711 1.00 48.72 368 ASN A N 1
ATOM 3041 C CA . ASN A 1 368 ? 25.297 11.313 10.713 1.00 48.72 368 ASN A CA 1
ATOM 3042 C C . ASN A 1 368 ? 24.862 12.065 9.454 1.00 48.72 368 ASN A C 1
ATOM 3044 O O . ASN A 1 368 ? 25.713 12.714 8.848 1.00 48.72 368 ASN A O 1
ATOM 3048 N N . LEU A 1 369 ? 23.592 11.976 9.042 1.00 46.62 369 LEU A N 1
ATOM 3049 C CA . LEU A 1 369 ? 23.135 12.670 7.832 1.00 46.62 369 LEU A CA 1
ATOM 3050 C C . LEU A 1 369 ? 23.090 14.196 8.041 1.00 46.62 369 LEU A C 1
ATOM 3052 O O . LEU A 1 369 ? 23.346 14.949 7.109 1.00 46.62 369 LEU A O 1
ATOM 3056 N N . GLU A 1 370 ? 22.865 14.644 9.281 1.00 48.47 370 GLU A N 1
ATOM 3057 C CA . GLU A 1 370 ? 22.724 16.063 9.633 1.00 48.47 370 GLU A CA 1
ATOM 3058 C C . GLU A 1 370 ? 24.003 16.690 10.236 1.00 48.47 370 GLU A C 1
ATOM 3060 O O . GLU A 1 370 ? 24.268 17.869 10.018 1.00 48.47 370 GLU A O 1
ATOM 3065 N N . ARG A 1 371 ? 24.871 15.919 10.920 1.00 49.94 371 ARG A N 1
ATOM 3066 C CA . ARG A 1 371 ? 26.151 16.437 11.466 1.00 49.94 371 ARG A CA 1
ATOM 3067 C C . ARG A 1 371 ? 27.203 16.779 10.408 1.00 49.94 371 ARG A C 1
ATOM 3069 O O . ARG A 1 371 ? 28.176 17.449 10.731 1.00 49.94 371 ARG A O 1
ATOM 3076 N N . LYS A 1 372 ? 27.071 16.276 9.176 1.00 48.06 372 LYS A N 1
ATOM 3077 C CA . LYS A 1 372 ? 28.153 16.309 8.176 1.00 48.06 372 LYS A CA 1
ATOM 3078 C C . LYS A 1 372 ? 28.293 17.626 7.396 1.00 48.06 372 LYS A C 1
ATOM 3080 O O . LYS A 1 372 ? 29.179 17.690 6.552 1.00 48.06 372 LYS A O 1
ATOM 3085 N N . LYS A 1 373 ? 27.456 18.646 7.634 1.00 51.59 373 LYS A N 1
ATOM 3086 C CA . LYS A 1 373 ? 27.464 19.882 6.821 1.00 51.59 373 LYS A CA 1
ATOM 3087 C C . LYS A 1 373 ? 27.410 21.217 7.574 1.00 51.59 373 LYS A C 1
ATOM 3089 O O . LYS A 1 373 ? 27.492 22.240 6.910 1.00 51.59 373 LYS A O 1
ATOM 3094 N N . LEU A 1 374 ? 27.297 21.246 8.904 1.00 55.31 374 LEU A N 1
ATOM 3095 C CA . LEU A 1 374 ? 27.135 22.509 9.640 1.00 55.31 374 LEU A CA 1
ATOM 3096 C C . LEU A 1 374 ? 28.148 22.624 10.785 1.00 55.31 374 LEU A C 1
ATOM 3098 O O . LEU A 1 374 ? 28.174 21.793 11.695 1.00 55.31 374 LEU A O 1
ATOM 3102 N N . GLU A 1 375 ? 28.982 23.657 10.718 1.00 66.25 375 GLU A N 1
ATOM 3103 C CA . GLU A 1 375 ? 29.937 24.049 11.754 1.00 66.25 375 GLU A CA 1
ATOM 3104 C C . GLU A 1 375 ? 29.246 25.006 12.739 1.00 66.25 375 GLU A C 1
ATOM 3106 O O . GLU A 1 375 ? 28.625 25.982 12.326 1.00 66.25 375 GLU A O 1
ATOM 3111 N N . TYR A 1 376 ? 29.286 24.703 14.041 1.00 72.31 376 TYR A N 1
ATOM 3112 C CA . TYR A 1 376 ? 28.692 25.540 15.089 1.00 72.31 376 TYR A CA 1
ATOM 3113 C C . TYR A 1 376 ? 29.418 25.358 16.428 1.00 72.31 376 TYR A C 1
ATOM 3115 O O . TYR A 1 376 ? 29.997 24.300 16.698 1.00 72.31 376 TYR A O 1
ATOM 3123 N N . ASP A 1 377 ? 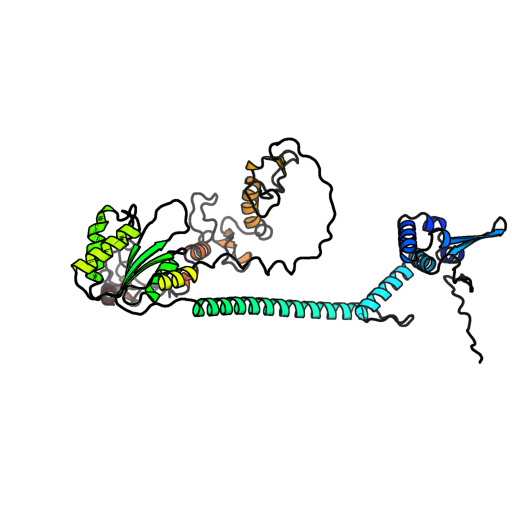29.352 26.385 17.279 1.00 80.44 377 ASP A N 1
ATOM 3124 C CA . ASP A 1 377 ? 29.941 26.388 18.621 1.00 80.44 377 ASP A CA 1
ATOM 3125 C C . ASP A 1 377 ? 29.196 25.408 19.547 1.00 80.44 377 ASP A C 1
ATOM 3127 O O . ASP A 1 377 ? 28.048 25.630 19.944 1.00 80.44 377 ASP A O 1
ATOM 3131 N N . ARG A 1 378 ? 29.863 24.301 19.889 1.00 74.56 378 ARG A N 1
ATOM 3132 C CA . ARG A 1 378 ? 29.297 23.211 20.699 1.00 74.56 378 ARG A CA 1
ATOM 3133 C C . ARG A 1 378 ? 29.235 23.528 22.191 1.00 74.56 378 ARG A C 1
ATOM 3135 O O . ARG A 1 378 ? 28.596 22.776 22.924 1.00 74.56 378 ARG A O 1
ATOM 3142 N N . GLU A 1 379 ? 29.883 24.600 22.640 1.00 79.75 379 GLU A N 1
ATOM 3143 C CA . GLU A 1 379 ? 29.817 25.046 24.034 1.00 79.75 379 GLU A CA 1
ATOM 3144 C C . GLU A 1 379 ? 28.543 25.841 24.317 1.00 79.75 379 GLU A C 1
ATOM 3146 O O . GLU A 1 379 ? 28.093 25.896 25.459 1.00 79.75 379 GLU A O 1
ATOM 3151 N N . LYS A 1 380 ? 27.935 26.427 23.279 1.00 82.62 380 LYS A N 1
ATOM 3152 C CA . LYS A 1 380 ? 26.714 27.241 23.390 1.00 82.62 380 LYS A CA 1
ATOM 3153 C C . LYS A 1 380 ? 25.497 26.585 22.751 1.00 82.62 380 LYS A C 1
ATOM 3155 O O . LYS A 1 380 ? 24.380 26.752 23.243 1.00 82.62 380 LYS A O 1
ATOM 3160 N N . PHE A 1 381 ? 25.700 25.813 21.685 1.00 84.62 381 PHE A N 1
ATOM 3161 C CA . PHE A 1 381 ? 24.621 25.264 20.875 1.00 84.62 381 PHE A CA 1
ATOM 3162 C C . PHE A 1 381 ? 24.697 23.743 20.756 1.00 84.62 381 PHE A C 1
ATOM 3164 O O . PHE A 1 381 ? 25.758 23.121 20.797 1.00 84.62 381 PHE A O 1
ATOM 3171 N N . LYS A 1 382 ? 23.531 23.124 20.580 1.00 85.31 382 LYS A N 1
ATOM 3172 C CA . LYS A 1 382 ? 23.360 21.685 20.411 1.00 85.31 382 LYS A CA 1
ATOM 3173 C C . LYS A 1 382 ? 22.335 21.387 19.335 1.00 85.31 382 LYS A C 1
ATOM 3175 O O . LYS A 1 382 ? 21.292 22.022 19.229 1.00 85.31 382 LYS A O 1
ATOM 3180 N N . TYR A 1 383 ? 22.633 20.342 18.580 1.00 84.19 383 TYR A N 1
ATOM 3181 C CA . TYR A 1 383 ? 21.769 19.834 17.537 1.00 84.19 383 TYR A CA 1
ATOM 3182 C C . TYR A 1 383 ? 20.552 19.075 18.093 1.00 84.19 383 TYR A C 1
ATOM 3184 O O . TYR A 1 383 ? 20.714 18.148 18.894 1.00 84.19 383 TYR A O 1
ATOM 3192 N N . CYS A 1 384 ? 19.342 19.405 17.635 1.00 84.69 384 CYS A N 1
ATOM 3193 C CA . CYS A 1 384 ? 18.109 18.697 17.963 1.00 84.69 384 CYS A CA 1
ATOM 3194 C C . CYS A 1 384 ? 17.613 17.813 16.797 1.00 84.69 384 CYS A C 1
ATOM 3196 O O . CYS A 1 384 ? 17.159 18.335 15.784 1.00 84.69 384 CYS A O 1
ATOM 3198 N N . PRO A 1 385 ? 17.559 16.475 16.955 1.00 76.44 385 PRO A N 1
ATOM 3199 C CA . PRO A 1 385 ? 17.110 15.543 15.914 1.00 76.44 385 PRO A CA 1
ATOM 3200 C C . PRO A 1 385 ? 15.579 15.362 15.902 1.00 76.44 385 PRO A C 1
ATOM 3202 O O . PRO A 1 385 ? 15.059 14.262 15.663 1.00 76.44 385 PRO A O 1
ATOM 3205 N N . GLY A 1 386 ? 14.838 16.385 16.323 1.00 77.12 386 GLY A N 1
ATOM 3206 C CA . GLY A 1 386 ? 13.391 16.328 16.469 1.00 77.12 386 GLY A CA 1
ATOM 3207 C C . GLY A 1 386 ? 12.640 16.799 15.225 1.00 77.12 386 GLY A C 1
ATOM 3208 O O . GLY A 1 386 ? 13.198 17.416 14.326 1.00 77.12 386 GLY A O 1
ATOM 3209 N N . THR A 1 387 ? 11.354 16.467 15.150 1.00 75.44 387 THR A N 1
ATOM 3210 C CA . THR A 1 387 ? 10.541 16.646 13.935 1.00 75.44 387 THR A CA 1
ATOM 3211 C C . THR A 1 387 ? 9.874 18.017 13.835 1.00 75.44 387 THR A C 1
ATOM 3213 O O . THR A 1 387 ? 9.114 18.238 12.901 1.00 75.44 387 THR A O 1
ATOM 3216 N N . THR A 1 388 ? 10.090 18.916 14.802 1.00 76.44 388 THR A N 1
ATOM 3217 C CA . THR A 1 388 ? 9.473 20.255 14.803 1.00 76.44 388 THR A CA 1
ATOM 3218 C C . THR A 1 388 ? 10.285 21.289 14.029 1.00 76.44 388 THR A C 1
ATOM 3220 O O . THR A 1 388 ? 9.791 22.386 13.810 1.00 76.44 388 THR A O 1
ATOM 3223 N N . HIS A 1 389 ? 11.506 20.952 13.616 1.00 77.56 389 HIS A N 1
ATOM 3224 C CA . HIS A 1 389 ? 12.407 21.859 12.911 1.00 77.56 389 HIS A CA 1
ATOM 3225 C C . HIS A 1 389 ? 12.280 21.671 11.401 1.00 77.56 389 HIS A C 1
ATOM 3227 O O . HIS A 1 389 ? 12.391 20.540 10.910 1.00 77.56 389 HIS A O 1
ATOM 3233 N N . ALA A 1 390 ? 12.045 22.769 10.683 1.00 72.19 390 ALA A N 1
ATOM 3234 C CA . ALA A 1 390 ? 11.753 22.759 9.254 1.00 72.19 390 ALA A CA 1
ATOM 3235 C C . ALA A 1 390 ? 13.007 22.505 8.410 1.00 72.19 390 ALA A C 1
ATOM 3237 O O . ALA A 1 390 ? 12.950 21.724 7.461 1.00 72.19 390 ALA A O 1
ATOM 3238 N N . CYS A 1 391 ? 14.141 23.098 8.792 1.00 68.00 391 CYS A N 1
ATOM 3239 C CA . CYS A 1 391 ? 15.418 22.930 8.103 1.00 68.00 391 CYS A CA 1
ATOM 3240 C C . CYS A 1 391 ? 16.553 22.482 9.054 1.00 68.00 391 CYS A C 1
ATOM 3242 O O . CYS A 1 391 ? 16.353 22.405 10.272 1.00 68.00 391 CYS A O 1
ATOM 3244 N N . PRO A 1 392 ? 17.731 22.104 8.521 1.00 67.56 392 PRO A N 1
ATOM 3245 C CA . PRO A 1 392 ? 18.900 21.707 9.311 1.00 67.56 392 PRO A CA 1
ATOM 3246 C C . PRO A 1 392 ? 19.468 22.798 10.230 1.00 67.56 392 PRO A C 1
ATOM 3248 O O . PRO A 1 392 ? 19.965 22.475 11.307 1.00 67.56 392 PRO A O 1
ATOM 3251 N N . GLU A 1 393 ? 19.384 24.066 9.834 1.00 73.75 393 GLU A N 1
ATOM 3252 C CA . GLU A 1 393 ? 19.904 25.212 10.586 1.00 73.75 393 GLU A CA 1
ATOM 3253 C C . GLU A 1 393 ? 19.070 25.465 11.853 1.00 73.75 393 GLU A C 1
ATOM 3255 O O . GLU A 1 393 ? 19.632 25.623 12.936 1.00 73.75 393 GLU A O 1
ATOM 3260 N N . ASP A 1 394 ? 17.738 25.349 11.759 1.00 76.62 394 ASP A N 1
ATOM 3261 C CA . ASP A 1 394 ? 16.784 25.471 12.880 1.00 76.62 394 ASP A CA 1
ATOM 3262 C C . ASP A 1 394 ? 16.973 24.414 13.979 1.00 76.62 394 ASP A C 1
ATOM 3264 O O . ASP A 1 394 ? 16.363 24.476 15.051 1.00 76.62 394 ASP A O 1
ATOM 3268 N N . ARG A 1 395 ? 17.774 23.385 13.695 1.00 83.69 395 ARG A N 1
ATOM 3269 C CA . ARG A 1 395 ? 18.069 22.297 14.628 1.00 83.69 395 ARG A CA 1
ATOM 3270 C C . ARG A 1 395 ? 19.264 22.619 15.507 1.00 83.69 395 ARG A C 1
ATOM 3272 O O . ARG A 1 395 ? 19.469 21.911 16.489 1.00 83.69 395 ARG A O 1
ATOM 3279 N N . ILE A 1 396 ? 20.031 23.663 15.201 1.00 85.94 396 ILE A N 1
ATOM 3280 C CA . ILE A 1 396 ? 21.115 24.159 16.049 1.00 85.94 396 ILE A CA 1
ATOM 3281 C C . ILE A 1 396 ? 20.500 25.117 17.067 1.00 85.94 396 ILE A C 1
ATOM 3283 O O . ILE A 1 396 ? 20.175 26.260 16.769 1.00 85.94 396 ILE A O 1
ATOM 3287 N N . ILE A 1 397 ? 20.301 24.621 18.282 1.00 84.62 397 ILE A N 1
ATOM 3288 C CA . ILE A 1 397 ? 19.525 25.307 19.314 1.00 84.62 397 ILE A CA 1
ATOM 3289 C C . ILE A 1 397 ? 20.421 25.572 20.518 1.00 84.62 397 ILE A C 1
ATOM 3291 O O . ILE A 1 397 ? 21.305 24.772 20.826 1.00 84.62 397 ILE A O 1
ATOM 3295 N N . SER A 1 398 ? 20.188 26.678 21.223 1.00 87.81 398 SER A N 1
ATOM 3296 C CA . SER A 1 398 ? 20.891 26.976 22.473 1.00 87.81 398 SER A CA 1
ATOM 3297 C C . SER A 1 398 ? 20.770 25.819 23.473 1.00 87.81 398 SER A C 1
ATOM 3299 O O . SER A 1 398 ? 19.699 25.229 23.643 1.00 87.81 398 SER A O 1
ATOM 3301 N N . LEU A 1 399 ? 21.852 25.509 24.192 1.00 86.44 399 LEU A N 1
ATOM 3302 C CA . LEU A 1 399 ? 21.847 24.506 25.265 1.00 86.44 399 LEU A CA 1
ATOM 3303 C C . LEU A 1 399 ? 20.818 24.809 26.368 1.00 86.44 399 LEU A C 1
ATOM 3305 O O . LEU A 1 399 ? 20.409 23.897 27.099 1.00 86.44 399 LEU A O 1
ATOM 3309 N N . ASP A 1 400 ? 20.383 26.061 26.506 1.00 87.19 400 ASP A N 1
ATOM 3310 C CA . ASP A 1 400 ? 19.364 26.473 27.475 1.00 87.19 400 ASP A CA 1
ATOM 3311 C C . ASP A 1 400 ? 17.964 25.976 27.120 1.00 87.19 400 ASP A C 1
ATOM 3313 O O . ASP A 1 400 ? 17.139 25.758 28.013 1.00 87.19 400 ASP A O 1
ATOM 3317 N N . ASP A 1 401 ? 17.712 25.682 25.847 1.00 89.12 401 ASP A N 1
ATOM 3318 C CA . ASP A 1 401 ? 16.438 25.163 25.349 1.00 89.12 401 ASP A CA 1
ATOM 3319 C C . ASP A 1 401 ? 16.357 23.634 25.376 1.00 89.12 401 ASP A C 1
ATOM 3321 O O . ASP A 1 401 ? 15.404 23.032 24.874 1.00 89.12 401 ASP A O 1
ATOM 3325 N N . PHE A 1 402 ? 17.306 22.985 26.050 1.00 91.94 402 PHE A N 1
ATOM 3326 C CA . PHE A 1 402 ? 17.265 21.567 26.390 1.00 91.94 402 PHE A CA 1
ATOM 3327 C C . PHE A 1 402 ? 16.979 21.379 27.886 1.00 91.94 402 PHE A C 1
ATOM 3329 O O . PHE A 1 402 ? 17.317 22.213 28.727 1.00 91.94 402 PHE A O 1
ATOM 3336 N N . HIS A 1 403 ? 16.329 20.271 28.244 1.00 89.81 403 HIS A N 1
ATOM 3337 C CA . HIS A 1 403 ? 16.193 19.887 29.649 1.00 89.81 403 HIS A CA 1
ATOM 3338 C C . HIS A 1 403 ? 17.528 19.348 30.173 1.00 89.81 403 HIS A C 1
ATOM 3340 O O . HIS A 1 403 ? 18.301 18.763 29.416 1.00 89.81 403 HIS A O 1
ATOM 3346 N N . SER A 1 404 ? 17.802 19.502 31.467 1.00 89.50 404 SER A N 1
ATOM 3347 C CA . SER A 1 404 ? 18.957 18.856 32.091 1.00 89.50 404 SER A CA 1
ATOM 3348 C C . SER A 1 404 ? 18.775 17.336 32.101 1.00 89.50 404 SER A C 1
ATOM 3350 O O . SER A 1 404 ? 17.700 16.819 32.406 1.00 89.50 404 SER A O 1
ATOM 3352 N N . ASN A 1 405 ? 19.829 16.608 31.740 1.00 87.38 405 ASN A N 1
ATOM 3353 C CA . ASN A 1 405 ? 19.857 15.152 31.755 1.00 87.38 405 ASN A CA 1
ATOM 3354 C C . ASN A 1 405 ? 21.234 14.664 32.209 1.00 87.38 405 ASN A C 1
ATOM 3356 O O . ASN A 1 405 ? 22.175 14.638 31.422 1.00 87.38 405 ASN A O 1
ATOM 3360 N N . LYS A 1 406 ? 21.328 14.224 33.468 1.00 85.12 406 LYS A N 1
ATOM 3361 C CA . LYS A 1 406 ? 22.580 13.741 34.071 1.00 85.12 406 LYS A CA 1
ATOM 3362 C C . LYS A 1 406 ? 23.132 12.468 33.413 1.00 85.12 406 LYS A C 1
ATOM 3364 O O . LYS A 1 406 ? 24.310 12.185 33.565 1.00 85.12 406 LYS A O 1
ATOM 3369 N N . ALA A 1 407 ? 22.302 11.715 32.687 1.00 78.44 407 ALA A N 1
ATOM 3370 C CA . ALA A 1 407 ? 22.730 10.511 31.975 1.00 78.44 407 ALA A CA 1
ATOM 3371 C C . ALA A 1 407 ? 23.384 10.809 30.611 1.00 78.44 407 ALA A C 1
ATOM 3373 O O . ALA A 1 407 ? 23.967 9.917 30.001 1.00 78.44 407 ALA A O 1
ATOM 3374 N N . ALA A 1 408 ? 23.261 12.038 30.093 1.00 78.31 408 ALA A N 1
ATOM 3375 C CA . ALA A 1 408 ? 23.881 12.435 28.833 1.00 78.31 408 ALA A CA 1
ATOM 3376 C C . ALA A 1 408 ? 25.290 12.995 29.071 1.00 78.31 408 ALA A C 1
ATOM 3378 O O . ALA A 1 408 ? 25.510 13.728 30.031 1.00 78.31 408 ALA A O 1
ATOM 3379 N N . LYS A 1 409 ? 26.228 12.707 28.156 1.00 75.88 409 LYS A N 1
ATOM 3380 C CA . LYS A 1 409 ? 27.630 13.158 28.248 1.00 75.88 409 LYS A CA 1
ATOM 3381 C C . LYS A 1 409 ? 27.771 14.684 28.356 1.00 75.88 409 LYS A C 1
ATOM 3383 O O . LYS A 1 409 ? 28.688 15.163 29.004 1.00 75.88 409 LYS A O 1
ATOM 3388 N N . ASP A 1 410 ? 26.863 15.429 27.732 1.00 79.88 410 ASP A N 1
ATOM 3389 C CA . ASP A 1 410 ? 26.820 16.896 27.746 1.00 79.88 410 ASP A CA 1
ATOM 3390 C C . ASP A 1 410 ? 25.838 17.469 28.787 1.00 79.88 410 ASP A C 1
ATOM 3392 O O . ASP A 1 410 ? 25.538 18.660 28.778 1.00 79.88 410 ASP A O 1
ATOM 3396 N N . GLY A 1 411 ? 25.282 16.630 29.668 1.00 84.88 411 GLY A N 1
ATOM 3397 C CA . GLY A 1 411 ? 24.367 17.054 30.729 1.00 84.88 411 GLY A CA 1
ATOM 3398 C C . GLY A 1 411 ? 23.002 17.567 30.249 1.00 84.88 411 GLY A C 1
ATOM 3399 O O . GLY A 1 411 ? 22.203 18.036 31.067 1.00 84.88 411 GLY A O 1
ATOM 3400 N N . LYS A 1 412 ? 22.697 17.486 28.946 1.00 89.50 412 LYS A N 1
ATOM 3401 C CA . LYS A 1 412 ? 21.468 18.018 28.334 1.00 89.50 412 LYS A CA 1
ATOM 3402 C C . LYS A 1 412 ? 20.689 16.926 27.600 1.00 89.50 412 LYS A C 1
ATOM 3404 O O . LYS A 1 412 ? 21.243 15.958 27.083 1.00 89.50 412 LYS A O 1
ATOM 3409 N N . SER A 1 413 ? 19.369 17.070 27.514 1.00 87.06 413 SER A N 1
ATOM 3410 C CA . SER A 1 413 ? 18.498 16.109 26.831 1.00 87.06 413 SER A CA 1
ATOM 3411 C C . SER A 1 413 ? 18.867 15.945 25.345 1.00 87.06 413 SER A C 1
ATOM 3413 O O . SER A 1 413 ? 19.448 16.850 24.751 1.00 87.06 413 SER A O 1
ATOM 3415 N N . PRO A 1 414 ? 18.540 14.807 24.701 1.00 85.06 414 PRO A N 1
ATOM 3416 C CA . PRO A 1 414 ? 18.797 14.620 23.267 1.00 85.06 414 PRO A CA 1
ATOM 3417 C C . PRO A 1 414 ? 17.906 15.478 22.358 1.00 85.06 414 PRO A C 1
ATOM 3419 O O . PRO A 1 414 ? 18.257 15.720 21.213 1.00 85.06 414 PRO A O 1
ATOM 3422 N N . TYR A 1 415 ? 16.745 15.912 22.851 1.00 88.19 415 TYR A N 1
ATOM 3423 C CA . TYR A 1 415 ? 15.773 16.736 22.129 1.00 88.19 415 TYR A CA 1
ATOM 3424 C C . TYR A 1 415 ? 15.539 18.045 22.893 1.00 88.19 415 TYR A C 1
ATOM 3426 O O . TYR A 1 415 ? 15.615 18.033 24.127 1.00 88.19 415 TYR A O 1
ATOM 3434 N N . CYS A 1 416 ? 15.231 19.138 22.192 1.00 89.06 416 CYS A N 1
ATOM 3435 C CA . CYS A 1 416 ? 14.882 20.415 22.812 1.00 89.06 416 CYS A CA 1
ATOM 3436 C C . CYS A 1 416 ? 13.531 20.322 23.545 1.00 89.06 416 CYS A C 1
ATOM 3438 O O . CYS A 1 416 ? 12.736 19.395 23.328 1.00 89.06 416 CYS A O 1
ATOM 3440 N N . LYS A 1 417 ? 13.254 21.289 24.423 1.00 89.00 417 LYS A N 1
ATOM 3441 C CA . LYS A 1 417 ? 12.020 21.367 25.224 1.00 89.00 417 LYS A CA 1
ATOM 3442 C C . LYS A 1 417 ? 10.763 21.327 24.351 1.00 89.00 417 LYS A C 1
ATOM 3444 O O . LYS A 1 417 ? 9.783 20.678 24.719 1.00 89.00 417 LYS A O 1
ATOM 3449 N N . GLU A 1 418 ? 10.796 21.978 23.190 1.00 84.75 418 GLU A N 1
ATOM 3450 C CA . GLU A 1 418 ? 9.673 22.014 22.252 1.00 84.75 418 GLU A CA 1
ATOM 3451 C C . GLU A 1 418 ? 9.397 20.638 21.637 1.00 84.75 418 GLU A C 1
ATOM 3453 O O . GLU A 1 418 ? 8.282 20.124 21.753 1.00 84.75 418 GLU A O 1
ATOM 3458 N N . CYS A 1 419 ? 10.422 19.993 21.075 1.00 84.75 419 CYS A N 1
ATOM 3459 C CA . CYS A 1 419 ? 10.321 18.648 20.513 1.00 84.75 419 CYS A CA 1
ATOM 3460 C C . CYS A 1 419 ? 9.820 17.623 21.536 1.00 84.75 419 CYS A C 1
ATOM 3462 O O . CYS A 1 419 ? 8.971 16.786 21.221 1.00 84.75 419 CYS A O 1
ATOM 3464 N N . ILE A 1 420 ? 10.318 17.690 22.775 1.00 83.00 420 ILE A N 1
ATOM 3465 C CA . ILE A 1 420 ? 9.839 16.844 23.879 1.00 83.00 420 ILE A CA 1
ATOM 3466 C C . ILE A 1 420 ? 8.373 17.159 24.189 1.00 83.00 420 ILE A C 1
ATOM 3468 O O . ILE A 1 420 ? 7.575 16.241 24.386 1.00 83.00 420 ILE A O 1
ATOM 3472 N N . GLY A 1 421 ? 8.002 18.440 24.191 1.00 79.75 421 GLY A N 1
ATOM 3473 C CA . GLY A 1 421 ? 6.629 18.895 24.374 1.00 79.75 421 GLY A CA 1
ATOM 3474 C C . GLY A 1 421 ? 5.669 18.325 23.328 1.00 79.75 421 GLY A C 1
ATOM 3475 O O . GLY A 1 421 ? 4.622 17.792 23.699 1.00 79.75 421 GLY A O 1
ATOM 3476 N N . VAL A 1 422 ? 6.034 18.372 22.045 1.00 78.31 422 VAL A N 1
ATOM 3477 C CA . VAL A 1 422 ? 5.233 17.787 20.957 1.00 78.31 422 VAL A CA 1
ATOM 3478 C C . VAL A 1 422 ? 5.121 16.274 21.118 1.00 78.31 422 VAL A C 1
ATOM 3480 O O . VAL A 1 422 ? 4.024 15.731 21.022 1.00 78.31 422 VAL A O 1
ATOM 3483 N N . ARG A 1 423 ? 6.214 15.582 21.454 1.00 72.44 423 ARG A N 1
ATOM 3484 C CA . ARG A 1 423 ? 6.195 14.124 21.659 1.00 72.44 423 ARG A CA 1
ATOM 3485 C C . ARG A 1 423 ? 5.328 13.684 22.835 1.00 72.44 423 ARG A C 1
ATOM 3487 O O . ARG A 1 423 ? 4.651 12.667 22.746 1.00 72.44 423 ARG A O 1
ATOM 3494 N N . LYS A 1 424 ? 5.366 14.430 23.942 1.00 69.88 424 LYS A N 1
ATOM 3495 C CA . LYS A 1 424 ? 4.663 14.081 25.184 1.00 69.88 424 LYS A CA 1
ATOM 3496 C C . LYS A 1 424 ? 3.177 14.441 25.143 1.00 69.88 424 LYS A C 1
ATOM 3498 O O . LYS A 1 424 ? 2.372 13.747 25.755 1.00 69.88 424 LYS A O 1
ATOM 3503 N N . TYR A 1 425 ? 2.811 15.522 24.452 1.00 64.75 425 TYR A N 1
ATOM 3504 C CA . TYR A 1 425 ? 1.451 16.070 24.497 1.00 64.75 425 TYR A CA 1
ATOM 3505 C C . TYR A 1 425 ? 0.721 16.085 23.139 1.00 64.75 425 TYR A C 1
ATOM 3507 O O . TYR A 1 425 ? -0.489 16.317 23.118 1.00 64.75 425 TYR A O 1
ATOM 3515 N N . GLY A 1 426 ? 1.399 15.800 22.021 1.00 62.66 426 GLY A N 1
ATOM 3516 C CA . GLY A 1 426 ? 0.809 15.719 20.679 1.00 62.66 426 GLY A CA 1
ATOM 3517 C C . GLY A 1 426 ? 0.021 16.971 20.270 1.00 62.66 426 GLY A C 1
ATOM 3518 O O . GLY A 1 426 ? 0.334 18.094 20.670 1.00 62.66 426 GLY A O 1
ATOM 3519 N N . GLU A 1 427 ? -1.066 16.779 19.515 1.00 50.97 427 GLU A N 1
ATOM 3520 C CA . GLU A 1 427 ? -1.976 17.852 19.076 1.00 50.97 427 GLU A CA 1
ATOM 3521 C C . GLU A 1 427 ? -2.761 18.529 20.214 1.00 50.97 427 GLU A C 1
ATOM 3523 O O . GLU A 1 427 ? -3.360 19.590 20.011 1.00 50.97 427 GLU A O 1
ATOM 3528 N N . LYS A 1 428 ? -2.737 17.983 21.441 1.00 48.81 428 LYS A N 1
ATOM 3529 C CA . LYS A 1 428 ? -3.512 18.514 22.578 1.00 48.81 428 LYS A CA 1
ATOM 3530 C C . LYS A 1 428 ? -3.079 19.927 22.997 1.00 48.81 428 LYS A C 1
ATOM 3532 O O . LYS A 1 428 ? -3.811 20.591 23.731 1.00 48.81 428 LYS A O 1
ATOM 3537 N N . ARG A 1 429 ? -1.933 20.431 22.514 1.00 45.97 429 ARG A N 1
ATOM 3538 C CA . ARG A 1 429 ? -1.466 21.806 22.771 1.00 45.97 429 ARG A CA 1
ATOM 3539 C C . ARG A 1 429 ? -2.091 22.868 21.850 1.00 45.97 429 ARG A C 1
ATOM 3541 O O . ARG A 1 429 ? -2.110 24.034 22.235 1.00 45.97 429 ARG A O 1
ATOM 3548 N N . LYS A 1 430 ? -2.690 22.510 20.701 1.00 46.66 430 LYS A N 1
ATOM 3549 C CA . LYS A 1 430 ? -3.261 23.497 19.751 1.00 46.66 430 LYS A CA 1
ATOM 3550 C C . LYS A 1 430 ? -4.522 24.234 20.254 1.00 46.66 430 LYS A C 1
ATOM 3552 O O . LYS A 1 430 ? -5.023 25.105 19.555 1.00 46.66 430 LYS A O 1
ATOM 3557 N N . LYS A 1 431 ? -5.021 23.963 21.472 1.00 44.44 431 LYS A N 1
ATOM 3558 C CA . LYS A 1 431 ? -6.201 24.644 22.058 1.00 44.44 431 LYS A CA 1
ATOM 3559 C C . LYS A 1 431 ? -5.954 25.471 23.326 1.00 44.44 431 LYS A C 1
ATOM 3561 O O . LYS A 1 431 ? -6.904 25.803 24.028 1.00 44.44 431 LYS A O 1
ATOM 3566 N N . ARG A 1 432 ? -4.719 25.890 23.616 1.00 38.59 432 ARG A N 1
ATOM 3567 C CA . ARG A 1 432 ? -4.498 27.009 24.553 1.00 38.59 432 ARG A CA 1
ATOM 3568 C C . ARG A 1 432 ? -3.466 27.978 23.989 1.00 38.59 432 ARG A C 1
ATOM 3570 O O . ARG A 1 432 ? -2.272 27.795 24.197 1.00 38.59 432 ARG A O 1
ATOM 3577 N N . LYS A 1 433 ? -3.943 29.037 23.321 1.00 36.91 433 LYS A N 1
ATOM 3578 C CA . LYS A 1 433 ? -3.197 30.298 23.204 1.00 36.91 433 LYS A CA 1
ATOM 3579 C C . LYS A 1 433 ? -2.997 30.796 24.640 1.00 36.91 433 LYS A C 1
ATOM 3581 O O . LYS A 1 433 ? -3.903 31.377 25.231 1.00 36.91 433 LYS A O 1
ATOM 3586 N N . ILE A 1 434 ? -1.865 30.461 25.255 1.00 45.41 434 ILE A N 1
ATOM 3587 C CA . ILE A 1 434 ? -1.442 31.122 26.488 1.00 45.41 434 ILE A CA 1
ATOM 3588 C C . ILE A 1 434 ? -0.990 32.503 26.030 1.00 45.41 434 ILE A C 1
ATOM 3590 O O . ILE A 1 434 ? 0.106 32.655 25.504 1.00 45.41 434 ILE A O 1
ATOM 3594 N N . VAL A 1 435 ? -1.879 33.489 26.141 1.00 45.09 435 VAL A N 1
ATOM 3595 C CA . VAL A 1 435 ? -1.483 34.893 26.056 1.00 45.09 435 VAL A CA 1
ATOM 3596 C C . VAL A 1 435 ? -0.673 35.154 27.320 1.00 45.09 435 VAL A C 1
ATOM 3598 O O . VAL A 1 435 ? -1.239 35.241 28.412 1.00 45.09 435 VAL A O 1
ATOM 3601 N N . TYR A 1 436 ? 0.652 35.168 27.192 1.00 49.88 436 TYR A N 1
ATOM 3602 C CA . TYR A 1 436 ? 1.515 35.683 28.244 1.00 49.88 436 TYR A CA 1
ATOM 3603 C C . TYR A 1 436 ? 1.226 37.180 28.342 1.00 49.88 436 TYR A C 1
ATOM 3605 O O . TYR A 1 436 ? 1.379 37.910 27.368 1.00 49.88 436 TYR A O 1
ATOM 3613 N N . LYS A 1 437 ? 0.688 37.603 29.484 1.00 62.88 437 LYS A N 1
ATOM 3614 C CA . LYS A 1 437 ? 0.521 39.017 29.812 1.00 62.88 437 LYS A CA 1
ATOM 3615 C C . LYS A 1 437 ? 1.762 39.422 30.587 1.00 62.88 437 LYS A C 1
ATOM 3617 O O . LYS A 1 437 ? 2.049 38.800 31.613 1.00 62.88 437 LYS A O 1
ATOM 3622 N N . ASP A 1 438 ? 2.497 40.397 30.072 1.00 66.31 438 ASP A N 1
ATOM 3623 C CA . ASP A 1 438 ? 3.731 40.843 30.703 1.00 66.31 438 ASP A CA 1
ATOM 3624 C C . ASP A 1 438 ? 3.419 41.637 31.979 1.00 66.31 438 ASP A C 1
ATOM 3626 O O . ASP A 1 438 ? 2.552 42.517 31.964 1.00 66.31 438 ASP A O 1
ATOM 3630 N N . PRO A 1 439 ? 4.092 41.341 33.104 1.00 68.44 439 PRO A N 1
ATOM 3631 C CA . PRO A 1 439 ? 3.978 42.160 34.297 1.00 68.44 439 PRO A CA 1
ATOM 3632 C C . PRO A 1 439 ? 4.606 43.548 34.051 1.00 68.44 439 PRO A C 1
ATOM 3634 O O . PRO A 1 439 ? 5.599 43.663 33.328 1.00 68.44 439 PRO A O 1
ATOM 3637 N N . PRO A 1 440 ? 4.070 44.615 34.665 1.00 76.81 440 PRO A N 1
ATOM 3638 C CA . PRO A 1 440 ? 4.639 45.954 34.550 1.00 76.81 440 PRO A CA 1
ATOM 3639 C C . PRO A 1 440 ? 6.076 46.001 35.097 1.00 76.81 440 PRO A C 1
ATOM 3641 O O . PRO A 1 440 ? 6.357 45.475 36.172 1.00 76.81 440 PRO A O 1
ATOM 3644 N N . LYS A 1 441 ? 6.983 46.653 34.354 1.00 71.12 441 LYS A N 1
ATOM 3645 C CA . LYS A 1 441 ? 8.438 46.640 34.612 1.00 71.12 441 LYS A CA 1
ATOM 3646 C C . LYS A 1 441 ? 8.874 47.409 35.873 1.00 71.12 441 LYS A C 1
ATOM 3648 O O . LYS A 1 441 ? 9.944 47.131 36.394 1.00 71.12 441 LYS A O 1
ATOM 3653 N N . ASN A 1 442 ? 8.038 48.317 36.388 1.00 72.19 442 ASN A N 1
ATOM 3654 C CA . ASN A 1 442 ? 8.370 49.232 37.492 1.00 72.19 442 ASN A CA 1
ATOM 3655 C C . ASN A 1 442 ? 7.446 49.034 38.709 1.00 72.19 442 ASN A C 1
ATOM 3657 O O . ASN A 1 442 ? 6.765 49.962 39.141 1.00 72.19 442 ASN A O 1
ATOM 3661 N N . VAL A 1 443 ? 7.376 47.815 39.249 1.00 75.12 443 VAL A N 1
ATOM 3662 C CA . VAL A 1 443 ? 6.631 47.529 40.488 1.00 75.12 443 VAL A CA 1
ATOM 3663 C C . VAL A 1 443 ? 7.612 47.272 41.619 1.00 75.12 443 VAL A C 1
ATOM 3665 O O . VAL A 1 443 ? 8.467 46.401 41.501 1.00 75.12 443 VAL A O 1
ATOM 3668 N N . ASN A 1 444 ? 7.453 47.982 42.738 1.00 82.06 444 ASN A N 1
ATOM 3669 C CA . ASN A 1 444 ? 8.171 47.655 43.965 1.00 82.06 444 ASN A CA 1
ATOM 3670 C C . ASN A 1 444 ? 7.672 46.294 44.500 1.00 82.06 444 ASN A C 1
ATOM 3672 O O . ASN A 1 444 ? 6.583 46.206 45.077 1.00 82.06 444 ASN A O 1
ATOM 3676 N N . SER A 1 445 ? 8.467 45.244 44.279 1.00 78.31 445 SER A N 1
ATOM 3677 C CA . SER A 1 445 ? 8.142 43.841 44.570 1.00 78.31 445 SER A CA 1
ATOM 3678 C C . SER A 1 445 ? 8.015 43.512 46.059 1.00 78.31 445 SER A C 1
ATOM 3680 O O . SER A 1 445 ? 7.432 42.478 46.413 1.00 78.31 445 SER A O 1
ATOM 3682 N N . ASP A 1 446 ? 8.527 44.384 46.927 1.00 81.00 446 ASP A N 1
ATOM 3683 C CA . ASP A 1 446 ? 8.563 44.164 48.375 1.00 81.00 446 ASP A CA 1
ATOM 3684 C C . ASP A 1 446 ? 7.217 44.488 49.024 1.00 81.00 446 ASP A C 1
ATOM 3686 O O . ASP A 1 446 ? 6.823 43.863 50.006 1.00 81.00 446 ASP A O 1
ATOM 3690 N N . ILE A 1 447 ? 6.456 45.405 48.422 1.00 86.88 447 ILE A N 1
ATOM 3691 C CA . ILE A 1 447 ? 5.147 45.858 48.918 1.00 86.88 447 ILE A CA 1
ATOM 3692 C C . ILE A 1 447 ? 3.994 45.476 47.984 1.00 86.88 447 ILE A C 1
ATOM 3694 O O . ILE A 1 447 ? 2.881 45.210 48.450 1.00 86.88 447 ILE A O 1
ATOM 3698 N N . HIS A 1 448 ? 4.249 45.362 46.679 1.00 89.00 448 HIS A N 1
ATOM 3699 C CA . HIS A 1 448 ? 3.222 45.136 45.666 1.00 89.00 448 HIS A CA 1
ATOM 3700 C C . HIS A 1 448 ? 3.512 43.910 44.791 1.00 89.00 448 HIS A C 1
ATOM 3702 O O . HIS A 1 448 ? 4.653 43.560 44.507 1.00 89.00 448 HIS A O 1
ATOM 3708 N N . LYS A 1 449 ? 2.442 43.253 44.337 1.00 88.88 449 LYS A N 1
ATOM 3709 C CA . LYS A 1 449 ? 2.465 42.116 43.418 1.00 88.88 449 LYS A CA 1
ATOM 3710 C C . LYS A 1 449 ? 1.411 42.295 42.329 1.00 88.88 449 LYS A C 1
ATOM 3712 O O . LYS A 1 449 ? 0.288 42.735 42.575 1.00 88.88 449 LYS A O 1
ATOM 3717 N N . TRP A 1 450 ? 1.770 41.924 41.108 1.00 90.31 450 TRP A N 1
ATOM 3718 C CA . TRP A 1 450 ? 0.878 41.963 39.955 1.00 90.31 450 TRP A CA 1
ATOM 3719 C C . TRP A 1 450 ? -0.013 40.713 39.873 1.00 90.31 450 TRP A C 1
ATOM 3721 O O . TRP A 1 450 ? 0.437 39.583 40.082 1.00 90.31 450 TRP A O 1
ATOM 3731 N N . CYS A 1 451 ? -1.299 40.906 39.570 1.00 89.06 451 CYS A N 1
ATOM 3732 C CA . CYS A 1 451 ? -2.268 39.825 39.408 1.00 89.06 451 CYS A CA 1
ATOM 3733 C C . CYS A 1 451 ? -2.426 39.425 37.935 1.00 89.06 451 CYS A C 1
ATOM 3735 O O . CYS A 1 451 ? -3.001 40.166 37.147 1.00 89.06 451 CYS A O 1
ATOM 3737 N N . SER A 1 452 ? -2.082 38.182 37.591 1.00 84.81 452 SER A N 1
ATOM 3738 C CA . SER A 1 452 ? -2.208 37.656 36.216 1.00 84.81 452 SER A CA 1
ATOM 3739 C C . SER A 1 452 ? -3.640 37.560 35.665 1.00 84.81 452 SER A C 1
ATOM 3741 O O . SER A 1 452 ? -3.836 37.303 34.480 1.00 84.81 452 SER A O 1
ATOM 3743 N N . THR A 1 453 ? -4.661 37.708 36.519 1.00 85.75 453 THR A N 1
ATOM 3744 C CA . THR A 1 453 ? -6.075 37.570 36.124 1.00 85.75 453 THR A CA 1
ATOM 3745 C C . THR A 1 453 ? -6.756 38.913 35.866 1.00 85.75 453 THR A C 1
ATOM 3747 O O . THR A 1 453 ? -7.506 39.015 34.903 1.00 85.75 453 THR A O 1
ATOM 3750 N N . CYS A 1 454 ? -6.517 39.921 36.711 1.00 87.75 454 CYS A N 1
ATOM 3751 C CA . CYS A 1 454 ? -7.123 41.254 36.578 1.00 87.75 454 CYS A CA 1
ATOM 3752 C C . CYS A 1 454 ? -6.120 42.352 36.215 1.00 87.75 454 CYS A C 1
ATOM 3754 O O . CYS A 1 454 ? -6.503 43.510 36.204 1.00 87.75 454 CYS A O 1
ATOM 3756 N N . GLU A 1 455 ? -4.849 42.001 36.008 1.00 87.25 455 GLU A N 1
ATOM 3757 C CA . GLU A 1 455 ? -3.756 42.877 35.552 1.00 87.25 455 GLU A CA 1
ATOM 3758 C C . GLU A 1 455 ? -3.381 44.044 36.479 1.00 87.25 455 GLU A C 1
ATOM 3760 O O . GLU A 1 455 ? -2.421 44.761 36.216 1.00 87.25 455 GLU A O 1
ATOM 3765 N N . ASN A 1 456 ? -4.062 44.184 37.615 1.00 88.75 456 ASN A N 1
ATOM 3766 C CA . ASN A 1 456 ? -3.755 45.199 38.614 1.00 88.75 456 ASN A CA 1
ATOM 3767 C C . ASN A 1 456 ? -2.532 44.829 39.463 1.00 88.75 456 ASN A C 1
ATOM 3769 O O . ASN A 1 456 ? -2.343 43.672 39.862 1.00 88.75 456 ASN A O 1
ATOM 3773 N N . VAL A 1 457 ? -1.757 45.855 39.805 1.00 90.12 457 VAL A N 1
ATOM 3774 C CA . VAL A 1 457 ? -0.712 45.821 40.830 1.00 90.12 457 VAL A CA 1
ATOM 3775 C C . VAL A 1 457 ? -1.373 46.095 42.178 1.00 90.12 457 VAL A C 1
ATOM 3777 O O . VAL A 1 457 ? -2.006 47.128 42.363 1.00 90.12 457 VAL A O 1
ATOM 3780 N N . LEU A 1 458 ? -1.289 45.140 43.101 1.00 91.50 458 LEU A N 1
ATOM 3781 C CA . LEU A 1 458 ? -1.964 45.193 44.398 1.00 91.50 458 LEU A CA 1
ATOM 3782 C C . LEU A 1 458 ? -0.971 44.895 45.513 1.00 91.50 458 LEU A C 1
ATOM 3784 O O . LEU A 1 458 ? 0.028 44.218 45.293 1.00 91.50 458 LEU A O 1
ATOM 3788 N N . GLU A 1 459 ? -1.267 45.339 46.729 1.00 90.81 459 GLU A N 1
ATOM 3789 C CA . GLU A 1 459 ? -0.451 44.987 47.889 1.00 90.81 459 GLU A CA 1
ATOM 3790 C C . GLU A 1 459 ? -0.349 43.465 48.080 1.00 90.81 459 GLU A C 1
ATOM 3792 O O . GLU A 1 459 ? -1.324 42.726 47.895 1.00 90.81 459 GLU A O 1
ATOM 3797 N N . ARG A 1 460 ? 0.816 42.988 48.532 1.00 91.69 460 ARG A N 1
ATOM 3798 C CA . ARG A 1 460 ? 1.097 41.555 48.760 1.00 91.69 460 ARG A CA 1
ATOM 3799 C C . ARG A 1 460 ? 0.051 40.856 49.644 1.00 91.69 460 ARG A C 1
ATOM 3801 O O . ARG A 1 460 ? -0.308 39.708 49.378 1.00 91.69 460 ARG A O 1
ATOM 3808 N N . LYS A 1 461 ? -0.538 41.563 50.621 1.00 91.94 461 LYS A N 1
ATOM 3809 C CA . LYS A 1 461 ? -1.612 41.055 51.508 1.00 91.94 461 LYS A CA 1
ATOM 3810 C C . LYS A 1 461 ? -2.895 40.640 50.771 1.00 91.94 461 LYS A C 1
ATOM 3812 O O . LYS A 1 461 ? -3.705 39.867 51.297 1.00 91.94 461 LYS A O 1
ATOM 3817 N N . MET A 1 462 ? -3.083 41.121 49.542 1.00 92.56 462 MET A N 1
ATOM 3818 C CA . MET A 1 462 ? -4.228 40.804 48.684 1.00 92.56 462 MET A CA 1
ATOM 3819 C C . MET A 1 462 ? -4.073 39.474 47.931 1.00 92.56 462 MET A C 1
ATOM 3821 O O . MET A 1 462 ? -4.942 39.128 47.128 1.00 92.56 462 MET A O 1
ATOM 3825 N N . PHE A 1 463 ? -3.018 38.697 48.200 1.00 93.75 463 PHE A N 1
ATOM 3826 C CA . PHE A 1 463 ? -2.753 37.383 47.608 1.00 93.75 463 PHE A CA 1
ATOM 3827 C C . PHE A 1 463 ? -2.785 36.281 48.679 1.00 93.75 463 PHE A C 1
ATOM 3829 O O . PHE A 1 463 ? -2.567 36.537 49.861 1.00 93.75 463 PHE A O 1
ATOM 3836 N N . HIS A 1 464 ? -3.135 35.054 48.288 1.00 92.31 464 HIS A N 1
ATOM 3837 C CA . HIS A 1 464 ? -3.015 33.886 49.172 1.00 92.31 464 HIS A CA 1
ATOM 3838 C C . HIS A 1 464 ? -1.575 33.364 49.168 1.00 92.31 464 HIS A C 1
ATOM 3840 O O . HIS A 1 464 ? -0.878 33.520 48.165 1.00 92.31 464 HIS A O 1
ATOM 3846 N N . ASN A 1 465 ? -1.166 32.686 50.241 1.00 91.06 465 ASN A N 1
ATOM 3847 C CA . ASN A 1 465 ? 0.143 32.039 50.312 1.00 91.06 465 ASN A CA 1
ATOM 3848 C C . ASN A 1 465 ? 0.234 30.854 49.337 1.00 91.06 465 ASN A C 1
ATOM 3850 O O . ASN A 1 465 ? -0.770 30.237 48.959 1.00 91.06 465 ASN A O 1
ATOM 3854 N N . SER A 1 466 ? 1.449 30.567 48.891 1.00 87.81 466 SER A N 1
ATOM 3855 C CA . SER A 1 466 ? 1.748 29.559 47.882 1.00 87.81 466 SER A CA 1
ATOM 3856 C C . SER A 1 466 ? 3.137 28.983 48.114 1.00 87.81 466 SER A C 1
ATOM 3858 O O . SER A 1 466 ? 4.125 29.708 48.060 1.00 87.81 466 SER A O 1
ATOM 3860 N N . ASN A 1 467 ? 3.209 27.664 48.277 1.00 82.38 467 ASN A N 1
ATOM 3861 C CA . ASN A 1 467 ? 4.477 26.952 48.454 1.00 82.38 467 ASN A CA 1
ATOM 3862 C C . ASN A 1 467 ? 5.192 26.680 47.118 1.00 82.38 467 ASN A C 1
ATOM 3864 O O . ASN A 1 467 ? 6.321 26.208 47.107 1.00 82.38 467 ASN A O 1
ATOM 3868 N N . SER A 1 468 ? 4.537 26.946 45.983 1.00 77.38 468 SER A N 1
ATOM 3869 C CA . SER A 1 468 ? 5.055 26.657 44.639 1.00 77.38 468 SER A CA 1
ATOM 3870 C C . SER A 1 468 ? 5.631 27.879 43.916 1.00 77.38 468 SER A C 1
ATOM 3872 O O . SER A 1 468 ? 5.996 27.782 42.749 1.00 77.38 468 SER A O 1
ATOM 3874 N N . SER A 1 469 ? 5.641 29.049 44.555 1.00 82.62 469 SER A N 1
ATOM 3875 C CA . SER A 1 469 ? 6.090 30.321 43.971 1.00 82.62 469 SER A CA 1
ATOM 3876 C C . SER A 1 469 ? 7.268 30.880 44.757 1.00 82.62 469 SER A C 1
ATOM 3878 O O . SER A 1 469 ? 7.195 30.924 45.982 1.00 82.62 469 SER A O 1
ATOM 3880 N N . ASN A 1 470 ? 8.293 31.380 44.061 1.00 80.44 470 ASN A N 1
ATOM 3881 C CA . ASN A 1 470 ? 9.520 31.902 44.680 1.00 80.44 470 ASN A CA 1
ATOM 3882 C C . ASN A 1 470 ? 9.272 33.029 45.697 1.00 80.44 470 ASN A C 1
ATOM 3884 O O . ASN A 1 470 ? 10.023 33.161 46.651 1.00 80.44 470 ASN A O 1
ATOM 3888 N N . ASP A 1 471 ? 8.215 33.824 45.521 1.00 83.06 471 ASP A N 1
ATOM 3889 C CA . ASP A 1 471 ? 7.859 34.925 46.422 1.00 83.06 471 ASP A CA 1
ATOM 3890 C C . ASP A 1 471 ? 6.811 34.548 47.485 1.00 83.06 471 ASP A C 1
ATOM 3892 O O . ASP A 1 471 ? 6.271 35.431 48.155 1.00 83.06 471 ASP A O 1
ATOM 3896 N N . GLY A 1 472 ? 6.487 33.256 47.612 1.00 87.12 472 GLY A N 1
ATOM 3897 C CA . GLY A 1 472 ? 5.565 32.720 48.616 1.00 87.12 472 GLY A CA 1
ATOM 3898 C C . GLY A 1 472 ? 4.083 33.060 48.410 1.00 87.12 472 GLY A C 1
ATOM 3899 O O . GLY A 1 472 ? 3.260 32.713 49.256 1.00 87.12 472 GLY A O 1
ATOM 3900 N N . LEU A 1 473 ? 3.707 33.725 47.308 1.00 90.69 473 LEU A N 1
ATOM 3901 C CA . LEU A 1 473 ? 2.343 34.210 47.058 1.00 90.69 473 LEU A CA 1
ATOM 3902 C C . LEU A 1 473 ? 1.770 33.691 45.731 1.00 90.69 473 LEU A C 1
ATOM 3904 O O . LEU A 1 473 ? 2.452 33.617 44.713 1.00 90.69 473 LEU A O 1
ATOM 3908 N N . GLN A 1 474 ? 0.467 33.414 45.692 1.00 90.25 474 GLN A N 1
ATOM 3909 C CA . GLN A 1 474 ? -0.245 33.002 44.475 1.00 90.25 474 GLN A CA 1
ATOM 3910 C C . GLN A 1 474 ? -0.116 34.036 43.338 1.00 90.25 474 GLN A C 1
ATOM 3912 O O . GLN A 1 474 ? 0.045 35.232 43.568 1.00 90.25 474 GLN A O 1
ATOM 3917 N N . ASN A 1 475 ? -0.256 33.594 42.082 1.00 88.50 475 ASN A N 1
ATOM 3918 C CA . ASN A 1 475 ? -0.155 34.462 40.893 1.00 88.50 475 ASN A CA 1
ATOM 3919 C C . ASN A 1 475 ? -1.415 35.302 40.591 1.00 88.50 475 ASN A C 1
ATOM 3921 O O . ASN A 1 475 ? -1.462 36.035 39.598 1.00 88.50 475 ASN A O 1
ATOM 3925 N N . ARG A 1 476 ? -2.461 35.169 41.411 1.00 90.31 476 ARG A N 1
ATOM 3926 C CA . ARG A 1 476 ? -3.744 35.872 41.286 1.00 90.31 476 ARG A CA 1
ATOM 3927 C C . ARG A 1 476 ? -4.201 36.374 42.654 1.00 90.31 476 ARG A C 1
ATOM 3929 O O . ARG A 1 476 ? -3.984 35.694 43.656 1.00 90.31 476 ARG A O 1
ATOM 3936 N N . CYS A 1 477 ? -4.866 37.526 42.697 1.00 92.81 477 CYS A N 1
ATOM 3937 C CA . CYS A 1 477 ? -5.356 38.101 43.948 1.00 92.81 477 CYS A CA 1
ATOM 3938 C C . CYS A 1 477 ? -6.528 37.293 44.536 1.00 92.81 477 CYS A C 1
ATOM 3940 O O . CYS A 1 477 ? -7.230 36.568 43.820 1.00 92.81 477 CYS A O 1
ATOM 3942 N N . LYS A 1 478 ? -6.783 37.457 45.840 1.00 92.75 478 LYS A N 1
ATOM 3943 C CA . LYS A 1 478 ? -7.865 36.798 46.597 1.00 92.75 478 LYS A CA 1
ATOM 3944 C C . LYS A 1 478 ? -9.236 36.966 45.924 1.00 92.75 478 LYS A C 1
ATOM 3946 O O . LYS A 1 478 ? -9.996 36.006 45.816 1.00 92.75 478 LYS A O 1
ATOM 3951 N N . LYS A 1 479 ? -9.529 38.158 45.385 1.00 91.38 479 LYS 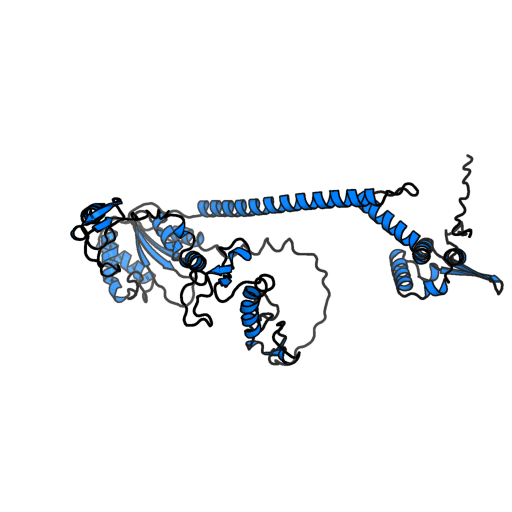A N 1
ATOM 3952 C CA . LYS A 1 479 ? -10.792 38.462 44.682 1.00 91.38 479 LYS A CA 1
ATOM 3953 C C . LYS A 1 479 ? -10.947 37.638 43.395 1.00 91.38 479 LYS A C 1
ATOM 3955 O O . LYS A 1 479 ? -11.982 37.014 43.177 1.00 91.38 479 LYS A O 1
ATOM 3960 N N . CYS A 1 480 ? -9.888 37.551 42.585 1.00 90.12 480 CYS A N 1
ATOM 3961 C CA . CYS A 1 480 ? -9.867 36.723 41.375 1.00 90.12 480 CYS A CA 1
ATOM 3962 C C . CYS A 1 480 ? -9.911 35.220 41.687 1.00 90.12 480 CYS A C 1
ATOM 3964 O O . CYS A 1 480 ? -10.507 34.450 40.935 1.00 90.12 480 CYS A O 1
ATOM 3966 N N . ALA A 1 481 ? -9.298 34.790 42.794 1.00 86.69 481 ALA A N 1
ATOM 3967 C CA . ALA A 1 481 ? -9.373 33.407 43.255 1.00 86.69 481 ALA A CA 1
ATOM 3968 C C . ALA A 1 481 ? -10.803 33.018 43.671 1.00 86.69 481 ALA A C 1
ATOM 3970 O O . ALA A 1 481 ? -11.269 31.946 43.286 1.00 86.69 481 ALA A O 1
ATOM 3971 N N . LYS A 1 482 ? -11.522 33.905 44.378 1.00 86.31 482 LYS A N 1
ATOM 3972 C CA . LYS A 1 482 ? -12.931 33.705 44.761 1.00 86.31 482 LYS A CA 1
ATOM 3973 C C . LYS A 1 482 ? -13.844 33.589 43.536 1.00 86.31 482 LYS A C 1
ATOM 3975 O O . LYS A 1 482 ? -14.599 32.628 43.437 1.00 86.31 482 LYS A O 1
ATOM 3980 N N . ASN A 1 483 ? -13.706 34.491 42.562 1.00 79.44 483 ASN A N 1
ATOM 3981 C CA . ASN A 1 483 ? -14.530 34.483 41.344 1.00 79.44 483 ASN A CA 1
ATOM 3982 C C . ASN A 1 483 ? -14.337 33.231 40.472 1.00 79.44 483 ASN A C 1
ATOM 3984 O O . ASN A 1 483 ? -15.247 32.853 39.743 1.00 79.44 483 ASN A O 1
ATOM 3988 N N . LYS A 1 484 ? -13.175 32.569 40.545 1.00 72.94 484 LYS A N 1
ATOM 3989 C CA . LYS A 1 484 ? -12.924 31.308 39.832 1.00 72.94 484 LYS A CA 1
ATOM 3990 C C . LYS A 1 484 ? -13.572 30.092 40.507 1.00 72.94 484 LYS A C 1
ATOM 3992 O O . LYS A 1 484 ? -13.727 29.081 39.850 1.00 72.94 484 LYS A O 1
ATOM 3997 N N . ARG A 1 485 ? -13.886 30.149 41.806 1.00 61.66 485 ARG A N 1
ATOM 3998 C CA . ARG A 1 485 ? -14.560 29.044 42.517 1.00 61.66 485 ARG A CA 1
ATOM 3999 C C . ARG A 1 485 ? -16.080 29.048 42.331 1.00 61.66 485 ARG A C 1
ATOM 4001 O O . ARG A 1 485 ? -16.717 28.056 42.644 1.00 61.66 485 ARG A O 1
ATOM 4008 N N . LEU A 1 486 ? -16.639 30.170 41.873 1.00 55.97 486 LEU A N 1
ATOM 4009 C CA . LEU A 1 486 ? -18.072 30.357 41.615 1.00 55.97 486 LEU A CA 1
ATOM 4010 C C . LEU A 1 486 ? -18.471 30.056 40.156 1.00 55.97 486 LEU A C 1
ATOM 4012 O O . LEU A 1 486 ? -19.652 30.108 39.833 1.00 55.97 486 LEU A O 1
ATOM 4016 N N . LYS A 1 487 ? -17.494 29.786 39.284 1.00 43.25 487 LYS A N 1
ATOM 4017 C CA . LYS A 1 487 ? -17.665 29.302 37.908 1.00 43.25 487 LYS A CA 1
ATOM 4018 C C . LYS A 1 487 ? -17.152 27.876 37.835 1.00 43.25 487 LYS A C 1
ATOM 4020 O O . LYS A 1 487 ? -17.696 27.117 37.011 1.00 43.25 487 LYS A O 1
#